Protein AF-A0A961CYS8-F1 (afdb_monomer)

Radius of gyration: 43.25 Å; Cα contacts (8 Å, |Δi|>4): 814; chains: 1; bounding box: 119×108×131 Å

Nearest PDB structures (foldseek):
  5xu1-assembly1_M  TM=6.393E-01  e=3.689E-12  Streptococcus pneumoni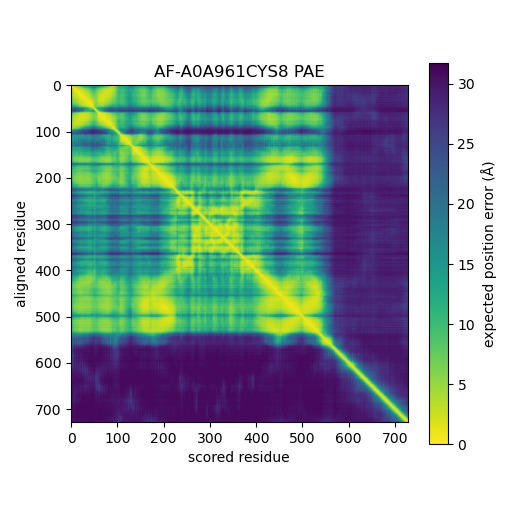ae R6
  5xu1-assembly1_S  TM=5.385E-01  e=9.697E-12  Streptococcus pneumoniae R6
  7tcg-assembly1_A  TM=4.441E-01  e=2.791E-10  Bacillus subtilis subsp. subtilis str. 168
  7v8l-assembly1_C  TM=4.455E-01  e=1.464E-09  Escherichia coli K-12
  8g3f-assembly1_A  TM=4.319E-01  e=6.693E-10  Bacillus subtilis subsp. subtilis str. 168

Mean predicted aligned error: 18.92 Å

Secondary structure (DSSP, 8-state):
-GGGT--HHHHHHHHHHHHHHHHHHHHHHHHHHHHHHHHHHHHHHHTTT-----------HHHHHHHHHHHHHHHHHHHHHHHHHHHHS-TTGGG-SS---------HHHHHHHHHHHHHHHHHHHHHHTT--HHHHHHHHHHHHHHHHHHHHHHHHHHHHHHHHHHHS--SSHHHHHHHHHHHHHSHHHHHHHHHHHHHHHHHHHHHHHHHHHHHHHHHHHHHTTB--SEEEE-SSGGG----TTHHHHHTTSTTEEEEEEEEEEEEEETTEEEEEEEE-TTTHHHHB---BSSS---S--TTEEEEEHHHHHHHT--TT-EEEEEETTS-EEEEEEEEEESS-HHHH-SEEEEHHHHHHH-TT---SEEEEEE---HHHHHHHHHHHHHTT---EE-HHHHHHHHHHHHHHHHHHHHHHHHHHHHHHHHHHHHHHHHHHHHTHHHHHHHHHTT--HHHHHHHHHHHHHHHHHHHHHHHHHHHHHHHHHHHHTTGGGT-------HHHHHHHHHHHHHHHHHHHHHHHHHHHH--HHHHHHHHHHHHHHHHHHHHHHHHTTPPPPPPPPP---PPP-PPPPP----PPPP--------PPPPP-GGGSPPPPP-PPPPP------------------------------------------------------------------------------------------------------------

Solvent-accessible surface area (backbone atoms only — not comparable to full-atom values): 42556 Å² total; per-residue (Å²): 98,61,85,71,74,47,50,57,71,54,54,43,48,51,58,49,48,52,40,44,54,56,21,48,56,50,22,64,58,43,50,62,52,48,53,55,50,50,56,49,51,53,51,54,40,54,76,66,72,38,83,58,83,80,74,67,80,81,78,42,70,64,59,54,49,50,52,33,51,48,42,26,52,53,45,42,60,64,45,48,58,60,44,54,56,64,52,63,58,55,63,71,59,78,69,41,94,70,72,80,72,76,85,74,91,62,63,52,59,62,56,8,46,58,46,9,54,53,46,24,54,52,43,37,53,50,26,66,72,65,75,49,58,67,68,60,30,51,51,54,17,48,53,50,16,51,50,42,24,44,73,40,34,48,38,56,49,48,16,52,51,32,21,47,51,41,59,64,54,92,62,80,62,62,66,61,35,56,46,54,25,44,50,31,59,73,43,30,70,60,40,14,53,45,19,47,43,30,15,53,34,29,14,56,43,33,12,52,51,22,39,49,40,12,49,48,53,25,46,51,58,31,46,76,64,28,68,61,29,59,32,34,39,40,41,84,49,54,102,77,50,38,40,64,83,64,52,45,66,53,48,51,70,39,79,51,39,78,44,46,30,44,39,25,75,49,50,32,28,46,85,91,45,76,36,41,28,22,17,32,40,35,86,42,46,73,75,35,40,61,36,65,59,68,76,73,83,65,71,66,56,49,90,59,33,28,35,33,20,46,70,44,29,71,71,72,74,58,58,81,71,40,77,45,58,40,33,37,76,73,74,38,74,48,68,25,34,26,64,37,37,26,72,45,36,33,54,68,48,28,40,30,40,32,28,35,64,62,49,34,73,53,36,81,83,56,40,27,39,33,33,42,28,32,56,78,77,46,74,68,33,56,50,52,56,41,54,54,32,42,75,74,72,38,76,47,66,31,42,48,73,52,48,53,48,53,56,46,45,46,51,55,26,52,47,54,55,47,54,54,52,40,53,52,40,50,52,55,27,32,54,52,40,27,56,54,40,40,51,51,38,61,79,37,44,57,60,48,7,49,42,36,66,74,68,49,50,47,67,54,47,21,52,50,39,27,45,52,26,33,35,31,21,48,51,9,30,56,56,5,34,56,51,7,43,52,51,21,52,55,50,30,60,73,34,28,91,62,38,39,51,43,88,41,75,54,62,69,60,54,49,48,52,49,51,51,42,35,54,43,16,38,57,30,15,46,62,33,10,50,56,52,33,62,52,54,44,61,64,44,48,50,55,50,52,52,52,52,52,52,51,50,50,51,51,53,51,55,47,67,77,60,60,75,81,78,81,89,73,85,91,74,96,75,86,78,77,90,77,71,84,79,83,78,77,82,80,81,72,77,85,79,76,79,90,70,79,89,80,73,79,78,82,86,70,76,90,76,62,81,82,79,80,91,75,86,86,80,84,91,79,84,94,80,84,86,82,83,90,81,91,86,81,88,85,82,81,88,86,81,92,83,82,89,88,90,87,88,88,87,82,85,88,84,87,86,85,84,90,87,88,86,86,89,80,89,86,86,83,88,78,89,87,83,87,87,84,82,87,86,88,89,84,92,86,91,84,90,82,90,92,89,90,92,88,88,93,84,91,87,91,87,89,88,91,88,84,81,88,86,89,88,85,89,87,88,91,86,92,87,88,84,90,82,93,86,88,133

Foldseek 3Di:
DVVVVDALVNQLVVQLVVLLVVQLVCLVVVVVVVLVLQVVLVVVLVVVPFPDDPPPDPCDPVVSVVSSVCSSVVSSVVSNVVSNVVSVDDPVCVVDPPNPPPPPPDPLLVVLQVQLVVQLVVQLVVCVVVVHDNVVSNVVSNVSSVVSSCVSVQLVVQLQQLLVCLQPDPDPPNVLSNVLSVVSVVCSVLSRQLLQLLQQLLLQLLLVVQLLVLQLVLLCQLQVQWFLFFKKQAQVCAPNAAFDPCLQVVLCVFPFWPHKKFWWWFWWDFVPRTKIAIAIAQVCRVNTTDFAWDDDDLHGADAQAKEFEPLLCVVVVDDQQDWTWTQTPLRDTGTHGHRIYGHHNLLPGMGMYHHRVVRCVSPVRTHGRMMGIHGPPDPSSLVRSQVSCVVSVRNDMDGSVVVSVVVVSNSVSVVSVSVSVSVVSLVSSLVSLLVSLLVVLVVCLLVLLVVVVVVDALVSLLVSLLSSLLSSLLSSNVSSNVNSLVVSQVVQVVCVSSSSNGRDRPVVSSVVSNVVSSVSSNVSRNVSSNSSSVRHNVVSVVVVVVVVVVVVVVVVVVVVVPDDDDDDDDDDDDDDDPDDDDDDDDDDDDDDDDDDDDDDDDDDDPVPDDDDDDDDDDDDDDDDDDDDD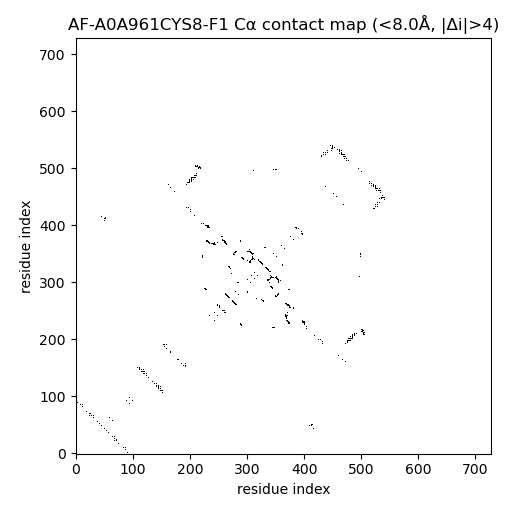DDDDDDDDDDDDDDDDDDDDDDDDDDDDDDYDDDDDDDDDDDDDDDDDDDDDDDDDDDDDDDDDYDDDDDDDDDDDDDDDDDDDDDDDDDDDDDDDDDD

Sequence (728 aa):
FRLAGATRGQLRRAALGEAVVLAAVSSVLGVPLGVLLATLIERALGALGSAVPTAGPPLTPAAAAVAVAMGVLATVAAAWRPVATACAVPPVEAVQEVPTVPSRHRHPVVRSAARAIVALAAVGAVGLLASVEVAVVLAVSAAVAVSVFLLGFVPGVLTATVAMVMRRFPFRPRPLRLVAARDARRNPSRTAATTAAVLLAAAVVSGLAVFLASFTDSVDEAVGNLVAADLVVDSETFTRGGLPSDLVEQLAFVDGVDQASGWKLGRGSVGEYSVRMTGLDAAAAPEVLDLGFEGPDPGALEVGEVWVSAQFADRAGVEIGDSLPVLFHSGGSENLVVTGIYNSGEALLGDLVMEGSVLSAQVPATNDIVALVATDGEASTEAAVRELAESYGVPSVLGPAEFVSARGEMLRGFERVILWMLLFTLLQALVGVVNTLVLSVGERRREFGLLRVAGTSRAALMRMVLFEGVAFSSVGTLLGILAGTGAAAVGVWALGSIGFGVFTVPVWALLGIAVAAVLVGVAAAWFPARMAAAVPPLDAVADIGAESALSARRRRLRRRVRQPAGTPGPATGVRPEPVGPPPVAPVQAPPTEPVGAPVTPPPFDPSRLPSPVHLGAATVVEPTGPAAQPVAGGSAPATGQRPAVTGPVQPEPSVAQPVAIADATAGEDPWGDQIRQTRPARPVVPPGGEDVPPASPAAAGQPGPSGATPEGVPSPAVPRRAASRRSR

Structure (mmCIF, N/CA/C/O backbone):
data_AF-A0A961CYS8-F1
#
_entry.id   AF-A0A961CYS8-F1
#
loop_
_atom_site.group_PDB
_atom_site.id
_atom_site.type_symbol
_atom_site.label_atom_id
_atom_site.label_alt_id
_atom_site.label_comp_id
_atom_site.label_asym_id
_atom_site.label_entity_id
_atom_site.label_seq_id
_atom_site.pdbx_PDB_ins_code
_atom_site.Cartn_x
_atom_site.Cartn_y
_atom_site.Cartn_z
_atom_site.occupancy
_atom_site.B_iso_or_equiv
_atom_site.auth_seq_id
_atom_site.auth_comp_id
_atom_site.auth_asym_id
_atom_site.auth_atom_id
_atom_site.pdbx_PDB_model_num
ATOM 1 N N . PHE A 1 1 ? 8.162 13.618 -43.012 1.00 77.94 1 PHE A N 1
ATOM 2 C CA . PHE A 1 1 ? 7.021 14.523 -42.728 1.00 77.94 1 PHE A CA 1
ATOM 3 C C . PHE A 1 1 ? 7.375 16.010 -42.759 1.00 77.94 1 PHE A C 1
ATOM 5 O O . PHE A 1 1 ? 7.066 16.621 -43.767 1.00 77.94 1 PHE A O 1
ATOM 12 N N . ARG A 1 2 ? 8.025 16.629 -41.752 1.00 82.94 2 ARG A N 1
ATOM 13 C CA . ARG A 1 2 ? 8.217 18.108 -41.740 1.00 82.94 2 ARG A CA 1
ATOM 14 C C . ARG A 1 2 ? 9.025 18.684 -42.916 1.00 82.94 2 ARG A C 1
ATOM 16 O O . ARG A 1 2 ? 8.786 19.817 -43.304 1.00 82.94 2 ARG A O 1
ATOM 23 N N . LEU A 1 3 ? 9.946 17.906 -43.487 1.00 83.56 3 LEU A N 1
ATOM 24 C CA . LEU A 1 3 ? 10.684 18.252 -44.716 1.00 83.56 3 LEU A CA 1
ATOM 25 C C . LEU A 1 3 ? 9.832 18.132 -45.996 1.00 83.56 3 LEU A C 1
ATOM 27 O O . LEU A 1 3 ? 10.198 18.676 -47.025 1.00 83.56 3 LEU A O 1
ATOM 31 N N . ALA A 1 4 ? 8.693 17.444 -45.915 1.00 83.62 4 ALA A N 1
ATOM 32 C CA . ALA A 1 4 ? 7.694 17.280 -46.970 1.00 83.62 4 ALA A CA 1
ATOM 33 C C . ALA A 1 4 ? 6.432 18.116 -46.653 1.00 83.62 4 ALA A C 1
ATOM 35 O O . ALA A 1 4 ? 5.308 17.638 -46.761 1.00 83.62 4 ALA A O 1
ATOM 36 N N . GLY A 1 5 ? 6.621 19.341 -46.148 1.00 84.50 5 GLY A N 1
ATOM 37 C CA . GLY A 1 5 ? 5.555 20.329 -45.921 1.00 84.50 5 GLY A CA 1
ATOM 38 C C . GLY A 1 5 ? 4.703 20.179 -44.650 1.00 84.50 5 GLY A C 1
ATOM 39 O O . GLY A 1 5 ? 4.042 21.139 -44.262 1.00 84.50 5 GLY A O 1
ATOM 40 N N . ALA A 1 6 ? 4.720 19.035 -43.954 1.00 88.12 6 ALA A N 1
ATOM 41 C CA . ALA A 1 6 ? 3.823 18.811 -42.811 1.00 88.12 6 ALA A CA 1
ATOM 42 C C . ALA A 1 6 ? 4.065 19.793 -41.641 1.00 88.12 6 ALA A C 1
ATOM 44 O O . ALA A 1 6 ? 5.172 19.887 -41.096 1.00 88.12 6 ALA A O 1
ATOM 45 N N . THR A 1 7 ? 3.012 20.489 -41.199 1.00 89.25 7 THR A N 1
ATOM 46 C CA . THR A 1 7 ? 3.094 21.474 -40.108 1.00 89.25 7 THR A CA 1
ATOM 47 C C . THR A 1 7 ? 3.220 20.816 -38.728 1.00 89.25 7 THR A C 1
ATOM 49 O O . THR A 1 7 ? 2.784 19.685 -38.498 1.00 89.25 7 THR A O 1
ATOM 52 N N . ARG A 1 8 ? 3.747 21.568 -37.746 1.00 86.00 8 ARG A N 1
ATOM 53 C CA . ARG A 1 8 ? 3.772 21.145 -36.328 1.00 86.00 8 ARG A CA 1
ATOM 54 C C . ARG A 1 8 ? 2.370 20.821 -35.788 1.00 86.00 8 ARG A C 1
ATOM 56 O O . ARG A 1 8 ? 2.224 19.891 -35.003 1.00 86.00 8 ARG A O 1
ATOM 63 N N . GLY A 1 9 ? 1.351 21.578 -36.207 1.00 87.06 9 GLY A N 1
ATOM 64 C CA . GLY A 1 9 ? -0.031 21.425 -35.738 1.00 87.06 9 GLY A CA 1
ATOM 65 C C . GLY A 1 9 ? -0.771 20.224 -36.332 1.00 87.06 9 GLY A C 1
ATOM 66 O O . GLY A 1 9 ? -1.647 19.673 -35.667 1.00 87.06 9 GLY A O 1
ATOM 67 N N . GLN A 1 10 ? -0.419 19.798 -37.550 1.00 90.69 10 GLN A N 1
ATOM 68 C CA . GLN A 1 10 ? -0.900 18.538 -38.132 1.00 90.69 10 GLN A CA 1
ATOM 69 C C . GLN A 1 10 ? -0.247 17.342 -37.433 1.00 90.69 10 GLN A C 1
ATOM 71 O O . GLN A 1 10 ? -0.954 16.459 -36.965 1.00 90.69 10 GLN A O 1
ATOM 76 N N . LEU A 1 11 ? 1.081 17.352 -37.268 1.00 90.06 11 LEU A N 1
ATOM 77 C CA . LEU A 1 11 ? 1.806 16.249 -36.624 1.00 90.06 11 LEU A CA 1
ATOM 78 C C . LEU A 1 11 ? 1.413 16.044 -35.157 1.00 90.06 11 LEU A C 1
ATOM 80 O O . LEU A 1 11 ? 1.208 14.905 -34.744 1.00 90.06 11 LEU A O 1
ATOM 84 N N . ARG A 1 12 ? 1.222 17.127 -34.386 1.00 91.06 12 ARG A N 1
ATOM 85 C CA . ARG A 1 12 ? 0.725 17.018 -33.004 1.00 91.06 12 ARG A CA 1
ATOM 86 C C . ARG A 1 12 ? -0.684 16.422 -32.953 1.00 91.06 12 ARG A C 1
ATOM 88 O O . ARG A 1 12 ? -0.957 15.632 -32.062 1.00 91.06 12 ARG A O 1
ATOM 95 N N . ARG A 1 13 ? -1.571 16.785 -33.890 1.00 91.81 13 ARG A N 1
ATOM 96 C CA . ARG A 1 13 ? -2.933 16.226 -33.961 1.00 91.81 13 ARG A CA 1
ATOM 97 C C . ARG A 1 13 ? -2.939 14.762 -34.397 1.00 91.81 13 ARG A C 1
ATOM 99 O O . ARG A 1 13 ? -3.646 13.984 -33.776 1.00 91.81 13 ARG A O 1
ATOM 106 N N . ALA A 1 14 ? -2.126 14.383 -35.382 1.00 92.69 14 ALA A N 1
ATOM 107 C CA . ALA A 1 14 ? -2.013 12.997 -35.835 1.00 92.69 14 ALA A CA 1
ATOM 108 C C . ALA A 1 14 ? -1.536 12.067 -34.705 1.00 92.69 14 ALA A C 1
ATOM 110 O O . ALA A 1 14 ? -2.237 11.123 -34.364 1.00 92.69 14 ALA A O 1
ATOM 111 N N . ALA A 1 15 ? -0.413 12.392 -34.055 1.00 90.75 15 ALA A N 1
ATOM 112 C CA . ALA A 1 15 ? 0.153 11.553 -32.996 1.00 90.75 15 ALA A CA 1
ATOM 113 C C . ALA A 1 15 ? -0.687 11.535 -31.699 1.00 90.75 15 ALA A C 1
ATOM 115 O O . ALA A 1 15 ? -0.669 10.549 -30.968 1.00 90.75 15 ALA A O 1
ATOM 116 N N . LEU A 1 16 ? -1.446 12.600 -31.400 1.00 92.62 16 LEU A N 1
ATOM 117 C CA . LEU A 1 16 ? -2.430 12.564 -30.308 1.00 92.62 16 LEU A CA 1
ATOM 118 C C . LEU A 1 16 ? -3.687 11.771 -30.689 1.00 92.62 16 LEU A C 1
ATOM 120 O O . LEU A 1 16 ? -4.226 11.081 -29.835 1.00 92.62 16 LEU A O 1
ATOM 124 N N . GLY A 1 17 ? -4.138 11.829 -31.946 1.00 93.56 17 GLY A N 1
ATOM 125 C CA . GLY A 1 17 ? -5.247 11.006 -32.440 1.00 93.56 17 GLY A CA 1
ATOM 126 C C . GLY A 1 17 ? -4.912 9.514 -32.416 1.00 93.56 17 GLY A C 1
ATOM 127 O O . GLY A 1 17 ? -5.707 8.718 -31.931 1.00 93.56 17 GLY A O 1
ATOM 128 N N . GLU A 1 18 ? -3.700 9.151 -32.841 1.00 93.62 18 GLU A N 1
ATOM 129 C CA . GLU A 1 18 ? -3.142 7.800 -32.712 1.00 93.62 18 GLU A CA 1
ATOM 130 C C . GLU A 1 18 ? -3.137 7.334 -31.247 1.00 93.62 18 GLU A C 1
ATOM 132 O O . GLU A 1 18 ? -3.643 6.255 -30.945 1.00 93.62 18 GLU A O 1
ATOM 137 N N . ALA A 1 19 ? -2.669 8.179 -30.318 1.00 93.00 19 ALA A N 1
ATOM 138 C CA . ALA A 1 19 ? -2.701 7.880 -28.886 1.00 93.00 19 ALA A CA 1
ATOM 139 C C . ALA A 1 19 ? -4.131 7.724 -28.329 1.00 93.00 19 ALA A C 1
ATOM 141 O O . ALA A 1 19 ? -4.360 6.823 -27.529 1.00 93.00 19 ALA A O 1
ATOM 142 N N . VAL A 1 20 ? -5.097 8.550 -28.758 1.00 94.31 20 VAL A N 1
ATOM 143 C CA . VAL A 1 20 ? -6.517 8.422 -28.369 1.00 94.31 20 VAL A CA 1
ATOM 144 C C . VAL A 1 20 ? -7.107 7.102 -28.864 1.00 94.31 20 VAL A C 1
ATOM 146 O O . VAL A 1 20 ? -7.743 6.402 -28.082 1.00 94.31 20 VAL A O 1
ATOM 149 N N . VAL A 1 21 ? -6.884 6.735 -30.131 1.00 94.69 21 VAL A N 1
ATOM 150 C CA . VAL A 1 21 ? -7.402 5.483 -30.711 1.00 94.69 21 VAL A CA 1
ATOM 151 C C . VAL A 1 21 ? -6.789 4.269 -30.015 1.00 94.69 21 VAL A C 1
ATOM 153 O O . VAL A 1 21 ? -7.522 3.374 -29.592 1.00 94.69 21 VAL A O 1
ATOM 156 N N . LEU A 1 22 ? -5.465 4.256 -29.829 1.00 93.44 22 LEU A N 1
ATOM 157 C CA . LEU A 1 22 ? -4.776 3.165 -29.140 1.00 93.44 22 LEU A CA 1
ATOM 158 C C . LEU A 1 22 ? -5.259 3.028 -27.688 1.00 93.44 22 LEU A C 1
ATOM 160 O O . LEU A 1 22 ? -5.483 1.912 -27.218 1.00 93.44 22 LEU A O 1
ATOM 164 N N . ALA A 1 23 ? -5.466 4.150 -26.991 1.00 93.88 23 ALA A N 1
ATOM 165 C CA . ALA A 1 23 ? -5.969 4.158 -25.623 1.00 93.88 23 ALA A CA 1
ATOM 166 C C . ALA A 1 23 ? -7.430 3.707 -25.530 1.00 93.88 23 ALA A C 1
ATOM 168 O O . ALA A 1 23 ? -7.751 2.927 -24.645 1.00 93.88 23 ALA A O 1
ATOM 169 N N . ALA A 1 24 ? -8.304 4.132 -26.448 1.00 92.75 24 ALA A N 1
ATOM 170 C CA . ALA A 1 24 ? -9.704 3.714 -26.465 1.00 92.75 24 ALA A CA 1
ATOM 171 C C . ALA A 1 24 ? -9.832 2.196 -26.667 1.00 92.75 24 ALA A C 1
ATOM 173 O O . ALA A 1 24 ? -10.522 1.531 -25.897 1.00 92.75 24 ALA A O 1
ATOM 174 N N . VAL A 1 25 ? -9.100 1.632 -27.636 1.00 94.75 25 VAL A N 1
ATOM 175 C CA . VAL A 1 25 ? -9.046 0.176 -27.861 1.00 94.75 25 VAL A CA 1
ATOM 176 C C . VAL A 1 25 ? -8.468 -0.550 -26.640 1.00 94.75 25 VAL A C 1
ATOM 178 O O . VAL A 1 25 ? -9.039 -1.543 -26.194 1.00 94.75 25 VAL A O 1
ATOM 181 N N . SER A 1 26 ? -7.382 -0.037 -26.052 1.00 93.25 26 SER A N 1
ATOM 182 C CA . SER A 1 26 ? -6.753 -0.644 -24.867 1.00 93.25 26 SER A CA 1
ATOM 183 C C . SER A 1 26 ? -7.661 -0.604 -23.634 1.00 93.25 26 SER A C 1
ATOM 185 O O . SER A 1 26 ? -7.754 -1.595 -22.919 1.00 93.25 26 SER A O 1
ATOM 187 N N . SER A 1 27 ? -8.372 0.503 -23.408 1.00 93.25 27 SER A N 1
ATOM 188 C CA . SER A 1 27 ? -9.373 0.654 -22.347 1.00 93.25 27 SER A CA 1
ATOM 189 C C . SER A 1 27 ? -10.538 -0.325 -22.515 1.00 93.25 27 SER A C 1
ATOM 191 O O . SER A 1 27 ? -10.895 -1.020 -21.567 1.00 93.25 27 SER A O 1
ATOM 193 N N . VAL A 1 28 ? -11.118 -0.408 -23.718 1.00 91.50 28 VAL A N 1
ATOM 194 C CA . VAL A 1 28 ? -12.277 -1.273 -24.003 1.00 91.50 28 VAL A CA 1
ATOM 195 C C . VAL A 1 28 ? -11.924 -2.758 -23.879 1.00 91.50 28 VAL A C 1
ATOM 197 O O . VAL A 1 28 ? -12.735 -3.526 -23.373 1.00 91.50 28 VAL A O 1
ATOM 200 N N . LEU A 1 29 ? -10.711 -3.167 -24.267 1.00 93.31 29 LEU A N 1
ATOM 201 C CA . LEU A 1 29 ? -10.210 -4.531 -24.036 1.00 93.31 29 LEU A CA 1
ATOM 202 C C . LEU A 1 29 ? -9.769 -4.767 -22.578 1.00 93.31 29 LEU A C 1
ATOM 204 O O . LEU A 1 29 ? -9.833 -5.893 -22.086 1.00 93.31 29 LEU A O 1
ATOM 208 N N . GLY A 1 30 ? -9.340 -3.714 -21.878 1.00 90.12 30 GLY A N 1
ATOM 209 C CA . GLY A 1 30 ? -8.898 -3.768 -20.486 1.00 90.12 30 GLY A CA 1
ATOM 210 C C . GLY A 1 30 ? -10.027 -4.049 -19.495 1.00 90.12 30 GLY A C 1
ATOM 211 O O . GLY A 1 30 ? -9.814 -4.808 -18.554 1.00 90.12 30 GLY A O 1
ATOM 212 N N . VAL A 1 31 ? -11.232 -3.509 -19.722 1.00 89.25 31 VAL A N 1
ATOM 213 C CA . VAL A 1 31 ? -12.403 -3.757 -18.857 1.00 89.25 31 VAL A CA 1
ATOM 214 C C . VAL A 1 31 ? -12.724 -5.256 -18.712 1.00 89.25 31 VAL A C 1
ATOM 216 O O . VAL A 1 31 ? -12.630 -5.745 -17.588 1.00 89.25 31 VAL A O 1
ATOM 219 N N . PRO A 1 32 ? -13.044 -6.030 -19.773 1.00 89.69 32 PRO A N 1
ATOM 220 C CA . PRO A 1 32 ? -13.393 -7.447 -19.629 1.00 89.69 32 PRO A CA 1
ATOM 221 C C . PRO A 1 32 ? -12.229 -8.302 -19.110 1.00 89.69 32 PRO A C 1
ATOM 223 O O . PRO A 1 32 ? -12.465 -9.268 -18.388 1.00 89.69 32 PRO A O 1
ATOM 226 N N . LEU A 1 33 ? -10.976 -7.933 -19.406 1.00 88.00 33 LEU A N 1
ATOM 227 C CA . LEU A 1 33 ? -9.803 -8.591 -18.823 1.00 88.00 33 LEU A CA 1
ATOM 228 C C . LEU A 1 33 ? -9.707 -8.340 -17.306 1.00 88.00 33 LEU A C 1
ATOM 230 O O . LEU A 1 33 ? -9.363 -9.251 -16.556 1.00 88.00 33 LEU A O 1
ATOM 234 N N . GLY A 1 34 ? -10.064 -7.135 -16.852 1.00 84.69 34 GLY A N 1
ATOM 235 C CA . GLY A 1 34 ? -10.197 -6.790 -15.438 1.00 84.69 34 GLY A CA 1
ATOM 236 C C . GLY A 1 34 ? -11.306 -7.575 -14.734 1.00 84.69 34 GLY A C 1
ATOM 237 O O . GLY A 1 34 ? -11.068 -8.098 -13.650 1.00 84.69 34 GLY A O 1
ATOM 238 N N . VAL A 1 35 ? -12.479 -7.743 -15.363 1.00 84.50 35 VAL A N 1
ATOM 239 C CA . VAL A 1 35 ? -13.572 -8.584 -14.823 1.00 84.50 35 VAL A CA 1
ATOM 240 C C . VAL A 1 35 ? -13.141 -10.049 -14.709 1.00 84.50 35 VAL A C 1
ATOM 242 O O . VAL A 1 35 ? -13.373 -10.691 -13.684 1.00 84.50 35 VAL A O 1
ATOM 245 N N . LEU A 1 36 ? -12.477 -10.581 -15.741 1.00 86.19 36 LEU A N 1
ATOM 246 C CA . LEU A 1 36 ? -11.952 -11.947 -15.738 1.00 86.19 36 LEU A CA 1
ATOM 247 C C . LEU A 1 36 ? -10.912 -12.152 -14.626 1.00 86.19 36 LEU A C 1
ATOM 249 O O . LEU A 1 36 ? -10.926 -13.181 -13.958 1.00 86.19 36 LEU A O 1
ATOM 253 N N . LEU A 1 37 ? -10.032 -11.173 -14.396 1.00 81.44 37 LEU A N 1
ATOM 254 C CA . LEU A 1 37 ? -9.046 -11.244 -13.319 1.00 81.44 37 LEU A CA 1
ATOM 255 C C . LEU A 1 37 ? -9.693 -11.120 -11.931 1.00 81.44 37 LEU A C 1
ATOM 257 O O . LEU A 1 37 ? -9.346 -11.890 -11.040 1.00 81.44 37 LEU A O 1
ATOM 261 N N . ALA A 1 38 ? -10.651 -10.206 -11.751 1.00 78.12 38 ALA A N 1
ATOM 262 C CA . ALA A 1 38 ? -11.377 -10.040 -10.493 1.00 78.12 38 ALA A CA 1
ATOM 263 C C . ALA A 1 38 ? -12.132 -11.321 -10.105 1.00 78.12 38 ALA A C 1
ATOM 265 O O . ALA A 1 38 ? -11.957 -11.818 -8.998 1.00 78.12 38 ALA A O 1
ATOM 266 N N . THR A 1 39 ? -12.875 -11.918 -11.042 1.00 81.75 39 THR A N 1
ATOM 267 C CA . THR A 1 39 ? -13.607 -13.180 -10.810 1.00 81.75 39 THR A CA 1
ATOM 268 C C . THR A 1 39 ? -12.689 -14.401 -10.646 1.00 81.75 39 THR A C 1
ATOM 270 O O . THR A 1 39 ? -13.074 -15.373 -9.998 1.00 81.75 39 THR A O 1
ATOM 273 N N . LEU A 1 40 ? -11.459 -14.373 -11.177 1.00 81.88 40 LEU A N 1
ATOM 274 C CA . LEU A 1 40 ? -10.429 -15.374 -10.863 1.00 81.88 40 LEU A CA 1
ATOM 275 C C . LEU A 1 40 ? -9.889 -15.217 -9.434 1.00 81.88 40 LEU A C 1
ATOM 277 O O . LEU A 1 40 ? -9.742 -16.221 -8.741 1.00 81.88 40 LEU A O 1
ATOM 281 N N . ILE A 1 41 ? -9.625 -13.985 -8.989 1.00 76.88 41 ILE A N 1
ATOM 282 C CA . ILE A 1 41 ? -9.174 -13.687 -7.620 1.00 76.88 41 ILE A CA 1
ATOM 283 C C . ILE A 1 41 ? -10.270 -14.051 -6.609 1.00 76.88 41 ILE A C 1
ATOM 285 O O . ILE A 1 41 ? -9.993 -14.757 -5.648 1.00 76.88 41 ILE A O 1
ATOM 289 N N . GLU A 1 42 ? -11.517 -13.656 -6.862 1.00 76.19 42 GLU A N 1
ATOM 290 C CA . GLU A 1 42 ? -12.697 -13.986 -6.050 1.00 76.19 42 GLU A CA 1
ATOM 291 C C . GLU A 1 42 ? -12.870 -15.504 -5.871 1.00 76.19 42 GLU A C 1
ATOM 293 O O . GLU A 1 42 ? -13.001 -15.995 -4.750 1.00 76.19 42 GLU A O 1
ATOM 298 N N . ARG A 1 43 ? -12.765 -16.280 -6.959 1.00 80.25 43 ARG A N 1
ATOM 299 C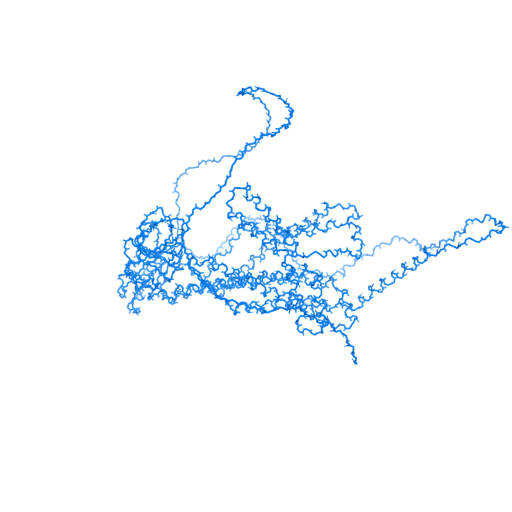 CA . ARG A 1 43 ? -12.813 -17.752 -6.899 1.00 80.25 43 ARG A CA 1
ATOM 300 C C . ARG A 1 43 ? -11.620 -18.360 -6.165 1.00 80.25 43 ARG A C 1
ATOM 302 O O . ARG A 1 43 ? -11.798 -19.349 -5.462 1.00 80.25 43 ARG A O 1
ATOM 309 N N . ALA A 1 44 ? -10.423 -17.795 -6.317 1.00 77.25 44 ALA A N 1
ATOM 310 C CA . ALA A 1 44 ? -9.236 -18.262 -5.604 1.00 77.25 44 ALA A CA 1
ATOM 311 C C . ALA A 1 44 ? -9.312 -17.962 -4.096 1.00 77.25 44 ALA A C 1
ATOM 313 O O . ALA A 1 44 ? -8.871 -18.778 -3.295 1.00 77.25 44 ALA A O 1
ATOM 314 N N . LEU A 1 45 ? -9.903 -16.829 -3.712 1.00 71.62 45 LEU A N 1
ATOM 315 C CA . LEU A 1 45 ? -10.184 -16.456 -2.324 1.00 71.62 45 LEU A CA 1
ATOM 316 C C . LEU A 1 45 ? -11.231 -17.388 -1.694 1.00 71.62 45 LEU A C 1
ATOM 318 O O . LEU A 1 45 ? -10.962 -17.989 -0.655 1.00 71.62 45 LEU A O 1
ATOM 322 N N . GLY A 1 46 ? -12.365 -17.607 -2.369 1.00 72.31 46 GLY A N 1
ATOM 323 C CA . GLY A 1 46 ? -13.392 -18.554 -1.919 1.00 72.31 46 GLY A CA 1
ATOM 324 C C . GLY A 1 46 ? -12.866 -19.989 -1.780 1.00 72.31 46 GLY A C 1
ATOM 325 O O . GLY A 1 46 ? -13.119 -20.644 -0.774 1.00 72.31 46 GLY A O 1
ATOM 326 N N . ALA A 1 47 ? -12.044 -20.456 -2.728 1.00 77.81 47 ALA A N 1
ATOM 327 C CA . ALA A 1 47 ? -11.387 -21.767 -2.659 1.00 77.81 47 ALA A CA 1
ATOM 328 C C . ALA A 1 47 ? -10.327 -21.890 -1.541 1.00 77.81 47 ALA A C 1
ATOM 330 O O . ALA A 1 47 ? -9.903 -23.001 -1.227 1.00 77.81 47 ALA A O 1
ATOM 331 N N . LEU A 1 48 ? -9.902 -20.772 -0.945 1.00 71.94 48 LEU A N 1
ATOM 332 C CA . LEU A 1 48 ? -9.019 -20.709 0.222 1.00 71.94 48 LEU A CA 1
ATOM 333 C C . LEU A 1 48 ? -9.788 -20.469 1.534 1.00 71.94 48 LEU A C 1
ATOM 335 O O . LEU A 1 48 ? -9.152 -20.167 2.542 1.00 71.94 48 LEU A O 1
ATOM 339 N N . GLY A 1 49 ? -11.125 -20.552 1.535 1.00 62.91 49 GLY A N 1
ATOM 340 C CA . GLY A 1 49 ? -11.939 -20.336 2.734 1.00 62.91 49 GLY A CA 1
ATOM 341 C C . GLY A 1 49 ? -11.790 -18.921 3.295 1.00 62.91 49 GLY A C 1
ATOM 342 O O . GLY A 1 49 ? -11.393 -18.738 4.443 1.00 62.91 49 GLY A O 1
ATOM 343 N N . SER A 1 50 ? -11.995 -17.887 2.477 1.00 61.16 50 SER A N 1
ATOM 344 C CA . SER A 1 50 ? -12.034 -16.505 2.970 1.00 61.16 50 SER A CA 1
ATOM 345 C C . SER A 1 50 ? -13.466 -16.071 3.278 1.00 61.16 50 SER A C 1
ATOM 347 O O . SER A 1 50 ? -14.275 -15.987 2.354 1.00 61.16 50 SER A O 1
ATOM 349 N N . ALA A 1 51 ? -13.746 -15.684 4.524 1.00 54.28 51 ALA A N 1
ATOM 350 C CA . ALA A 1 51 ? -15.018 -15.093 4.965 1.00 54.28 51 ALA A CA 1
ATOM 351 C C . ALA A 1 51 ? -15.248 -13.646 4.452 1.00 54.28 51 ALA A C 1
ATOM 353 O O . ALA A 1 51 ? -15.829 -12.807 5.132 1.00 54.28 51 ALA A O 1
ATOM 354 N N . VAL A 1 52 ? -14.763 -13.321 3.249 1.00 57.25 52 VAL A N 1
ATOM 355 C CA . VAL A 1 52 ? -14.989 -12.025 2.594 1.00 57.25 52 VAL A CA 1
ATOM 356 C C . VAL A 1 52 ? -16.327 -12.102 1.849 1.00 57.25 52 VAL A C 1
ATOM 358 O O . VAL A 1 52 ? -16.436 -12.929 0.941 1.00 57.25 52 VAL A O 1
ATOM 361 N N . PRO A 1 53 ? -17.337 -11.268 2.169 1.00 51.72 53 PRO A N 1
ATOM 362 C CA . PRO A 1 53 ? -18.649 -11.359 1.531 1.00 51.72 53 PRO A CA 1
ATOM 363 C C . PRO A 1 53 ? -18.574 -11.150 0.014 1.00 51.72 53 PRO A C 1
ATOM 365 O O . PRO A 1 53 ? -18.311 -10.044 -0.466 1.00 51.72 53 PRO A O 1
ATOM 368 N N . THR A 1 54 ? -18.837 -12.208 -0.759 1.00 53.59 54 THR A N 1
ATOM 369 C CA . THR A 1 54 ? -18.826 -12.185 -2.230 1.00 53.59 54 THR A CA 1
ATOM 370 C C . THR A 1 54 ? -20.098 -11.546 -2.788 1.00 53.59 54 THR A C 1
ATOM 372 O O . THR A 1 54 ? -20.907 -12.184 -3.466 1.00 53.59 54 THR A O 1
ATOM 375 N N . ALA A 1 55 ? -20.269 -10.251 -2.518 1.00 53.50 55 ALA A N 1
ATOM 376 C CA . ALA A 1 55 ? -21.123 -9.373 -3.307 1.00 53.50 55 ALA A CA 1
ATOM 377 C C . ALA A 1 55 ? -20.464 -9.179 -4.686 1.00 53.50 55 ALA A C 1
ATOM 379 O O . ALA A 1 55 ? -19.804 -8.168 -4.939 1.00 53.50 55 ALA A O 1
ATOM 380 N N . GLY A 1 56 ? -20.584 -10.211 -5.532 1.00 56.75 56 GLY A N 1
ATOM 381 C CA . GLY A 1 56 ? -19.839 -10.357 -6.782 1.00 56.75 56 GLY A CA 1
ATOM 382 C C . GLY A 1 56 ? -19.916 -9.105 -7.658 1.00 56.75 56 GLY A C 1
ATOM 383 O O . GLY A 1 56 ? -20.972 -8.468 -7.723 1.00 56.75 56 GLY A O 1
ATOM 384 N N . PRO A 1 57 ? -18.800 -8.713 -8.299 1.00 55.66 57 PRO A N 1
ATOM 385 C CA . PRO A 1 57 ? -18.494 -7.322 -8.617 1.00 55.66 57 PRO A CA 1
ATOM 386 C C . PRO A 1 57 ? -19.631 -6.629 -9.387 1.00 55.66 57 PRO A C 1
ATOM 388 O O . PRO A 1 57 ? -19.824 -6.929 -10.571 1.00 55.66 57 PRO A O 1
ATOM 391 N N . PRO A 1 58 ? -20.360 -5.674 -8.765 1.00 61.69 58 PRO A N 1
ATOM 392 C CA . PRO A 1 58 ? -21.452 -4.954 -9.409 1.00 61.69 58 PRO A CA 1
ATOM 393 C C . PRO A 1 58 ? -20.863 -3.944 -10.395 1.00 61.69 58 PRO A C 1
ATOM 395 O O . PRO A 1 58 ? -20.697 -2.758 -10.103 1.00 61.69 58 PRO A O 1
ATOM 398 N N . LEU A 1 59 ? -20.489 -4.440 -11.574 1.00 72.50 59 LEU A N 1
ATOM 399 C CA . LEU A 1 59 ? -19.781 -3.685 -12.597 1.00 72.50 59 LEU A CA 1
ATOM 400 C C . LEU A 1 59 ? -20.743 -2.734 -13.318 1.00 72.50 59 LEU A C 1
ATOM 402 O O . LEU A 1 59 ? -21.170 -2.970 -14.448 1.00 72.50 59 LEU A O 1
ATOM 406 N N . THR A 1 60 ? -21.124 -1.659 -12.628 1.00 86.56 60 THR A N 1
ATOM 407 C CA . THR A 1 60 ? -22.068 -0.678 -13.159 1.00 86.56 60 THR A CA 1
ATOM 408 C C . THR A 1 60 ? -21.548 -0.099 -14.483 1.00 86.56 60 THR A C 1
ATOM 410 O O . THR A 1 60 ? -20.340 0.138 -14.624 1.00 86.56 60 THR A O 1
ATOM 413 N N . PRO A 1 61 ? -22.431 0.202 -15.456 1.00 87.38 61 PRO A N 1
ATOM 414 C CA . PRO A 1 61 ? -22.023 0.861 -16.697 1.00 87.38 61 PRO A CA 1
ATOM 415 C C . PRO A 1 61 ? -21.263 2.174 -16.450 1.00 87.38 61 PRO A C 1
ATOM 417 O O . PRO A 1 61 ? -20.351 2.511 -17.202 1.00 87.38 61 PRO A O 1
ATOM 420 N N . ALA A 1 62 ? -21.582 2.875 -15.354 1.00 87.62 62 ALA A N 1
ATOM 421 C CA . ALA A 1 62 ? -20.860 4.056 -14.893 1.00 87.62 62 ALA A CA 1
ATOM 422 C C . ALA A 1 62 ? -19.406 3.744 -14.488 1.00 87.62 62 ALA A C 1
ATOM 424 O O . ALA A 1 62 ? -18.493 4.410 -14.971 1.00 87.62 62 ALA A O 1
ATOM 425 N N . ALA A 1 63 ? -19.163 2.713 -13.669 1.00 85.56 63 ALA A N 1
ATOM 426 C CA . ALA A 1 63 ? -17.808 2.312 -13.279 1.00 85.56 63 ALA A CA 1
ATOM 427 C C . ALA A 1 63 ? -16.962 1.888 -14.494 1.00 85.56 63 ALA A C 1
ATOM 429 O O . ALA A 1 63 ? -15.807 2.301 -14.623 1.00 85.56 63 ALA A O 1
ATOM 430 N N . ALA A 1 64 ? -17.553 1.139 -15.433 1.00 88.31 64 ALA A N 1
ATOM 431 C CA . ALA A 1 64 ? -16.897 0.772 -16.687 1.00 88.31 64 ALA A CA 1
ATOM 432 C C . ALA A 1 64 ? -16.563 2.006 -17.552 1.00 88.31 64 ALA A C 1
ATOM 434 O O . ALA A 1 64 ? -15.442 2.125 -18.050 1.00 88.31 64 ALA A O 1
ATOM 435 N N . ALA A 1 65 ? -17.492 2.959 -17.688 1.00 90.12 65 ALA A N 1
ATOM 436 C CA . ALA A 1 65 ? -17.268 4.202 -18.428 1.00 90.12 65 ALA A CA 1
ATOM 437 C C . ALA A 1 65 ? -16.168 5.074 -17.794 1.00 90.12 65 ALA A C 1
ATOM 439 O O . ALA A 1 65 ? -15.306 5.587 -18.510 1.00 90.12 65 ALA A O 1
ATOM 440 N N . VAL A 1 66 ? -16.142 5.194 -16.461 1.00 89.62 66 VAL A N 1
ATOM 441 C CA . VAL A 1 66 ? -15.091 5.913 -15.719 1.00 89.62 66 VAL A CA 1
ATOM 442 C C . VAL A 1 66 ? -13.728 5.244 -15.907 1.00 89.62 66 VAL A C 1
ATOM 444 O O . VAL A 1 66 ? -12.753 5.937 -16.199 1.00 89.62 66 VAL A O 1
ATOM 447 N N . ALA A 1 67 ? -13.645 3.912 -15.827 1.00 87.94 67 ALA A N 1
ATOM 448 C CA . ALA A 1 67 ? -12.404 3.177 -16.076 1.00 87.94 67 ALA A CA 1
ATOM 449 C C . ALA A 1 67 ? -11.875 3.404 -17.507 1.00 87.94 67 ALA A C 1
ATOM 451 O O . ALA A 1 67 ? -10.694 3.713 -17.695 1.00 87.94 67 ALA A O 1
ATOM 452 N N . VAL A 1 68 ? -12.756 3.335 -18.515 1.00 92.25 68 VAL A N 1
ATOM 453 C CA . VAL A 1 68 ? -12.401 3.610 -19.917 1.00 92.25 68 VAL A CA 1
ATOM 454 C C . VAL A 1 68 ? -11.905 5.046 -20.094 1.00 92.25 68 VAL A C 1
ATOM 456 O O . VAL A 1 68 ? -10.854 5.252 -20.711 1.00 92.25 68 VAL A O 1
ATOM 459 N N . ALA A 1 69 ? -12.615 6.022 -19.520 1.00 92.00 69 ALA A N 1
ATOM 460 C CA . ALA A 1 69 ? -12.261 7.436 -19.579 1.00 92.00 69 ALA A CA 1
ATOM 461 C C . ALA A 1 69 ? -10.911 7.721 -18.903 1.00 92.00 69 ALA A C 1
ATOM 463 O O . ALA A 1 69 ? -10.072 8.403 -19.495 1.00 92.00 69 ALA A O 1
ATOM 464 N N . MET A 1 70 ? -10.649 7.158 -17.717 1.00 91.00 70 MET A N 1
ATOM 465 C CA . MET A 1 70 ? -9.357 7.303 -17.036 1.00 91.00 70 MET A CA 1
ATOM 466 C C . MET A 1 70 ? -8.204 6.713 -17.858 1.00 91.00 70 MET A C 1
ATOM 468 O O . MET A 1 70 ? -7.177 7.375 -18.006 1.00 91.00 70 MET A O 1
ATOM 472 N N . GLY A 1 71 ? -8.373 5.527 -18.456 1.00 89.56 71 GLY A N 1
ATOM 473 C CA . GLY A 1 71 ? -7.356 4.921 -19.326 1.00 89.56 71 GLY A CA 1
ATOM 474 C C . GLY A 1 71 ? -7.019 5.778 -20.555 1.00 89.56 71 GLY A C 1
ATOM 475 O O . GLY A 1 71 ? -5.842 5.962 -20.889 1.00 89.56 71 GLY A O 1
ATOM 476 N N . VAL A 1 72 ? -8.034 6.388 -21.179 1.00 93.06 72 VAL A N 1
ATOM 477 C CA . VAL A 1 72 ? -7.854 7.336 -22.292 1.00 93.06 72 VAL A CA 1
ATOM 478 C C . VAL A 1 72 ? -7.150 8.613 -21.824 1.00 93.06 72 VAL A C 1
ATOM 480 O O . VAL A 1 72 ? -6.126 8.991 -22.398 1.00 93.06 72 VAL A O 1
ATOM 483 N N . LEU A 1 73 ? -7.638 9.256 -20.759 1.00 92.25 73 LEU A N 1
ATOM 484 C CA . LEU A 1 73 ? -7.075 10.503 -20.229 1.00 92.25 73 LEU A CA 1
ATOM 485 C C . LEU A 1 73 ? -5.616 10.334 -19.781 1.00 92.25 73 LEU A C 1
ATOM 487 O O . LEU A 1 73 ? -4.767 11.149 -20.148 1.00 92.25 73 LEU A O 1
ATOM 491 N N . ALA A 1 74 ? -5.299 9.257 -19.056 1.00 89.00 74 ALA A N 1
ATOM 492 C CA . ALA A 1 74 ? -3.944 8.962 -18.597 1.00 89.00 74 ALA A CA 1
ATOM 493 C C . ALA A 1 74 ? -2.978 8.734 -19.771 1.00 89.00 74 ALA A C 1
ATOM 495 O O . ALA A 1 74 ? -1.873 9.285 -19.784 1.00 89.00 74 ALA A O 1
ATOM 496 N N . THR A 1 75 ? -3.403 7.988 -20.796 1.00 91.06 75 THR A N 1
ATOM 497 C CA . THR A 1 75 ? -2.573 7.717 -21.980 1.00 91.06 75 THR A CA 1
ATOM 498 C C . THR A 1 75 ? -2.332 8.986 -22.803 1.00 91.06 75 THR A C 1
ATOM 500 O O . THR A 1 75 ? -1.199 9.256 -23.209 1.00 91.06 75 THR A O 1
ATOM 503 N N . VAL A 1 76 ? -3.357 9.823 -22.997 1.00 91.06 76 VAL A N 1
ATOM 504 C CA . VAL A 1 76 ? -3.233 11.111 -23.702 1.00 91.06 76 VAL A CA 1
ATOM 505 C C . VAL A 1 76 ? -2.335 12.086 -22.933 1.00 91.06 76 VAL A C 1
ATOM 507 O O . VAL A 1 76 ? -1.463 12.720 -23.535 1.00 91.06 76 VAL A O 1
ATOM 510 N N . ALA A 1 77 ? -2.477 12.172 -21.606 1.00 87.50 77 ALA A N 1
ATOM 511 C CA . ALA A 1 77 ? -1.621 12.999 -20.755 1.00 87.50 77 ALA A CA 1
ATOM 512 C C . ALA A 1 77 ? -0.150 12.542 -20.796 1.00 87.50 77 ALA A C 1
ATOM 514 O O . ALA A 1 77 ? 0.756 13.372 -20.931 1.00 87.50 77 ALA A O 1
ATOM 515 N N . ALA A 1 78 ? 0.097 11.228 -20.759 1.00 85.69 78 ALA A N 1
ATOM 516 C CA . ALA A 1 78 ? 1.433 10.651 -20.892 1.00 85.69 78 ALA A CA 1
ATOM 517 C C . ALA A 1 78 ? 2.050 10.921 -22.279 1.00 85.69 78 ALA A C 1
ATOM 519 O O . ALA A 1 78 ? 3.222 11.299 -22.368 1.00 85.69 78 ALA A O 1
ATOM 520 N N . ALA A 1 79 ? 1.266 10.794 -23.356 1.00 89.94 79 ALA A N 1
ATOM 521 C CA . ALA A 1 79 ? 1.705 11.029 -24.733 1.00 89.94 79 ALA A CA 1
ATOM 522 C C . ALA A 1 79 ? 1.969 12.514 -25.052 1.00 89.94 79 ALA A C 1
ATOM 524 O O . ALA A 1 79 ? 2.864 12.829 -25.845 1.00 89.94 79 ALA A O 1
ATOM 525 N N . TRP A 1 80 ? 1.239 13.442 -24.419 1.00 89.50 80 TRP A N 1
ATOM 526 C CA . TRP A 1 80 ? 1.284 14.881 -24.710 1.00 89.50 80 TRP A CA 1
ATOM 527 C C . TRP A 1 80 ? 2.700 15.460 -24.738 1.00 89.50 80 TRP A C 1
ATOM 529 O O . TRP A 1 80 ? 3.083 16.153 -25.685 1.00 89.50 80 TRP A O 1
ATOM 539 N N . ARG A 1 81 ? 3.506 15.172 -23.711 1.00 83.56 81 ARG A N 1
ATOM 540 C CA . ARG A 1 81 ? 4.847 15.754 -23.568 1.00 83.56 81 ARG A CA 1
ATOM 541 C C . ARG A 1 81 ? 5.868 15.168 -24.558 1.00 83.56 81 ARG A C 1
ATOM 543 O O . ARG A 1 81 ? 6.522 15.983 -25.215 1.00 83.56 81 ARG A O 1
ATOM 550 N N . PRO A 1 82 ? 6.003 13.836 -24.730 1.00 83.38 82 PRO A N 1
ATOM 551 C CA . PRO A 1 82 ? 6.768 13.242 -25.826 1.00 83.38 82 PRO A CA 1
ATOM 552 C C . PRO A 1 82 ? 6.394 13.824 -27.194 1.00 83.38 82 PRO A C 1
ATOM 554 O O . PRO A 1 82 ? 7.268 14.372 -27.870 1.00 83.38 82 PRO A O 1
ATOM 557 N N . VAL A 1 83 ? 5.104 13.819 -27.558 1.00 89.12 83 VAL A N 1
ATOM 558 C CA . VAL A 1 83 ? 4.620 14.323 -28.856 1.00 89.12 83 VAL A CA 1
ATOM 559 C C . VAL A 1 83 ? 4.947 15.807 -29.041 1.00 89.12 83 VAL A C 1
ATOM 561 O O . VAL A 1 83 ? 5.460 16.197 -30.093 1.00 89.12 83 VAL A O 1
ATOM 564 N N . ALA A 1 84 ? 4.728 16.644 -28.021 1.00 84.69 84 ALA A N 1
ATOM 565 C CA . ALA A 1 84 ? 5.085 18.061 -28.065 1.00 84.69 84 ALA A CA 1
ATOM 566 C C . ALA A 1 84 ? 6.595 18.275 -28.279 1.00 84.69 84 ALA A C 1
ATOM 568 O O . ALA A 1 84 ? 6.980 19.113 -29.098 1.00 84.69 84 ALA A O 1
ATOM 569 N N . THR A 1 85 ? 7.454 17.501 -27.603 1.00 82.56 85 THR A N 1
ATOM 570 C CA . THR A 1 85 ? 8.912 17.591 -27.799 1.00 82.56 85 THR A CA 1
ATOM 571 C C . THR A 1 85 ? 9.363 17.097 -29.174 1.00 82.56 85 THR A C 1
ATOM 573 O O . THR A 1 85 ? 10.141 17.792 -29.825 1.00 82.56 85 THR A O 1
ATOM 576 N N . ALA A 1 86 ? 8.830 15.977 -29.673 1.00 81.56 86 ALA A N 1
ATOM 577 C CA . ALA A 1 86 ? 9.147 15.457 -31.004 1.00 81.56 86 ALA A CA 1
ATOM 578 C C . ALA A 1 86 ? 8.713 16.428 -32.119 1.00 81.56 86 ALA A C 1
ATOM 580 O O . ALA A 1 86 ? 9.477 16.717 -33.039 1.00 81.56 86 ALA A O 1
ATOM 581 N N . CYS A 1 87 ? 7.519 17.023 -32.003 1.00 84.44 87 CYS A N 1
ATOM 582 C CA . CYS A 1 87 ? 7.031 18.018 -32.960 1.00 84.44 87 CYS A CA 1
ATOM 583 C C . CYS A 1 87 ? 7.851 19.321 -32.949 1.00 84.44 87 CYS A C 1
ATOM 585 O O . CYS A 1 87 ? 7.882 20.034 -33.959 1.00 84.44 87 CYS A O 1
ATOM 587 N N . ALA A 1 88 ? 8.520 19.655 -31.839 1.00 82.75 88 ALA A N 1
ATOM 588 C CA . ALA A 1 88 ? 9.320 20.871 -31.724 1.00 82.75 88 ALA A CA 1
ATOM 589 C C . ALA A 1 88 ? 10.604 20.827 -32.576 1.00 82.75 88 ALA A C 1
ATOM 591 O O . ALA A 1 88 ? 10.938 21.853 -33.180 1.00 82.75 88 ALA A O 1
ATOM 592 N N . VAL A 1 89 ? 11.265 19.666 -32.681 1.00 82.44 89 VAL A N 1
ATOM 593 C CA . VAL A 1 89 ? 12.585 19.476 -33.324 1.00 82.44 89 VAL A CA 1
ATOM 594 C C . VAL A 1 89 ? 12.663 20.147 -34.712 1.00 82.44 89 VAL A C 1
ATOM 596 O O . VAL A 1 89 ? 11.751 19.976 -35.530 1.00 82.44 89 VAL A O 1
ATOM 599 N N . PRO A 1 90 ? 13.695 20.958 -35.014 1.00 81.94 90 PRO A N 1
ATOM 600 C CA . PRO A 1 90 ? 13.896 21.543 -36.339 1.00 81.94 90 PRO A CA 1
ATOM 601 C C . PRO A 1 90 ? 14.012 20.484 -37.453 1.00 81.94 90 PRO A C 1
ATOM 603 O O . PRO A 1 90 ? 14.679 19.469 -37.258 1.00 81.94 90 PRO A O 1
ATOM 606 N N . PRO A 1 91 ? 13.435 20.706 -38.653 1.00 78.88 91 PRO A N 1
ATOM 607 C CA . PRO A 1 91 ? 13.467 19.706 -39.726 1.00 78.88 91 PRO A CA 1
ATOM 608 C C . PRO A 1 91 ? 14.884 19.353 -40.195 1.00 78.88 91 PRO A C 1
ATOM 610 O O . PRO A 1 91 ? 15.106 18.237 -40.644 1.00 78.88 91 PRO A O 1
ATOM 613 N N . VAL A 1 92 ? 15.828 20.293 -40.076 1.00 78.81 92 VAL A N 1
ATOM 614 C CA . VAL A 1 92 ? 17.235 20.130 -40.480 1.00 78.81 92 VAL A CA 1
ATOM 615 C C . VAL A 1 92 ? 18.036 19.308 -39.464 1.00 78.81 92 VAL A C 1
ATOM 617 O O . VAL A 1 92 ? 18.897 18.531 -39.865 1.00 78.81 92 VAL A O 1
ATOM 620 N N . GLU A 1 93 ? 17.737 19.421 -38.164 1.00 74.94 93 GLU A N 1
ATOM 621 C CA . GLU A 1 93 ? 18.365 18.585 -37.125 1.00 74.94 93 GLU A CA 1
ATOM 622 C C . GLU A 1 93 ? 17.977 17.111 -37.301 1.00 74.94 93 GLU A C 1
ATOM 624 O O . GLU A 1 93 ? 18.822 16.233 -37.173 1.00 74.94 93 GLU A O 1
ATOM 629 N N . ALA A 1 94 ? 16.733 16.840 -37.710 1.00 67.75 94 ALA A N 1
ATOM 630 C CA . ALA A 1 94 ? 16.234 15.488 -37.978 1.00 67.75 94 ALA A CA 1
ATOM 631 C C . ALA A 1 94 ? 16.882 14.779 -39.194 1.00 67.75 94 ALA A C 1
ATOM 633 O O . ALA A 1 94 ? 16.564 13.620 -39.449 1.00 67.75 94 ALA A O 1
ATOM 634 N N . VAL A 1 95 ? 17.768 15.449 -39.945 1.00 71.56 95 VAL A N 1
ATOM 635 C CA . VAL A 1 95 ? 18.574 14.854 -41.038 1.00 71.56 95 VAL A CA 1
ATOM 636 C C . VAL A 1 95 ? 20.005 14.534 -40.578 1.00 71.56 95 VAL A C 1
ATOM 638 O O . VAL A 1 95 ? 20.750 13.857 -41.282 1.00 71.56 95 VAL A O 1
ATOM 641 N N . GLN A 1 96 ? 20.426 15.016 -39.405 1.00 66.94 96 GLN A N 1
ATOM 642 C CA . GLN A 1 96 ? 21.788 14.824 -38.912 1.00 66.94 96 GLN A CA 1
ATOM 643 C C . GLN A 1 96 ? 21.875 13.539 -38.081 1.00 66.94 96 GLN A C 1
ATOM 645 O O . GLN A 1 96 ? 21.457 13.499 -36.928 1.00 66.94 96 GLN A O 1
ATOM 650 N N . GLU A 1 97 ? 22.472 12.495 -38.667 1.00 53.94 97 GLU A N 1
ATOM 651 C CA . GLU A 1 97 ? 22.702 11.174 -38.043 1.00 53.94 97 GLU A CA 1
ATOM 652 C C . GLU A 1 97 ? 23.474 11.251 -36.712 1.00 53.94 97 GLU A C 1
ATOM 654 O O . GLU A 1 97 ? 23.381 10.353 -35.877 1.00 53.94 97 GLU A O 1
ATOM 659 N N . VAL A 1 98 ? 24.218 12.340 -36.495 1.00 49.22 98 VAL A N 1
ATOM 660 C CA . VAL A 1 98 ? 24.791 12.705 -35.198 1.00 49.22 98 VAL A CA 1
ATOM 661 C C . VAL A 1 98 ? 23.908 13.793 -34.576 1.00 49.22 98 VAL A C 1
ATOM 663 O O . VAL A 1 98 ? 24.141 14.974 -34.846 1.00 49.22 98 VAL A O 1
ATOM 666 N N . PRO A 1 99 ? 22.914 13.450 -33.734 1.00 51.66 99 PRO A N 1
ATOM 667 C CA . PRO A 1 99 ? 22.149 14.450 -33.007 1.00 51.66 99 PRO A CA 1
ATOM 668 C C . PRO A 1 99 ? 23.082 15.172 -32.033 1.00 51.66 99 PRO A C 1
ATOM 670 O O . PRO A 1 99 ? 23.478 14.628 -30.999 1.00 51.66 99 PRO A O 1
ATOM 673 N N . THR A 1 100 ? 23.435 16.418 -32.352 1.00 45.84 100 THR A N 1
ATOM 674 C CA . THR A 1 100 ? 24.240 17.293 -31.493 1.00 45.84 100 THR A CA 1
ATOM 675 C C . THR A 1 100 ? 23.401 17.800 -30.323 1.00 45.84 100 THR A C 1
ATOM 677 O O . THR A 1 100 ? 23.121 18.993 -30.216 1.00 45.84 100 THR A O 1
ATOM 680 N N . VAL A 1 101 ? 22.977 16.888 -29.443 1.00 50.53 101 VAL A N 1
ATOM 681 C CA . VAL A 1 101 ? 22.297 17.223 -28.190 1.00 50.53 101 VAL A CA 1
ATOM 682 C C . VAL A 1 101 ? 23.223 18.162 -27.415 1.00 50.53 101 VAL A C 1
ATOM 684 O O . VAL A 1 101 ? 24.310 17.738 -27.013 1.00 50.53 101 VAL A O 1
ATOM 687 N N . PRO A 1 102 ? 22.854 19.439 -27.203 1.00 43.78 102 PRO A N 1
ATOM 688 C CA . PRO A 1 102 ? 23.729 20.357 -26.503 1.00 43.78 102 PRO A CA 1
ATOM 689 C C . PRO A 1 102 ? 23.782 19.919 -25.041 1.00 43.78 102 PRO A C 1
ATOM 691 O O . PRO A 1 102 ? 22.796 20.057 -24.314 1.00 43.78 102 PRO A O 1
ATOM 694 N N . SER A 1 103 ? 24.935 19.394 -24.616 1.00 44.03 103 SER A N 1
ATOM 695 C CA . SER A 1 103 ? 25.221 18.932 -23.252 1.00 44.03 103 SER A CA 1
ATOM 696 C C . SER A 1 103 ? 25.237 20.099 -22.261 1.00 44.03 103 SER A C 1
ATOM 698 O O . SER A 1 103 ? 26.271 20.485 -21.712 1.00 44.03 103 SER A O 1
ATOM 700 N N . ARG A 1 104 ? 24.068 20.706 -22.046 1.00 45.53 104 ARG A N 1
ATOM 701 C CA . ARG A 1 104 ? 23.857 21.870 -21.191 1.00 45.53 104 ARG A CA 1
ATOM 702 C C . ARG A 1 104 ? 23.784 21.392 -19.746 1.00 45.53 104 ARG A C 1
ATOM 704 O O . ARG A 1 104 ? 22.704 21.282 -19.170 1.00 45.53 104 ARG A O 1
ATOM 711 N N . HIS A 1 105 ? 24.963 21.085 -19.203 1.00 46.94 105 HIS A N 1
ATOM 712 C CA . HIS A 1 105 ? 25.226 20.667 -17.827 1.00 46.94 105 HIS A CA 1
ATOM 713 C C . HIS A 1 105 ? 24.730 21.731 -16.829 1.00 46.94 105 HIS A C 1
ATOM 715 O O . HIS A 1 105 ? 25.493 22.542 -16.316 1.00 46.94 105 HIS A O 1
ATOM 721 N N . ARG A 1 106 ? 23.422 21.752 -16.569 1.00 54.19 106 ARG A N 1
ATOM 722 C CA . ARG A 1 106 ? 22.798 22.483 -15.465 1.00 54.19 106 ARG A CA 1
ATOM 723 C C . ARG A 1 106 ? 22.320 21.451 -14.457 1.00 54.19 106 ARG A C 1
ATOM 725 O O . ARG A 1 106 ? 21.612 20.519 -14.837 1.00 54.19 106 ARG A O 1
ATOM 732 N N . HIS A 1 107 ? 22.734 21.605 -13.202 1.00 67.38 107 HIS A N 1
ATOM 733 C CA . HIS A 1 107 ? 22.459 20.637 -12.142 1.00 67.38 107 HIS A CA 1
ATOM 734 C C . HIS A 1 107 ? 20.951 20.336 -12.065 1.00 67.38 107 HIS A C 1
ATOM 736 O O . HIS A 1 107 ? 20.159 21.279 -11.963 1.00 67.38 107 HIS A O 1
ATOM 742 N N . PRO A 1 108 ? 20.527 19.055 -12.111 1.00 67.69 108 PRO A N 1
ATOM 743 C CA . PRO A 1 108 ? 19.107 18.707 -12.127 1.00 67.69 108 PRO A CA 1
ATOM 744 C C . PRO A 1 108 ? 18.394 19.215 -10.870 1.00 67.69 108 PRO A C 1
ATOM 746 O O . PRO A 1 108 ? 17.290 19.732 -10.990 1.00 67.69 108 PRO A O 1
ATOM 749 N N . VAL A 1 109 ? 19.082 19.194 -9.721 1.00 68.56 109 VAL A N 1
ATOM 750 C CA . VAL A 1 109 ? 18.627 19.739 -8.428 1.00 68.56 109 VAL A CA 1
ATOM 751 C C . VAL A 1 109 ? 18.268 21.228 -8.515 1.00 68.56 109 VAL A C 1
ATOM 753 O O . VAL A 1 109 ? 17.216 21.642 -8.049 1.00 68.56 109 VAL A O 1
ATOM 756 N N . VAL A 1 110 ? 19.090 22.046 -9.182 1.00 73.56 110 VAL A N 1
ATOM 757 C CA . VAL A 1 110 ? 18.808 23.486 -9.352 1.00 73.56 110 VAL A CA 1
ATOM 758 C C . VAL A 1 110 ? 17.587 23.694 -10.257 1.00 73.56 110 VAL A C 1
ATOM 760 O O . VAL A 1 110 ? 16.804 24.618 -10.054 1.00 73.56 110 VAL A O 1
ATOM 763 N N . ARG A 1 111 ? 17.372 22.809 -11.241 1.00 74.75 111 ARG A N 1
ATOM 764 C CA . ARG A 1 111 ? 16.194 22.861 -12.121 1.00 74.75 111 ARG A CA 1
ATOM 765 C C . ARG A 1 111 ? 14.928 22.284 -11.474 1.00 74.75 111 ARG A C 1
ATOM 767 O O . ARG A 1 111 ? 13.841 22.699 -11.868 1.00 74.75 111 ARG A O 1
ATOM 774 N N . SER A 1 112 ? 15.035 21.343 -10.535 1.00 75.06 112 SER A N 1
ATOM 775 C CA . SER A 1 112 ? 13.895 20.865 -9.745 1.00 75.06 112 SER A CA 1
ATOM 776 C C . SER A 1 112 ? 13.498 21.903 -8.700 1.00 75.06 112 SER A C 1
ATOM 778 O O . SER A 1 112 ? 12.334 22.284 -8.668 1.00 75.06 112 SER A O 1
ATOM 780 N N . ALA A 1 113 ? 14.462 22.468 -7.965 1.00 73.81 113 ALA A N 1
ATOM 781 C CA . ALA A 1 113 ? 14.241 23.565 -7.024 1.00 73.81 113 ALA A CA 1
ATOM 782 C C . ALA A 1 113 ? 13.599 24.789 -7.698 1.00 73.81 113 ALA A C 1
ATOM 784 O O . ALA A 1 113 ? 12.549 25.243 -7.257 1.00 73.81 113 ALA A O 1
ATOM 785 N N . ALA A 1 114 ? 14.133 25.272 -8.828 1.00 79.19 114 ALA A N 1
ATOM 786 C CA . ALA A 1 114 ? 13.541 26.426 -9.515 1.00 79.19 114 ALA A CA 1
ATOM 787 C C . ALA A 1 114 ? 12.115 26.162 -10.040 1.00 79.19 114 ALA A C 1
ATOM 789 O O . ALA A 1 114 ? 11.321 27.089 -10.152 1.00 79.19 114 ALA A O 1
ATOM 790 N N . ARG A 1 115 ? 11.764 24.905 -10.355 1.00 80.12 115 ARG A N 1
ATOM 791 C CA . ARG A 1 115 ? 10.384 24.528 -10.705 1.00 80.12 115 ARG A CA 1
ATOM 792 C C . ARG A 1 115 ? 9.481 24.442 -9.480 1.00 80.12 115 ARG A C 1
ATOM 794 O O . ARG A 1 115 ? 8.346 24.887 -9.567 1.00 80.12 115 ARG A O 1
ATOM 801 N N . ALA A 1 116 ? 9.980 23.890 -8.377 1.00 77.62 116 ALA A N 1
ATOM 802 C CA . ALA A 1 116 ? 9.261 23.803 -7.113 1.00 77.62 116 ALA A CA 1
ATOM 803 C C . ALA A 1 116 ? 8.913 25.197 -6.580 1.00 77.62 116 ALA A C 1
ATOM 805 O O . ALA A 1 116 ? 7.763 25.438 -6.252 1.00 77.62 116 ALA A O 1
ATOM 806 N N . ILE A 1 117 ? 9.863 26.139 -6.613 1.00 79.44 117 ILE A N 1
ATOM 807 C CA . ILE A 1 117 ? 9.656 27.542 -6.216 1.00 79.44 117 ILE A CA 1
ATOM 808 C C . ILE A 1 117 ? 8.606 28.232 -7.106 1.00 79.44 117 ILE A C 1
ATOM 810 O O . ILE A 1 117 ? 7.733 28.926 -6.599 1.00 79.44 117 ILE A O 1
ATOM 814 N N . VAL A 1 118 ? 8.641 28.019 -8.428 1.00 81.44 118 VAL A N 1
ATOM 815 C CA . VAL A 1 118 ? 7.623 28.578 -9.343 1.00 81.44 118 VAL A CA 1
ATOM 816 C C . VAL A 1 118 ? 6.244 27.943 -9.120 1.00 81.44 118 VAL A C 1
ATOM 818 O O . VAL A 1 118 ? 5.240 28.641 -9.215 1.00 81.44 118 VAL A O 1
ATOM 821 N N . ALA A 1 119 ? 6.175 26.648 -8.798 1.00 74.75 119 ALA A N 1
ATOM 822 C CA . ALA A 1 119 ? 4.917 25.973 -8.481 1.00 74.75 119 ALA A CA 1
ATOM 823 C C . ALA A 1 119 ? 4.343 26.421 -7.122 1.00 74.75 119 ALA A C 1
ATOM 825 O O . ALA A 1 119 ? 3.153 26.710 -7.043 1.00 74.75 119 ALA A O 1
ATOM 826 N N . LEU A 1 120 ? 5.195 26.562 -6.100 1.00 78.50 120 LEU A N 1
ATOM 827 C CA . LEU A 1 120 ? 4.873 27.134 -4.788 1.00 78.50 120 LEU A CA 1
ATOM 828 C C . LEU A 1 120 ? 4.251 28.528 -4.945 1.00 78.50 120 LEU A C 1
ATOM 830 O O . LEU A 1 120 ? 3.147 28.771 -4.471 1.00 78.50 120 LEU A O 1
ATOM 834 N N . ALA A 1 121 ? 4.932 29.416 -5.679 1.00 75.06 121 ALA A N 1
ATOM 835 C CA . ALA A 1 121 ? 4.470 30.780 -5.922 1.00 75.06 121 ALA A CA 1
ATOM 836 C C . ALA A 1 121 ? 3.149 30.826 -6.711 1.00 75.06 121 ALA A C 1
ATOM 838 O O . ALA A 1 121 ? 2.285 31.641 -6.401 1.00 75.06 121 ALA A O 1
ATOM 839 N N . ALA A 1 122 ? 2.967 29.943 -7.700 1.00 75.38 122 ALA A N 1
ATOM 840 C CA . ALA A 1 122 ? 1.727 29.867 -8.470 1.00 75.38 122 ALA A CA 1
ATOM 841 C C . ALA A 1 122 ? 0.535 29.385 -7.624 1.00 75.38 122 ALA A C 1
ATOM 843 O O . ALA A 1 122 ? -0.528 29.995 -7.678 1.00 75.38 122 ALA A O 1
ATOM 844 N N . VAL A 1 123 ? 0.704 28.324 -6.825 1.00 72.81 123 VAL A N 1
ATOM 845 C CA . VAL A 1 123 ? -0.373 27.795 -5.967 1.00 72.81 123 VAL A CA 1
ATOM 846 C C . VAL A 1 123 ? -0.681 28.747 -4.812 1.00 72.81 123 VAL A C 1
ATOM 848 O O . VAL A 1 123 ? -1.851 29.011 -4.554 1.00 72.81 123 VAL A O 1
ATOM 851 N N . GLY A 1 124 ? 0.341 29.328 -4.174 1.00 69.56 124 GLY A N 1
ATOM 852 C CA . GLY A 1 124 ? 0.156 30.330 -3.121 1.00 69.56 124 GLY A CA 1
ATOM 853 C C . GLY A 1 124 ? -0.606 31.564 -3.614 1.00 69.56 124 GLY A C 1
ATOM 854 O O . GLY A 1 124 ? -1.538 32.011 -2.952 1.00 69.56 124 GLY A O 1
ATOM 855 N N . ALA A 1 125 ? -0.282 32.066 -4.812 1.00 72.44 125 ALA A N 1
ATOM 856 C CA . ALA A 1 125 ? -1.012 33.176 -5.424 1.00 72.44 125 ALA A CA 1
ATOM 857 C C . ALA A 1 125 ? -2.482 32.832 -5.725 1.00 72.44 125 ALA A C 1
ATOM 859 O O . ALA A 1 125 ? -3.351 33.665 -5.488 1.00 72.44 125 ALA A O 1
ATOM 860 N N . VAL A 1 126 ? -2.783 31.617 -6.207 1.00 71.56 126 VAL A N 1
ATOM 861 C CA . VAL A 1 126 ? -4.177 31.188 -6.438 1.00 71.56 126 VAL A CA 1
ATOM 862 C C . VAL A 1 126 ? -4.942 31.025 -5.122 1.00 71.56 126 VAL A C 1
ATOM 864 O O . VAL A 1 126 ? -6.074 31.485 -5.039 1.00 71.56 126 VAL A O 1
ATOM 867 N N . GLY A 1 127 ? -4.335 30.437 -4.086 1.00 66.06 127 GLY A N 1
ATOM 868 C CA . GLY A 1 127 ? -4.976 30.276 -2.776 1.00 66.06 127 GLY A CA 1
ATOM 869 C C . GLY A 1 127 ? -5.325 31.611 -2.111 1.00 66.06 127 GLY A C 1
ATOM 870 O O . GLY A 1 127 ? -6.451 31.794 -1.656 1.00 66.06 127 GLY A O 1
ATOM 871 N N . LEU A 1 128 ? -4.396 32.575 -2.151 1.00 68.19 128 LEU A N 1
ATOM 872 C CA . LEU A 1 128 ? -4.615 33.944 -1.665 1.00 68.19 128 LEU A CA 1
ATOM 873 C C . LEU A 1 128 ? -5.703 34.696 -2.454 1.00 68.19 128 LEU A C 1
ATOM 875 O O . LEU A 1 128 ? -6.441 35.482 -1.871 1.00 68.19 128 LEU A O 1
ATOM 879 N N . LEU A 1 129 ? -5.824 34.452 -3.765 1.00 72.44 129 LEU A N 1
ATOM 880 C CA . LEU A 1 129 ? -6.882 35.034 -4.606 1.00 72.44 129 LEU A CA 1
ATOM 881 C C . LEU A 1 129 ? -8.252 34.360 -4.429 1.00 72.44 129 LEU A C 1
ATOM 883 O O . LEU A 1 129 ? -9.260 34.939 -4.823 1.00 72.44 129 LEU A O 1
ATOM 887 N N . ALA A 1 130 ? -8.293 33.152 -3.865 1.00 72.94 130 ALA A N 1
ATOM 888 C CA . ALA A 1 130 ? -9.509 32.370 -3.646 1.00 72.94 130 ALA A CA 1
ATOM 889 C C . ALA A 1 130 ? -10.065 32.489 -2.212 1.00 72.94 130 ALA A C 1
ATOM 891 O O . ALA A 1 130 ? -10.969 31.739 -1.854 1.00 72.94 130 ALA A O 1
ATOM 892 N N . SER A 1 131 ? -9.515 33.394 -1.389 1.00 74.50 131 SER A N 1
ATOM 893 C CA . SER A 1 131 ? -9.893 33.593 0.023 1.00 74.50 131 SER A CA 1
ATOM 894 C C . SER A 1 131 ? -9.817 32.324 0.889 1.00 74.50 131 SER A C 1
ATOM 896 O O . SER A 1 131 ? -10.498 32.224 1.906 1.00 74.50 131 SER A O 1
ATOM 898 N N . VAL A 1 132 ? -8.978 31.358 0.501 1.00 75.75 132 VAL A N 1
ATOM 899 C CA . VAL A 1 132 ? -8.779 30.106 1.245 1.00 75.75 132 VAL A CA 1
ATOM 900 C C . VAL A 1 132 ? -7.891 30.364 2.463 1.00 75.75 132 VAL A C 1
ATOM 902 O O . VAL A 1 132 ? -6.944 31.150 2.403 1.00 75.75 132 VAL A O 1
ATOM 905 N N . GLU A 1 133 ? -8.186 29.673 3.562 1.00 81.44 133 GLU A N 1
ATOM 906 C CA . GLU A 1 133 ? -7.450 29.769 4.819 1.00 81.44 133 GLU A CA 1
ATOM 907 C C . GLU A 1 133 ? -5.934 29.570 4.640 1.00 81.44 133 GLU A C 1
ATOM 909 O O . GLU A 1 133 ? -5.468 28.641 3.972 1.00 81.44 133 GLU A O 1
ATOM 914 N N . VAL A 1 134 ? -5.144 30.448 5.266 1.00 75.31 134 VAL A N 1
ATOM 915 C CA . VAL A 1 134 ? -3.695 30.553 5.027 1.00 75.31 134 VAL A CA 1
ATOM 916 C C . VAL A 1 134 ? -2.955 29.252 5.360 1.00 75.31 134 VAL A C 1
ATOM 918 O O . VAL A 1 134 ? -2.029 28.886 4.634 1.00 75.31 134 VAL A O 1
ATOM 921 N N . ALA A 1 135 ? -3.381 28.517 6.393 1.00 68.50 135 ALA A N 1
ATOM 922 C CA . ALA A 1 135 ? -2.816 27.214 6.745 1.00 68.50 135 ALA A CA 1
ATOM 923 C C . ALA A 1 135 ? -2.986 26.190 5.607 1.00 68.50 135 ALA A C 1
ATOM 925 O O . ALA A 1 135 ? -2.009 25.571 5.177 1.00 68.50 135 ALA A O 1
ATOM 926 N N . VAL A 1 136 ? -4.194 26.083 5.044 1.00 69.31 136 VAL A N 1
ATOM 927 C CA . VAL A 1 136 ? -4.505 25.202 3.906 1.00 69.31 136 VAL A CA 1
ATOM 928 C C . VAL A 1 136 ? -3.729 25.625 2.654 1.00 69.31 136 VAL A C 1
ATOM 930 O O . VAL A 1 136 ? -3.142 24.780 1.974 1.00 69.31 136 VAL A O 1
ATOM 933 N N . VAL A 1 137 ? -3.642 26.930 2.364 1.00 73.81 137 VAL A N 1
ATOM 934 C CA . VAL A 1 137 ? -2.857 27.451 1.227 1.00 73.81 137 VAL A CA 1
ATOM 935 C C . VAL A 1 137 ? -1.369 27.113 1.372 1.00 73.81 137 VAL A C 1
ATOM 937 O O . VAL A 1 137 ? -0.733 26.691 0.399 1.00 73.81 137 VAL A O 1
ATOM 940 N N . LEU A 1 138 ? -0.799 27.246 2.572 1.00 70.44 138 LEU A N 1
ATOM 941 C CA . LEU A 1 138 ? 0.592 26.880 2.850 1.00 70.44 138 LEU A CA 1
ATOM 942 C C . LEU A 1 138 ? 0.815 25.365 2.735 1.00 70.44 138 LEU A C 1
ATOM 944 O O . LEU A 1 138 ? 1.753 24.953 2.054 1.00 70.44 138 LEU A O 1
ATOM 948 N N . ALA A 1 139 ? -0.065 24.537 3.304 1.00 68.06 139 ALA A N 1
ATOM 949 C CA . ALA A 1 139 ? 0.033 23.079 3.231 1.00 68.06 139 ALA A CA 1
ATOM 950 C C . ALA A 1 139 ? -0.041 22.560 1.782 1.00 68.06 139 ALA A C 1
ATOM 952 O O . ALA A 1 139 ? 0.846 21.830 1.329 1.00 68.06 139 ALA A O 1
ATOM 953 N N . VAL A 1 140 ? -1.047 22.991 1.011 1.00 71.50 140 VAL A N 1
ATOM 954 C CA . VAL A 1 140 ? -1.232 22.572 -0.390 1.00 71.50 140 VAL A CA 1
ATOM 955 C C . VAL A 1 140 ? -0.094 23.083 -1.278 1.00 71.50 140 VAL A C 1
ATOM 957 O O . VAL A 1 140 ? 0.443 22.329 -2.095 1.00 71.50 140 VAL A O 1
ATOM 960 N N . SER A 1 141 ? 0.334 24.339 -1.116 1.00 70.81 141 SER A N 1
ATOM 961 C CA . SER A 1 141 ? 1.441 24.885 -1.912 1.00 70.81 141 SER A CA 1
ATOM 962 C C . SER A 1 141 ? 2.783 24.217 -1.578 1.00 70.81 141 SER A C 1
ATOM 964 O O . SER A 1 141 ? 3.549 23.916 -2.499 1.00 70.81 141 SER A O 1
ATOM 966 N N . ALA A 1 142 ? 3.042 23.878 -0.309 1.00 70.44 142 ALA A N 1
ATOM 967 C CA . ALA A 1 142 ? 4.202 23.091 0.106 1.00 70.44 142 ALA A CA 1
ATOM 968 C C . ALA A 1 142 ? 4.169 21.665 -0.472 1.00 70.44 142 ALA A C 1
ATOM 970 O O . ALA A 1 142 ? 5.161 21.224 -1.059 1.00 70.44 142 ALA A O 1
ATOM 971 N N . ALA A 1 143 ? 3.029 20.969 -0.404 1.00 71.25 143 ALA A N 1
ATOM 972 C CA . ALA A 1 143 ? 2.860 19.632 -0.979 1.00 71.25 143 ALA A CA 1
ATOM 973 C C . ALA A 1 143 ? 3.103 19.617 -2.502 1.00 71.25 143 ALA A C 1
ATOM 975 O O . ALA A 1 143 ? 3.800 18.737 -3.023 1.00 71.25 143 ALA A O 1
ATOM 976 N N . VAL A 1 144 ? 2.612 20.629 -3.228 1.00 75.00 144 VAL A N 1
ATOM 977 C CA . VAL A 1 144 ? 2.883 20.798 -4.666 1.00 75.00 144 VAL A CA 1
ATOM 978 C C . VAL A 1 144 ? 4.360 21.118 -4.925 1.00 75.00 144 VAL A C 1
ATOM 980 O O . VAL A 1 144 ? 4.958 20.546 -5.841 1.00 75.00 144 VAL A O 1
ATOM 983 N N . ALA A 1 145 ? 4.990 21.973 -4.116 1.00 72.50 145 ALA A N 1
ATOM 984 C CA . ALA A 1 145 ? 6.410 22.298 -4.246 1.00 72.50 145 ALA A CA 1
ATOM 985 C C . ALA A 1 145 ? 7.304 21.063 -4.038 1.00 72.50 145 ALA A C 1
ATOM 987 O O . ALA A 1 145 ? 8.174 20.789 -4.870 1.00 72.50 145 ALA A O 1
ATOM 988 N N . VAL A 1 146 ? 7.045 20.274 -2.990 1.00 75.94 146 VAL A N 1
ATOM 989 C CA . VAL A 1 146 ? 7.715 18.991 -2.722 1.00 75.94 146 VAL A CA 1
ATOM 990 C C . VAL A 1 146 ? 7.496 18.021 -3.883 1.00 75.94 146 VAL A C 1
ATOM 992 O O . VAL A 1 146 ? 8.467 17.483 -4.416 1.00 75.94 146 VAL A O 1
ATOM 995 N N . SER A 1 147 ? 6.261 17.868 -4.366 1.00 73.25 147 SER A N 1
ATOM 996 C CA . SER A 1 147 ? 5.936 16.996 -5.505 1.00 73.25 147 SER A CA 1
ATOM 997 C C . SER A 1 147 ? 6.701 17.382 -6.779 1.00 73.25 147 SER A C 1
ATOM 999 O O . SER A 1 147 ? 7.285 16.530 -7.455 1.00 73.25 147 SER A O 1
ATOM 1001 N N . VAL A 1 148 ? 6.774 18.678 -7.099 1.00 75.88 148 VAL A N 1
ATOM 1002 C CA . VAL A 1 148 ? 7.502 19.194 -8.270 1.00 75.88 148 VAL A CA 1
ATOM 1003 C C . VAL A 1 148 ? 9.024 19.103 -8.089 1.00 75.88 148 VAL A C 1
ATOM 1005 O O . VAL A 1 148 ? 9.744 18.847 -9.065 1.00 75.88 148 VAL A O 1
ATOM 1008 N N . PHE A 1 149 ? 9.531 19.253 -6.860 1.00 76.31 149 PHE A N 1
ATOM 1009 C CA . PHE A 1 149 ? 10.934 19.001 -6.539 1.00 76.31 149 PHE A CA 1
ATOM 1010 C C . PHE A 1 149 ? 11.283 17.525 -6.754 1.00 76.31 149 PHE A C 1
ATOM 1012 O O . PHE A 1 149 ? 12.199 17.226 -7.526 1.00 76.31 149 PHE A O 1
ATOM 1019 N N . LEU A 1 150 ? 10.523 16.604 -6.152 1.00 76.12 150 LEU A N 1
ATOM 1020 C CA . LEU A 1 150 ? 10.707 15.157 -6.274 1.00 76.12 150 LEU A CA 1
ATOM 1021 C C . LEU A 1 150 ? 10.647 14.709 -7.739 1.00 76.12 150 LEU A C 1
ATOM 1023 O O . LEU A 1 150 ? 11.576 14.053 -8.208 1.00 76.12 150 LEU A O 1
ATOM 1027 N N . LEU A 1 151 ? 9.652 15.157 -8.511 1.00 75.75 151 LEU A N 1
ATOM 1028 C CA . LEU A 1 151 ? 9.513 14.832 -9.937 1.00 75.75 151 LEU A CA 1
ATOM 1029 C C . LEU A 1 151 ? 10.731 15.260 -10.787 1.00 75.75 151 LEU A C 1
ATOM 1031 O O . LEU A 1 151 ? 11.007 14.673 -11.836 1.00 75.75 151 LEU A O 1
ATOM 1035 N N . GLY A 1 152 ? 11.481 16.281 -10.357 1.00 75.19 152 GLY A N 1
ATOM 1036 C CA . GLY A 1 152 ? 12.739 16.688 -10.989 1.00 75.19 152 GLY A CA 1
ATOM 1037 C C . GLY A 1 152 ? 14.007 16.065 -10.383 1.00 75.19 152 GLY A C 1
ATOM 1038 O O . GLY A 1 152 ? 15.012 15.950 -11.086 1.00 75.19 152 GLY A O 1
ATOM 1039 N N . PHE A 1 153 ? 13.970 15.674 -9.108 1.00 80.25 153 PHE A N 1
ATOM 1040 C CA . PHE A 1 153 ? 15.106 15.176 -8.326 1.00 80.25 153 PHE A CA 1
ATOM 1041 C C . PHE A 1 153 ? 15.250 13.649 -8.398 1.00 80.25 153 PHE A C 1
ATOM 1043 O O . PHE A 1 153 ? 16.326 13.143 -8.733 1.00 80.25 153 PHE A O 1
ATOM 1050 N N . VAL A 1 154 ? 14.151 12.919 -8.173 1.00 83.75 154 VAL A N 1
ATOM 1051 C CA . VAL A 1 154 ? 14.082 11.448 -8.140 1.00 83.75 154 VAL A CA 1
ATOM 1052 C C . VAL A 1 154 ? 14.704 10.804 -9.388 1.00 83.75 154 VAL A C 1
ATOM 1054 O O . VAL A 1 154 ? 15.532 9.911 -9.213 1.00 83.75 154 VAL A O 1
ATOM 1057 N N . PRO A 1 155 ? 14.469 11.268 -10.636 1.00 85.50 155 PRO A N 1
ATOM 1058 C CA . PRO A 1 155 ? 15.119 10.675 -11.809 1.00 85.50 155 PRO A CA 1
ATOM 1059 C C . PRO A 1 155 ? 16.655 10.722 -11.782 1.00 85.50 155 PRO A C 1
ATOM 1061 O O . PRO A 1 155 ? 17.322 9.813 -12.286 1.00 85.50 155 PRO A O 1
ATOM 1064 N N . GLY A 1 156 ? 17.228 11.768 -11.176 1.00 85.19 156 GLY A N 1
ATOM 1065 C CA . GLY A 1 156 ? 18.668 11.889 -10.960 1.00 85.19 156 GLY A CA 1
ATOM 1066 C C . GLY A 1 156 ? 19.173 10.929 -9.883 1.00 85.19 156 GLY A C 1
ATOM 1067 O O . GLY A 1 156 ? 20.190 10.267 -10.095 1.00 85.19 156 GLY A O 1
ATOM 1068 N N . VAL A 1 157 ? 18.441 10.812 -8.770 1.00 87.88 157 VAL A N 1
ATOM 1069 C CA . VAL A 1 157 ? 18.762 9.899 -7.660 1.00 87.88 157 VAL A CA 1
ATOM 1070 C C . VAL A 1 157 ? 18.688 8.441 -8.106 1.00 87.88 157 VAL A C 1
ATOM 1072 O O . VAL A 1 157 ? 19.689 7.739 -7.998 1.00 87.88 157 VAL A O 1
ATOM 1075 N N . LEU A 1 158 ? 17.567 7.998 -8.690 1.00 90.69 158 LEU A N 1
ATOM 1076 C CA . LEU A 1 158 ? 17.395 6.620 -9.170 1.00 90.69 158 LEU A CA 1
ATOM 1077 C C . LEU A 1 158 ? 18.513 6.231 -10.142 1.00 90.69 158 LEU A C 1
ATOM 1079 O O . LEU A 1 158 ? 19.160 5.201 -9.967 1.00 90.69 158 LEU A O 1
ATOM 1083 N N . THR A 1 159 ? 18.821 7.099 -11.109 1.00 90.81 159 THR A N 1
ATOM 1084 C CA . THR A 1 159 ? 19.925 6.865 -12.049 1.00 90.81 159 THR A CA 1
ATOM 1085 C C . THR A 1 159 ? 21.284 6.781 -11.350 1.00 90.81 159 THR A C 1
ATOM 1087 O O . THR A 1 159 ? 22.114 5.937 -11.698 1.00 90.81 159 THR A O 1
ATOM 1090 N N . ALA A 1 160 ? 21.546 7.651 -10.370 1.00 89.50 160 ALA A N 1
ATOM 1091 C CA . ALA A 1 160 ? 22.801 7.652 -9.630 1.00 89.50 160 ALA A CA 1
ATOM 1092 C C . ALA A 1 160 ? 22.967 6.382 -8.781 1.00 89.50 160 ALA A C 1
ATOM 1094 O O . ALA A 1 160 ? 24.059 5.806 -8.799 1.00 89.50 160 ALA A O 1
ATOM 1095 N N . THR A 1 161 ? 21.902 5.936 -8.108 1.00 92.44 161 THR A N 1
ATOM 1096 C CA . THR A 1 161 ? 21.867 4.739 -7.255 1.00 92.44 161 THR A CA 1
ATOM 1097 C C . THR A 1 161 ? 21.958 3.458 -8.080 1.00 92.44 161 THR A C 1
ATOM 1099 O O . THR A 1 161 ? 22.829 2.638 -7.800 1.00 92.44 161 THR A O 1
ATOM 1102 N N . VAL A 1 162 ? 21.190 3.320 -9.169 1.00 92.38 162 VAL A N 1
ATOM 1103 C CA . VAL A 1 162 ? 21.323 2.197 -10.120 1.00 92.38 162 VAL A CA 1
ATOM 1104 C C . VAL A 1 162 ? 22.747 2.108 -10.662 1.00 92.38 162 VAL A C 1
ATOM 1106 O O . VAL A 1 162 ? 23.382 1.061 -10.561 1.00 92.38 162 VAL A O 1
ATOM 1109 N N . ALA A 1 163 ? 23.314 3.215 -11.149 1.00 91.19 163 ALA A N 1
ATOM 1110 C CA . ALA A 1 163 ? 24.693 3.228 -11.633 1.00 91.19 163 ALA A CA 1
ATOM 1111 C C . ALA A 1 163 ? 25.730 2.930 -10.528 1.00 91.19 163 ALA A C 1
ATOM 1113 O O . ALA A 1 163 ? 26.815 2.421 -10.817 1.00 91.19 163 ALA A O 1
ATOM 1114 N N . MET A 1 164 ? 25.425 3.241 -9.263 1.00 91.81 164 MET A N 1
ATOM 1115 C CA . MET A 1 164 ? 26.279 2.930 -8.115 1.00 91.81 164 MET A CA 1
ATOM 1116 C C . MET A 1 164 ? 26.239 1.434 -7.775 1.00 91.81 164 MET A C 1
ATOM 1118 O O . MET A 1 164 ? 27.308 0.823 -7.701 1.00 91.81 164 MET A O 1
ATOM 1122 N N . VAL A 1 165 ? 25.044 0.842 -7.662 1.00 91.81 165 VAL A N 1
ATOM 1123 C CA . VAL A 1 165 ? 24.825 -0.603 -7.471 1.00 91.81 165 VAL A CA 1
ATOM 1124 C C . VAL A 1 165 ? 25.474 -1.385 -8.608 1.00 91.81 165 VAL A C 1
ATOM 1126 O O . VAL A 1 165 ? 26.324 -2.242 -8.349 1.00 91.81 165 VAL A O 1
ATOM 1129 N N . MET A 1 166 ? 25.200 -1.001 -9.861 1.00 91.06 166 MET A N 1
ATOM 1130 C CA . MET A 1 166 ? 25.842 -1.576 -11.044 1.00 91.06 166 MET A CA 1
ATOM 1131 C C . MET A 1 166 ? 27.366 -1.545 -10.931 1.00 91.06 166 MET A C 1
ATOM 1133 O O . MET A 1 166 ? 28.019 -2.566 -11.117 1.00 91.06 166 MET A O 1
ATOM 1137 N N . ARG A 1 167 ? 27.959 -0.398 -10.572 1.00 89.50 167 ARG A N 1
ATOM 1138 C CA . ARG A 1 167 ? 29.418 -0.251 -10.431 1.00 89.50 167 ARG A CA 1
ATOM 1139 C C . ARG A 1 167 ? 30.005 -1.095 -9.291 1.00 89.50 167 ARG A C 1
ATOM 1141 O O . ARG A 1 167 ? 31.192 -1.428 -9.361 1.00 89.50 167 ARG A O 1
ATOM 1148 N N . ARG A 1 168 ? 29.240 -1.410 -8.238 1.00 86.94 168 ARG A N 1
ATOM 1149 C CA . ARG A 1 168 ? 29.743 -2.082 -7.025 1.00 86.94 168 ARG A CA 1
ATOM 1150 C C . ARG A 1 168 ? 29.641 -3.609 -7.096 1.00 86.94 168 ARG A C 1
ATOM 1152 O O . ARG A 1 168 ? 30.632 -4.268 -6.779 1.00 86.94 168 ARG A O 1
ATOM 1159 N N . PHE A 1 169 ? 28.508 -4.142 -7.557 1.00 81.50 169 PHE A N 1
ATOM 1160 C CA . PHE A 1 169 ? 28.149 -5.571 -7.543 1.00 81.50 169 PHE A CA 1
ATOM 1161 C C . PHE A 1 169 ? 29.203 -6.479 -8.220 1.00 81.50 169 PHE A C 1
ATOM 1163 O O . PHE A 1 169 ? 29.756 -6.083 -9.247 1.00 81.50 169 PHE A O 1
ATOM 1170 N N . PRO A 1 170 ? 29.527 -7.686 -7.714 1.00 75.31 170 PRO A N 1
ATOM 1171 C CA . PRO A 1 170 ? 30.725 -8.451 -8.113 1.00 75.31 170 PRO A CA 1
ATOM 1172 C C . PRO A 1 170 ? 30.683 -9.152 -9.496 1.00 75.31 170 PRO A C 1
ATOM 1174 O O . PRO A 1 170 ? 31.327 -10.181 -9.695 1.00 75.31 170 PRO A O 1
ATOM 1177 N N . PHE A 1 171 ? 29.989 -8.595 -10.495 1.00 73.88 171 PHE A N 1
ATOM 1178 C CA . PHE A 1 171 ? 29.906 -9.183 -11.837 1.00 73.88 171 PHE A CA 1
ATOM 1179 C C . PHE A 1 171 ? 31.271 -9.272 -12.561 1.00 73.88 171 PHE A C 1
ATOM 1181 O O . PHE A 1 171 ? 32.038 -8.303 -12.617 1.00 73.88 171 PHE A O 1
ATOM 1188 N N . ARG A 1 172 ? 31.553 -10.439 -13.166 1.00 75.25 172 ARG A N 1
ATOM 1189 C CA . ARG A 1 172 ? 32.698 -10.696 -14.059 1.00 75.25 172 ARG A CA 1
ATOM 1190 C C . ARG A 1 172 ? 32.214 -10.868 -15.512 1.00 75.25 172 ARG A C 1
ATOM 1192 O O . ARG A 1 172 ? 31.281 -11.640 -15.724 1.00 75.25 172 ARG A O 1
ATOM 1199 N N . PRO A 1 173 ? 32.890 -10.270 -16.514 1.00 75.88 173 PRO A N 1
ATOM 1200 C CA . PRO A 1 173 ? 34.119 -9.474 -16.416 1.00 75.88 173 PRO A CA 1
ATOM 1201 C C . PRO A 1 173 ? 33.875 -8.005 -16.003 1.00 75.88 173 PRO A C 1
ATOM 1203 O O . PRO A 1 173 ? 32.926 -7.362 -16.450 1.00 75.88 173 PRO A O 1
ATOM 1206 N N . ARG A 1 174 ? 34.798 -7.444 -15.200 1.00 80.12 174 ARG A N 1
ATOM 1207 C CA . ARG A 1 174 ? 34.776 -6.042 -14.720 1.00 80.12 174 ARG A CA 1
ATOM 1208 C C . ARG A 1 174 ? 34.457 -4.972 -15.793 1.00 80.12 174 ARG A C 1
ATOM 1210 O O . ARG A 1 174 ? 33.706 -4.062 -15.445 1.00 80.12 174 ARG A O 1
ATOM 1217 N N . PRO A 1 175 ? 34.982 -5.007 -17.040 1.00 83.44 175 PRO A N 1
ATOM 1218 C CA . PRO A 1 175 ? 34.655 -3.997 -18.053 1.00 83.44 175 PRO A CA 1
ATOM 1219 C C . PRO A 1 175 ? 33.161 -3.890 -18.389 1.00 83.44 175 PRO A C 1
ATOM 1221 O O . PRO A 1 175 ? 32.653 -2.773 -18.393 1.00 83.44 175 PRO A O 1
ATOM 1224 N N . LEU A 1 176 ? 32.430 -4.996 -18.591 1.00 83.38 176 LEU A N 1
ATOM 1225 C CA . LEU A 1 176 ? 30.996 -4.940 -18.947 1.00 83.38 176 LEU A CA 1
ATOM 1226 C C . LEU A 1 176 ? 30.156 -4.269 -17.853 1.00 83.38 176 LEU A C 1
ATOM 1228 O O . LEU A 1 176 ? 29.273 -3.465 -18.136 1.00 83.38 176 LEU A O 1
ATOM 1232 N N . ARG A 1 177 ? 30.508 -4.512 -16.587 1.00 84.38 177 ARG A N 1
ATOM 1233 C CA . ARG A 1 177 ? 29.911 -3.836 -15.430 1.00 84.38 177 ARG A CA 1
ATOM 1234 C C . ARG A 1 177 ? 30.114 -2.311 -15.460 1.00 84.38 177 ARG A C 1
ATOM 1236 O O . ARG A 1 177 ? 29.234 -1.556 -15.056 1.00 84.38 177 ARG A O 1
ATOM 1243 N N . LEU A 1 178 ? 31.277 -1.849 -15.930 1.00 85.81 178 LEU A N 1
ATOM 1244 C CA . LEU A 1 178 ? 31.580 -0.421 -16.097 1.00 85.81 178 LEU A CA 1
ATOM 1245 C C . LEU A 1 178 ? 30.952 0.185 -17.361 1.00 85.81 178 LEU A C 1
ATOM 1247 O O . LEU A 1 178 ? 30.823 1.406 -17.423 1.00 85.81 178 LEU A O 1
ATOM 1251 N N . VAL A 1 179 ? 30.580 -0.637 -18.345 1.00 86.62 179 VAL A N 1
ATOM 1252 C CA . VAL A 1 179 ? 29.764 -0.231 -19.497 1.00 86.62 179 VAL A CA 1
ATOM 1253 C C . VAL A 1 179 ? 28.328 0.009 -19.017 1.00 86.62 179 VAL A C 1
ATOM 1255 O O . VAL A 1 179 ? 27.931 1.169 -18.962 1.00 86.62 179 VAL A O 1
ATOM 1258 N N . ALA A 1 180 ? 27.644 -1.002 -18.462 1.00 85.50 180 ALA A N 1
ATOM 1259 C CA . ALA A 1 180 ? 26.274 -0.872 -17.936 1.00 85.50 180 ALA A CA 1
ATOM 1260 C C . ALA A 1 180 ? 26.090 0.329 -16.977 1.00 85.50 180 ALA A C 1
ATOM 1262 O O . ALA A 1 180 ? 25.176 1.139 -17.136 1.00 85.50 180 ALA A O 1
ATOM 1263 N N . ALA A 1 181 ? 27.016 0.519 -16.025 1.00 87.38 181 ALA A N 1
ATOM 1264 C CA . ALA A 1 181 ? 26.979 1.645 -15.084 1.00 87.38 181 ALA A CA 1
ATOM 1265 C C . ALA A 1 181 ? 27.170 3.036 -15.737 1.00 87.38 181 ALA A C 1
ATOM 1267 O O . ALA A 1 181 ? 26.778 4.050 -15.153 1.00 87.38 181 ALA A O 1
ATOM 1268 N N . ARG A 1 182 ? 27.785 3.113 -16.926 1.00 87.06 182 ARG A N 1
ATOM 1269 C CA . ARG A 1 182 ? 27.853 4.337 -17.745 1.00 87.06 182 ARG A CA 1
ATOM 1270 C C . ARG A 1 182 ? 26.593 4.509 -18.585 1.00 87.06 182 ARG A C 1
ATOM 1272 O O . ARG A 1 182 ? 26.091 5.625 -18.656 1.00 87.06 182 ARG A O 1
ATOM 1279 N N . ASP A 1 183 ? 26.062 3.434 -19.156 1.00 83.81 183 ASP A N 1
ATOM 1280 C CA . ASP A 1 183 ? 24.860 3.464 -19.999 1.00 83.81 183 ASP A CA 1
ATOM 1281 C C . ASP A 1 183 ? 23.635 3.935 -19.209 1.00 83.81 183 ASP A C 1
ATOM 1283 O O . ASP A 1 183 ? 22.909 4.826 -19.654 1.00 83.81 183 ASP A O 1
ATOM 1287 N N . ALA A 1 184 ? 23.488 3.443 -17.974 1.00 85.50 184 ALA A N 1
ATOM 1288 C CA . ALA A 1 184 ? 22.478 3.911 -17.031 1.00 85.50 184 ALA A CA 1
ATOM 1289 C C . ALA A 1 184 ? 22.531 5.441 -16.831 1.00 85.50 184 ALA A C 1
ATOM 1291 O O . ALA A 1 184 ? 21.491 6.099 -16.824 1.00 85.50 184 ALA A O 1
ATOM 1292 N N . ARG A 1 185 ? 23.741 6.019 -16.731 1.00 86.31 185 ARG A N 1
ATOM 1293 C CA . ARG A 1 185 ? 23.975 7.473 -16.603 1.00 86.31 185 ARG A CA 1
ATOM 1294 C C . ARG A 1 185 ? 23.845 8.246 -17.915 1.00 86.31 185 ARG A C 1
ATOM 1296 O O . ARG A 1 185 ? 23.566 9.441 -17.865 1.00 86.31 185 ARG A O 1
ATOM 1303 N N . ARG A 1 186 ? 24.063 7.598 -19.062 1.00 83.69 186 ARG A N 1
ATOM 1304 C CA . ARG A 1 186 ? 23.912 8.180 -20.406 1.00 83.69 186 ARG A CA 1
ATOM 1305 C C . ARG A 1 186 ? 22.435 8.389 -20.751 1.00 83.69 186 ARG A C 1
ATOM 1307 O O . ARG A 1 186 ? 22.098 9.424 -21.317 1.00 83.69 186 ARG A O 1
ATOM 1314 N N . ASN A 1 187 ? 21.568 7.464 -20.323 1.00 80.81 187 ASN A N 1
ATOM 1315 C CA . ASN A 1 187 ? 20.127 7.468 -20.604 1.00 80.81 187 ASN A CA 1
ATOM 1316 C C . ASN A 1 187 ? 19.282 7.641 -19.311 1.00 80.81 187 ASN A C 1
ATOM 1318 O O . ASN A 1 187 ? 18.451 6.782 -19.001 1.00 80.81 187 ASN A O 1
ATOM 1322 N N . PRO A 1 188 ? 19.455 8.738 -18.538 1.00 82.19 188 PRO A N 1
ATOM 1323 C CA . PRO A 1 188 ? 18.909 8.868 -17.182 1.00 82.19 188 PRO A CA 1
ATOM 1324 C C . PRO A 1 188 ? 17.376 8.838 -17.125 1.00 82.19 188 PRO A C 1
ATOM 1326 O O . PRO A 1 188 ? 16.809 8.300 -16.183 1.00 82.19 188 PR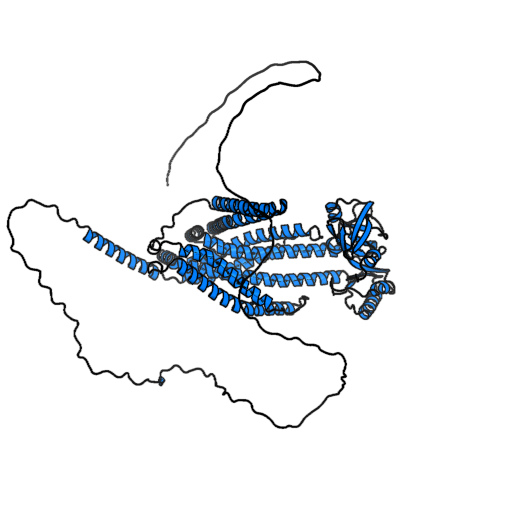O A O 1
ATOM 1329 N N . SER A 1 189 ? 16.683 9.371 -18.135 1.00 79.19 189 SER A N 1
ATOM 1330 C CA . SER A 1 189 ? 15.215 9.328 -18.212 1.00 79.19 189 SER A CA 1
ATOM 1331 C C . SER A 1 189 ? 14.674 7.898 -18.276 1.00 79.19 189 SER A C 1
ATOM 1333 O O . SER A 1 189 ? 13.690 7.586 -17.610 1.00 79.19 189 SER A O 1
ATOM 1335 N N . ARG A 1 190 ? 15.336 7.023 -19.043 1.00 82.25 190 ARG A N 1
ATOM 1336 C CA . ARG A 1 190 ? 14.945 5.621 -19.232 1.00 82.25 190 ARG A CA 1
ATOM 1337 C C . ARG A 1 190 ? 15.254 4.789 -17.984 1.00 82.25 190 ARG A C 1
ATOM 1339 O O . ARG A 1 190 ? 14.390 4.062 -17.497 1.00 82.25 190 ARG A O 1
ATOM 1346 N N . THR A 1 191 ? 16.456 4.956 -17.427 1.00 88.31 191 THR A N 1
ATOM 1347 C CA . THR A 1 191 ? 16.875 4.341 -16.155 1.00 88.31 191 THR A CA 1
ATOM 1348 C C . THR A 1 191 ? 15.918 4.714 -15.022 1.00 88.31 191 THR A C 1
ATOM 1350 O O . THR A 1 191 ? 15.433 3.839 -14.304 1.00 88.31 191 THR A O 1
ATOM 1353 N N . ALA A 1 192 ? 15.591 6.005 -14.901 1.00 87.81 192 ALA A N 1
ATOM 1354 C CA . ALA A 1 192 ? 14.648 6.510 -13.915 1.00 87.81 192 ALA A CA 1
ATOM 1355 C C . ALA A 1 192 ? 13.248 5.914 -14.078 1.00 87.81 192 ALA A C 1
ATOM 1357 O O . ALA A 1 192 ? 12.732 5.382 -13.107 1.00 87.81 192 ALA A O 1
ATOM 1358 N N . ALA A 1 193 ? 12.655 5.963 -15.277 1.00 84.50 193 ALA A N 1
ATOM 1359 C CA . ALA A 1 193 ? 11.298 5.460 -15.508 1.00 84.50 193 ALA A CA 1
ATOM 1360 C C . ALA A 1 193 ? 11.164 3.966 -15.161 1.00 84.50 193 ALA A C 1
ATOM 1362 O O . ALA A 1 193 ? 10.241 3.579 -14.448 1.00 84.50 193 ALA A O 1
ATOM 1363 N N . THR A 1 194 ? 12.136 3.149 -15.583 1.00 87.75 194 THR A N 1
ATOM 1364 C CA . THR A 1 194 ? 12.159 1.702 -15.297 1.00 87.75 194 THR A CA 1
ATOM 1365 C C . THR A 1 194 ? 12.236 1.422 -13.795 1.00 87.75 194 THR A C 1
ATOM 1367 O O . THR A 1 194 ? 11.500 0.596 -13.266 1.00 87.75 194 THR A O 1
ATOM 1370 N N . THR A 1 195 ? 13.114 2.144 -13.094 1.00 91.94 195 THR A N 1
ATOM 1371 C CA . THR A 1 195 ? 13.333 1.968 -11.650 1.00 91.94 195 THR A CA 1
ATOM 1372 C C . THR A 1 195 ? 12.161 2.526 -10.836 1.00 91.94 195 THR A C 1
ATOM 1374 O O . THR A 1 195 ? 11.791 1.945 -9.823 1.00 91.94 195 THR A O 1
ATOM 1377 N N . ALA A 1 196 ? 11.545 3.623 -11.291 1.00 88.81 196 ALA A N 1
ATOM 1378 C CA . ALA A 1 196 ? 10.392 4.253 -10.653 1.00 88.81 196 ALA A CA 1
ATOM 1379 C C . ALA A 1 196 ? 9.126 3.389 -10.738 1.00 88.81 196 ALA A C 1
ATOM 1381 O O . ALA A 1 196 ? 8.352 3.380 -9.789 1.00 88.81 196 ALA A O 1
ATOM 1382 N N . ALA A 1 197 ? 8.935 2.635 -11.828 1.00 87.50 197 ALA A N 1
ATOM 1383 C CA . ALA A 1 197 ? 7.828 1.686 -11.942 1.00 87.50 197 ALA A CA 1
ATOM 1384 C C . ALA A 1 197 ? 7.916 0.577 -10.877 1.00 87.50 197 ALA A C 1
ATOM 1386 O O . ALA A 1 197 ? 6.927 0.298 -10.205 1.00 87.50 197 ALA A O 1
ATOM 1387 N N . VAL A 1 198 ? 9.109 -0.000 -10.667 1.00 90.75 198 VAL A N 1
ATOM 1388 C CA . VAL A 1 198 ? 9.321 -0.997 -9.600 1.00 90.75 198 VAL A CA 1
ATOM 1389 C C . VAL A 1 198 ? 9.282 -0.354 -8.210 1.00 90.75 198 VAL A C 1
ATOM 1391 O O . VAL A 1 198 ? 8.772 -0.971 -7.286 1.00 90.75 198 VAL A O 1
ATOM 1394 N N . LEU A 1 199 ? 9.766 0.885 -8.053 1.00 92.56 199 LEU A N 1
ATOM 1395 C CA . LEU A 1 199 ? 9.689 1.625 -6.788 1.00 92.56 199 LEU A CA 1
ATOM 1396 C C . LEU A 1 199 ? 8.244 1.868 -6.362 1.00 92.56 199 LEU A C 1
ATOM 1398 O O . LEU A 1 199 ? 7.898 1.537 -5.236 1.00 92.56 199 LEU A O 1
ATOM 1402 N N . LEU A 1 200 ? 7.406 2.411 -7.249 1.00 89.88 200 LEU A N 1
ATOM 1403 C CA . LEU A 1 200 ? 5.994 2.666 -6.960 1.00 89.88 200 LEU A CA 1
ATOM 1404 C C . LEU A 1 200 ? 5.262 1.363 -6.626 1.00 89.88 200 LEU A C 1
ATOM 1406 O O . LEU A 1 200 ? 4.544 1.310 -5.633 1.00 89.88 200 LEU A O 1
ATOM 1410 N N . ALA A 1 201 ? 5.502 0.312 -7.416 1.00 89.00 201 ALA A N 1
ATOM 1411 C CA . ALA A 1 201 ? 4.959 -1.014 -7.159 1.00 89.00 201 ALA A CA 1
ATOM 1412 C C . ALA A 1 201 ? 5.351 -1.522 -5.763 1.00 89.00 201 ALA A C 1
ATOM 1414 O O . ALA A 1 201 ? 4.480 -1.821 -4.955 1.00 89.00 201 ALA A O 1
ATOM 1415 N N . ALA A 1 202 ? 6.648 -1.543 -5.451 1.00 90.81 202 ALA A N 1
ATOM 1416 C CA . ALA A 1 202 ? 7.156 -1.991 -4.161 1.00 90.81 202 ALA A CA 1
ATOM 1417 C C . ALA A 1 202 ? 6.708 -1.109 -2.983 1.00 90.81 202 ALA A C 1
ATOM 1419 O O . ALA A 1 202 ? 6.507 -1.653 -1.908 1.00 90.81 202 ALA A O 1
ATOM 1420 N N . ALA A 1 203 ? 6.529 0.204 -3.167 1.00 91.88 203 ALA A N 1
ATOM 1421 C CA . ALA A 1 203 ? 6.099 1.126 -2.112 1.00 91.88 203 ALA A CA 1
ATOM 1422 C C . ALA A 1 203 ? 4.623 0.964 -1.737 1.00 91.88 203 ALA A C 1
ATOM 1424 O O . ALA A 1 203 ? 4.299 0.934 -0.554 1.00 91.88 203 ALA A O 1
ATOM 1425 N N . VAL A 1 204 ? 3.734 0.821 -2.727 1.00 89.50 204 VAL A N 1
ATOM 1426 C CA . VAL A 1 204 ? 2.323 0.477 -2.471 1.00 89.50 204 VAL A CA 1
ATOM 1427 C C . VAL A 1 204 ? 2.252 -0.882 -1.777 1.00 89.50 204 VAL A C 1
ATOM 1429 O O . VAL A 1 204 ? 1.577 -1.029 -0.765 1.00 89.50 204 VAL A O 1
ATOM 1432 N N . VAL A 1 205 ? 3.020 -1.850 -2.281 1.00 86.62 205 VAL A N 1
ATOM 1433 C CA . VAL A 1 205 ? 3.078 -3.219 -1.764 1.00 86.62 205 VAL A CA 1
ATOM 1434 C C . VAL A 1 205 ? 3.571 -3.290 -0.314 1.00 86.62 205 VAL A C 1
ATOM 1436 O O . VAL A 1 205 ? 2.927 -3.914 0.523 1.00 86.62 205 VAL A O 1
ATOM 1439 N N . SER A 1 206 ? 4.695 -2.648 0.003 1.00 91.00 206 SER A N 1
ATOM 1440 C CA . SER A 1 206 ? 5.280 -2.677 1.345 1.00 91.00 206 SER A CA 1
ATOM 1441 C C . SER A 1 206 ? 4.533 -1.789 2.330 1.00 91.00 206 SER A C 1
ATOM 1443 O O . SER A 1 206 ? 4.441 -2.143 3.498 1.00 91.00 206 SER A O 1
ATOM 1445 N N . GLY A 1 207 ? 4.019 -0.641 1.878 1.00 90.06 207 GLY A N 1
ATOM 1446 C CA . GLY A 1 207 ? 3.246 0.264 2.720 1.00 90.06 207 GLY A CA 1
ATOM 1447 C C . GLY A 1 207 ? 1.941 -0.378 3.165 1.00 90.06 207 GLY A C 1
ATOM 1448 O O . GLY A 1 207 ? 1.630 -0.350 4.347 1.00 90.06 207 GLY A O 1
ATOM 1449 N N . LEU A 1 208 ? 1.236 -1.049 2.252 1.00 86.56 208 LEU A N 1
ATOM 1450 C CA . LEU A 1 208 ? 0.003 -1.763 2.576 1.00 86.56 208 LEU A CA 1
ATOM 1451 C C . LEU A 1 208 ? 0.254 -2.995 3.465 1.00 86.56 208 LEU A C 1
ATOM 1453 O O . LEU A 1 208 ? -0.543 -3.260 4.355 1.00 86.56 208 LEU A O 1
ATOM 1457 N N . ALA A 1 209 ? 1.382 -3.695 3.293 1.00 86.56 209 ALA A N 1
ATOM 1458 C CA . ALA A 1 209 ? 1.776 -4.797 4.178 1.00 86.56 209 ALA A CA 1
ATOM 1459 C C . ALA A 1 209 ? 2.165 -4.327 5.596 1.00 86.56 209 ALA A C 1
ATOM 1461 O O . ALA A 1 209 ? 1.780 -4.962 6.571 1.00 86.56 209 ALA A O 1
ATOM 1462 N N . VAL A 1 210 ? 2.903 -3.215 5.722 1.00 90.81 210 VAL A N 1
ATOM 1463 C CA . VAL A 1 210 ? 3.231 -2.595 7.023 1.00 90.81 210 VAL A CA 1
ATOM 1464 C C . VAL A 1 210 ? 1.967 -2.075 7.698 1.00 90.81 210 VAL A C 1
ATOM 1466 O O . VAL A 1 210 ? 1.736 -2.390 8.854 1.00 90.81 210 VAL A O 1
ATOM 1469 N N . PHE A 1 211 ? 1.122 -1.342 6.967 1.00 86.38 211 PHE A N 1
ATOM 1470 C CA . PHE A 1 211 ? -0.148 -0.828 7.480 1.00 86.38 211 PHE A CA 1
ATOM 1471 C C . PHE A 1 211 ? -1.065 -1.951 7.978 1.00 86.38 211 PHE A C 1
ATOM 1473 O O . PHE A 1 211 ? -1.644 -1.821 9.047 1.00 86.38 211 PHE A O 1
ATOM 1480 N N . LEU A 1 212 ? -1.167 -3.066 7.245 1.00 82.06 212 LEU A N 1
ATOM 1481 C CA . LEU A 1 212 ? -1.984 -4.203 7.669 1.00 82.06 212 LEU A CA 1
ATOM 1482 C C . LEU A 1 212 ? -1.415 -4.915 8.902 1.00 82.06 212 LEU A C 1
ATOM 1484 O O . LEU A 1 212 ? -2.192 -5.287 9.773 1.00 82.06 212 LEU A O 1
ATOM 1488 N N . ALA A 1 213 ? -0.093 -5.091 8.998 1.00 86.12 213 ALA A N 1
ATOM 1489 C CA . ALA A 1 213 ? 0.527 -5.651 10.200 1.00 86.12 213 ALA A CA 1
ATOM 1490 C C . ALA A 1 213 ? 0.286 -4.733 11.407 1.00 86.12 213 ALA A C 1
ATOM 1492 O O . ALA A 1 213 ? -0.292 -5.169 12.386 1.00 86.12 213 ALA A O 1
ATOM 1493 N N . SER A 1 214 ? 0.581 -3.436 11.278 1.00 87.44 214 SER A N 1
ATOM 1494 C CA . SER A 1 214 ? 0.205 -2.407 12.257 1.00 87.44 214 SER A CA 1
ATOM 1495 C C . SER A 1 214 ? -1.256 -2.467 12.693 1.00 87.44 214 SER A C 1
ATOM 1497 O O . SER A 1 214 ? -1.545 -2.371 13.880 1.00 87.44 214 SER A O 1
ATOM 1499 N N . PHE A 1 215 ? -2.180 -2.612 11.743 1.00 81.12 215 PHE A N 1
ATOM 1500 C CA . PHE A 1 215 ? -3.608 -2.684 12.029 1.00 81.12 215 PHE A CA 1
ATOM 1501 C C . PHE A 1 215 ? -3.985 -3.985 12.748 1.00 81.12 215 PHE A C 1
ATOM 1503 O O . PHE A 1 215 ? -4.805 -3.952 13.655 1.00 81.12 215 PHE A O 1
ATOM 1510 N N . THR A 1 216 ? -3.387 -5.113 12.359 1.00 77.50 216 THR A N 1
ATOM 1511 C CA . THR A 1 216 ? -3.641 -6.419 12.987 1.00 77.50 216 THR A CA 1
ATOM 1512 C C . THR A 1 216 ? -3.103 -6.426 14.411 1.00 77.50 216 THR A C 1
ATOM 1514 O O . THR A 1 216 ? -3.875 -6.668 15.324 1.00 77.50 216 THR A O 1
ATOM 1517 N N . ASP A 1 217 ? -1.847 -6.025 14.618 1.00 80.06 217 ASP A N 1
ATOM 1518 C CA . ASP A 1 217 ? -1.245 -5.889 15.946 1.00 80.06 217 ASP A CA 1
ATOM 1519 C C . ASP A 1 217 ? -2.023 -4.881 16.822 1.00 80.06 217 ASP A C 1
ATOM 1521 O O . ASP A 1 217 ? -2.256 -5.154 17.993 1.00 80.06 217 ASP A O 1
ATOM 1525 N N . SER A 1 218 ? -2.518 -3.764 16.258 1.00 77.94 218 SER A N 1
ATOM 1526 C CA . SER A 1 218 ? -3.397 -2.821 16.985 1.00 77.94 218 SER A CA 1
ATOM 1527 C C . SER A 1 218 ? -4.730 -3.443 17.415 1.00 77.94 218 SER A C 1
ATOM 1529 O O . SER A 1 218 ? -5.287 -3.034 18.427 1.00 77.94 218 SER A O 1
ATOM 1531 N N . VAL A 1 219 ? -5.277 -4.392 16.648 1.00 73.12 219 VAL A N 1
ATOM 1532 C CA . VAL A 1 219 ? -6.513 -5.110 17.005 1.00 73.12 219 VAL A CA 1
ATOM 1533 C C . VAL A 1 219 ? -6.219 -6.228 18.003 1.00 73.12 219 VAL A C 1
ATOM 1535 O O . VAL A 1 219 ? -6.950 -6.363 18.978 1.00 73.12 219 VAL A O 1
ATOM 1538 N N . ASP A 1 220 ? -5.142 -6.986 17.811 1.00 71.88 220 ASP A N 1
ATOM 1539 C CA . ASP A 1 220 ? -4.736 -8.054 18.725 1.00 71.88 220 ASP A CA 1
ATOM 1540 C C . ASP A 1 220 ? -4.385 -7.481 20.116 1.00 71.88 220 ASP A C 1
ATOM 1542 O O . ASP A 1 220 ? -4.793 -8.052 21.126 1.00 71.88 220 ASP A O 1
ATOM 1546 N N . GLU A 1 221 ? -3.735 -6.312 20.192 1.00 69.81 221 GLU A N 1
ATOM 1547 C CA . GLU A 1 221 ? -3.466 -5.587 21.448 1.00 69.81 221 GLU A CA 1
ATOM 1548 C C . GLU A 1 221 ? -4.742 -4.992 22.077 1.00 69.81 221 GLU A C 1
ATOM 1550 O O . GLU A 1 221 ? -4.914 -5.054 23.295 1.00 69.81 221 GLU A O 1
ATOM 1555 N N . ALA A 1 222 ? -5.667 -4.464 21.264 1.00 65.31 222 ALA A N 1
ATOM 1556 C CA . ALA A 1 222 ? -6.903 -3.838 21.744 1.00 65.31 222 ALA A CA 1
ATOM 1557 C C . ALA A 1 222 ? -8.047 -4.812 22.079 1.00 65.31 222 ALA A C 1
ATOM 1559 O O . ALA A 1 222 ? -9.034 -4.381 22.671 1.00 65.31 222 ALA A O 1
ATOM 1560 N N . VAL A 1 223 ? -7.952 -6.090 21.693 1.00 64.94 223 VAL A N 1
ATOM 1561 C CA . VAL A 1 223 ? -8.940 -7.130 22.043 1.00 64.94 223 VAL A CA 1
ATOM 1562 C C . VAL A 1 223 ? -8.341 -8.170 22.991 1.00 64.94 223 VAL A C 1
ATOM 1564 O O . VAL A 1 223 ? -8.991 -8.544 23.963 1.00 64.94 223 VAL A O 1
ATOM 1567 N N . GLY A 1 224 ? -7.099 -8.610 22.757 1.00 62.81 224 GLY A N 1
ATOM 1568 C CA . GLY A 1 224 ? -6.455 -9.684 23.523 1.00 62.81 224 GLY A CA 1
ATOM 1569 C C . GLY A 1 224 ? -6.140 -9.347 24.984 1.00 62.81 224 GLY A C 1
ATOM 1570 O O . GLY A 1 224 ? -5.935 -10.265 25.772 1.00 62.81 224 GLY A O 1
ATOM 1571 N N . ASN A 1 225 ? -6.132 -8.060 25.343 1.00 56.88 225 ASN A N 1
ATOM 1572 C CA . ASN A 1 225 ? -5.991 -7.589 26.724 1.00 56.88 225 ASN A CA 1
ATOM 1573 C C . ASN A 1 225 ? -7.324 -7.152 27.362 1.00 56.88 225 ASN A C 1
ATOM 1575 O O . ASN A 1 225 ? -7.332 -6.834 28.544 1.00 56.88 225 ASN A O 1
ATOM 1579 N N . LEU A 1 226 ? -8.423 -7.073 26.595 1.00 58.47 226 LEU A N 1
ATOM 1580 C CA . LEU A 1 226 ? -9.622 -6.339 27.021 1.00 58.47 226 LEU A CA 1
ATOM 1581 C C . LEU A 1 226 ? -10.796 -7.216 27.459 1.00 58.47 226 LEU A C 1
ATOM 1583 O O . LEU A 1 226 ? -11.528 -6.809 28.347 1.00 58.47 226 LEU A O 1
ATOM 1587 N N . VAL A 1 227 ? -11.028 -8.372 26.828 1.00 62.41 227 VAL A N 1
ATOM 1588 C CA . VAL A 1 227 ? -12.248 -9.168 27.067 1.00 62.41 227 VAL A CA 1
ATOM 1589 C C . VAL A 1 227 ? -12.008 -10.221 28.148 1.00 62.41 227 VAL A C 1
ATOM 1591 O O . VAL A 1 227 ? -11.348 -11.225 27.881 1.00 62.41 227 VAL A O 1
ATOM 1594 N N . ALA A 1 228 ? -12.580 -10.013 29.338 1.00 63.97 228 ALA A N 1
ATOM 1595 C CA . ALA A 1 228 ? -12.550 -10.982 30.439 1.00 63.97 228 ALA A CA 1
ATOM 1596 C C . ALA A 1 228 ? -13.773 -11.927 30.484 1.00 63.97 228 ALA A C 1
ATOM 1598 O O . ALA A 1 228 ? -13.742 -12.913 31.211 1.00 63.97 228 ALA A O 1
ATOM 1599 N N . ALA A 1 229 ? -14.826 -11.661 29.699 1.00 67.19 229 ALA A N 1
ATOM 1600 C CA . ALA A 1 229 ? -16.024 -12.506 29.624 1.00 67.19 229 ALA A CA 1
ATOM 1601 C C . ALA A 1 229 ? -15.760 -13.894 29.006 1.00 67.19 229 ALA A C 1
ATOM 1603 O O . ALA A 1 229 ? -15.074 -14.004 27.986 1.00 67.19 229 ALA A O 1
ATOM 1604 N N . ASP A 1 230 ? -16.386 -14.933 29.568 1.00 73.56 230 ASP A N 1
ATOM 1605 C CA . ASP A 1 230 ? -16.278 -16.325 29.107 1.00 73.56 230 ASP A CA 1
ATOM 1606 C C . ASP A 1 230 ? -16.954 -16.568 27.754 1.00 73.56 230 ASP A C 1
ATOM 1608 O O . ASP A 1 230 ? -16.498 -17.406 26.972 1.00 73.56 230 ASP A O 1
ATOM 1612 N N . LEU A 1 231 ? -18.039 -15.839 27.471 1.00 82.31 231 LEU A N 1
ATOM 1613 C CA . LEU A 1 231 ? -18.834 -15.982 26.254 1.00 82.31 231 LEU A CA 1
ATOM 1614 C C . LEU A 1 231 ? -19.158 -14.629 25.616 1.00 82.31 231 LEU A C 1
ATOM 1616 O O . LEU A 1 231 ? -19.392 -13.614 26.274 1.00 82.31 231 LEU A O 1
ATOM 1620 N N . VAL A 1 232 ? -19.195 -14.640 24.286 1.00 84.00 232 VAL A N 1
ATOM 1621 C CA . VAL A 1 232 ? -19.421 -13.477 23.434 1.00 84.00 232 VAL A CA 1
ATOM 1622 C C . VAL A 1 232 ? -20.513 -13.813 22.422 1.00 84.00 232 VAL A C 1
ATOM 1624 O O . VAL A 1 232 ? -20.329 -14.663 21.548 1.00 84.00 232 VAL A O 1
ATOM 1627 N N . VAL A 1 233 ? -21.654 -13.131 22.527 1.00 85.31 233 VAL A N 1
ATOM 1628 C CA . VAL A 1 233 ? -22.779 -13.256 21.590 1.00 85.31 233 VAL A CA 1
ATOM 1629 C C . VAL A 1 233 ? -22.644 -12.158 20.534 1.00 85.31 233 VAL A C 1
ATOM 1631 O O . VAL A 1 233 ? -22.904 -10.988 20.812 1.00 85.31 233 VAL A O 1
ATOM 1634 N N . ASP A 1 234 ? -22.195 -12.512 19.328 1.00 84.12 234 ASP A N 1
ATOM 1635 C CA . ASP A 1 234 ? -21.999 -11.569 18.217 1.00 84.12 234 ASP A CA 1
ATOM 1636 C C . ASP A 1 234 ? -23.248 -11.513 17.327 1.00 84.12 234 ASP A C 1
ATOM 1638 O O . ASP A 1 234 ? -23.788 -12.536 16.913 1.00 84.12 234 ASP A O 1
ATOM 1642 N N . SER A 1 235 ? -23.681 -10.306 16.966 1.00 78.81 235 SER A N 1
ATOM 1643 C CA . SER A 1 235 ? -24.784 -10.104 16.018 1.00 78.81 235 SER A CA 1
ATOM 1644 C C . SER A 1 235 ? -24.422 -10.428 14.559 1.00 78.81 235 SER A C 1
ATOM 1646 O O . SER A 1 235 ? -25.292 -10.319 13.692 1.00 78.81 235 SER A O 1
ATOM 1648 N N . GLU A 1 236 ? -23.143 -10.725 14.268 1.00 73.44 236 GLU A N 1
ATOM 1649 C CA . GLU A 1 236 ? -22.480 -10.939 12.956 1.00 73.44 236 GLU A CA 1
ATOM 1650 C C . GLU A 1 236 ? -22.627 -9.798 11.923 1.00 73.44 236 GLU A C 1
ATOM 1652 O O . GLU A 1 236 ? -21.857 -9.684 10.966 1.00 73.44 236 GLU A O 1
ATOM 1657 N N . THR A 1 237 ? -23.594 -8.905 12.114 1.00 64.62 237 THR A N 1
ATOM 1658 C CA . THR A 1 237 ? -23.986 -7.833 11.194 1.00 64.62 237 THR A CA 1
ATOM 1659 C C . THR A 1 237 ? -23.121 -6.578 11.319 1.00 64.62 237 THR A C 1
ATOM 1661 O O . THR A 1 237 ? -23.229 -5.673 10.480 1.00 64.62 237 THR A O 1
ATOM 1664 N N . PHE A 1 238 ? -22.205 -6.546 12.297 1.00 62.50 238 PHE A N 1
ATOM 1665 C CA . PHE A 1 238 ? -21.281 -5.438 12.554 1.00 62.50 238 PHE A CA 1
ATOM 1666 C C . PHE A 1 238 ? -22.060 -4.116 12.727 1.00 62.50 238 PHE A C 1
ATOM 1668 O O . PHE A 1 238 ? -23.219 -4.110 13.125 1.00 62.50 238 PHE A O 1
ATOM 1675 N N . THR A 1 239 ? -21.481 -2.969 12.368 1.00 56.41 239 THR A N 1
ATOM 1676 C CA . THR A 1 239 ? -22.133 -1.641 12.438 1.00 56.41 239 THR A CA 1
ATOM 1677 C C . THR A 1 239 ? -23.284 -1.416 11.431 1.00 56.41 239 THR A C 1
ATOM 1679 O O . THR A 1 239 ? -23.552 -0.281 11.031 1.00 56.41 239 THR A O 1
ATOM 1682 N N . ARG A 1 240 ? -23.956 -2.482 10.971 1.00 52.88 240 ARG A N 1
ATOM 1683 C CA . ARG A 1 240 ? -25.145 -2.446 10.094 1.00 52.88 240 ARG A CA 1
ATOM 1684 C C . ARG A 1 240 ? -26.370 -3.153 10.680 1.00 52.88 240 ARG A C 1
ATOM 1686 O O . ARG A 1 240 ? -27.412 -3.163 10.029 1.00 52.88 240 ARG A O 1
ATOM 1693 N N . GLY A 1 241 ? -26.243 -3.723 11.871 1.00 63.47 241 GLY A N 1
ATOM 1694 C CA . GLY A 1 241 ? -27.323 -4.323 12.638 1.00 63.47 241 GLY A CA 1
ATOM 1695 C C . GLY A 1 241 ? -26.938 -4.361 14.113 1.00 63.47 241 GLY A C 1
ATOM 1696 O O . GLY A 1 241 ? -26.112 -3.565 14.558 1.00 63.47 241 GLY A O 1
ATOM 1697 N N . GLY A 1 242 ? -27.551 -5.276 14.848 1.00 74.31 242 GLY A N 1
ATOM 1698 C CA . GLY A 1 242 ? -27.280 -5.539 16.253 1.00 74.31 242 GLY A CA 1
ATOM 1699 C C . GLY A 1 242 ? -28.219 -6.624 16.770 1.00 74.31 242 GLY A C 1
ATOM 1700 O O . GLY A 1 242 ? -29.132 -7.060 16.062 1.00 74.31 242 GLY A O 1
ATOM 1701 N N . LEU A 1 243 ? -27.984 -7.057 18.000 1.00 80.75 243 LEU A N 1
ATOM 1702 C CA . LEU A 1 243 ? -28.809 -8.003 18.736 1.00 80.75 243 LEU A CA 1
ATOM 1703 C C . LEU A 1 243 ? -30.244 -7.465 18.912 1.00 80.75 243 LEU A C 1
ATOM 1705 O O . LEU A 1 243 ? -30.454 -6.247 18.918 1.00 80.75 243 LEU A O 1
ATOM 1709 N N . PRO A 1 244 ? -31.253 -8.336 19.065 1.00 82.44 244 PRO A N 1
ATOM 1710 C CA . PRO A 1 244 ? -32.577 -7.932 19.530 1.00 82.44 244 PRO A CA 1
ATOM 1711 C C . PRO A 1 244 ? -32.492 -7.263 20.910 1.00 82.44 244 PRO A C 1
ATOM 1713 O O . PRO A 1 244 ? -31.737 -7.723 21.764 1.00 82.44 244 PRO A O 1
ATOM 1716 N N . SER A 1 245 ? -33.279 -6.206 21.130 1.00 73.75 245 SER A N 1
ATOM 1717 C CA . SER A 1 245 ? -33.258 -5.381 22.354 1.00 73.75 245 SER A CA 1
ATOM 1718 C C . SER A 1 245 ? -33.383 -6.186 23.648 1.00 73.75 245 SER A C 1
ATOM 1720 O O . SER A 1 245 ? -32.747 -5.861 24.644 1.00 73.75 245 SER A O 1
ATOM 1722 N N . ASP A 1 246 ? -34.184 -7.246 23.605 1.00 83.00 246 ASP A N 1
ATOM 1723 C CA . ASP A 1 246 ? -34.615 -8.009 24.773 1.00 83.00 246 ASP A CA 1
ATOM 1724 C C . ASP A 1 246 ? -33.645 -9.168 25.098 1.00 83.00 246 ASP A C 1
ATOM 1726 O O . ASP A 1 246 ? -33.758 -9.803 26.146 1.00 83.00 246 ASP A O 1
ATOM 1730 N N . LEU A 1 247 ? -32.703 -9.480 24.192 1.00 84.94 247 LEU A N 1
ATOM 1731 C CA . LEU A 1 247 ? -31.823 -10.650 24.305 1.00 84.94 247 LEU A CA 1
ATOM 1732 C C . LEU A 1 247 ? -30.786 -10.481 25.424 1.00 84.94 247 LEU A C 1
ATOM 1734 O O . LEU A 1 247 ? -30.527 -11.430 26.157 1.00 84.94 247 LEU A O 1
ATOM 1738 N N . VAL A 1 248 ? -30.213 -9.283 25.578 1.00 84.06 248 VAL A N 1
ATOM 1739 C CA . VAL A 1 248 ? -29.220 -9.001 26.632 1.00 84.06 248 VAL A CA 1
ATOM 1740 C C . VAL A 1 248 ? -29.851 -9.132 28.021 1.00 84.06 248 VAL A C 1
ATOM 1742 O O . VAL A 1 248 ? -29.283 -9.783 28.892 1.00 84.06 248 VAL A O 1
ATOM 1745 N N . GLU A 1 249 ? -31.055 -8.583 28.201 1.00 84.69 249 GLU A N 1
ATOM 1746 C CA . GLU A 1 249 ? -31.806 -8.678 29.458 1.00 84.69 249 GLU A CA 1
ATOM 1747 C C . GLU A 1 249 ? -32.152 -10.137 29.796 1.00 84.69 249 GLU A C 1
ATOM 1749 O O . GLU A 1 249 ? -32.002 -10.554 30.940 1.00 84.69 249 GLU A O 1
ATOM 1754 N N . GLN A 1 250 ? -32.543 -10.953 28.810 1.00 87.31 250 GLN A N 1
ATOM 1755 C CA . GLN A 1 250 ? -32.847 -12.370 29.050 1.00 87.31 250 GLN A CA 1
ATOM 1756 C C . GLN A 1 250 ? -31.611 -13.243 29.292 1.00 87.31 250 GLN A C 1
ATOM 1758 O O . GLN A 1 250 ? -31.715 -14.220 30.032 1.00 87.31 250 GLN A O 1
ATOM 1763 N N . LEU A 1 251 ? -30.444 -12.893 28.740 1.00 86.06 251 LEU A N 1
ATOM 1764 C CA . LEU A 1 251 ? -29.186 -13.586 29.039 1.00 86.06 251 LEU A CA 1
ATOM 1765 C C . LEU A 1 251 ? -28.818 -13.484 30.529 1.00 86.06 251 LEU A C 1
ATOM 1767 O O . LEU A 1 251 ? -28.345 -14.465 31.094 1.00 86.06 251 LEU A O 1
ATOM 1771 N N . ALA A 1 252 ? -29.120 -12.358 31.185 1.00 84.81 252 ALA A N 1
ATOM 1772 C CA . ALA A 1 252 ? -28.910 -12.167 32.625 1.00 84.81 252 ALA A CA 1
ATOM 1773 C C . ALA A 1 252 ? -29.864 -12.987 33.529 1.00 84.81 252 ALA A C 1
ATOM 1775 O O . ALA A 1 252 ? -29.704 -12.986 34.747 1.00 84.81 252 ALA A O 1
ATOM 1776 N N . PHE A 1 253 ? -30.856 -13.684 32.958 1.00 88.38 253 PHE A N 1
ATOM 1777 C CA . PHE A 1 253 ? -31.786 -14.564 33.683 1.00 88.38 253 PHE A CA 1
ATOM 1778 C C . PHE A 1 253 ? -31.556 -16.064 33.407 1.00 88.38 253 PHE A C 1
ATOM 1780 O O . PHE A 1 253 ? -32.387 -16.890 33.791 1.00 88.38 253 PHE A O 1
ATOM 1787 N N . VAL A 1 254 ? -30.459 -16.435 32.739 1.00 88.56 254 VAL A N 1
ATOM 1788 C CA . VAL A 1 254 ? -30.082 -17.838 32.506 1.00 88.56 254 VAL A CA 1
ATOM 1789 C C . VAL A 1 254 ? -29.365 -18.396 33.741 1.00 88.56 254 VAL A C 1
ATOM 1791 O O . VAL A 1 254 ? -28.379 -17.822 34.195 1.00 88.56 254 VAL A O 1
ATOM 1794 N N . ASP A 1 255 ? -29.831 -19.534 34.269 1.00 87.00 255 ASP A N 1
ATOM 1795 C CA . ASP A 1 255 ? -29.152 -20.244 35.365 1.00 87.00 255 ASP A CA 1
ATOM 1796 C C . ASP A 1 255 ? -27.680 -20.531 34.986 1.00 87.00 255 ASP A C 1
ATOM 1798 O O . ASP A 1 255 ? -27.420 -21.190 33.978 1.00 87.00 255 ASP A O 1
ATOM 1802 N N . GLY A 1 256 ? -26.735 -20.033 35.794 1.00 81.75 256 GLY A N 1
ATOM 1803 C CA . GLY A 1 256 ? -25.281 -20.158 35.582 1.00 81.75 256 GLY A CA 1
ATOM 1804 C C . GLY A 1 256 ? -24.593 -18.920 34.980 1.00 81.75 256 GLY A C 1
ATOM 1805 O O . GLY A 1 256 ? -23.364 -18.851 34.971 1.00 81.75 256 GLY A O 1
ATOM 1806 N N . VAL A 1 257 ? -25.351 -17.923 34.503 1.00 84.44 257 VAL A N 1
ATOM 1807 C CA . VAL A 1 257 ? -24.810 -16.610 34.103 1.00 84.44 257 VAL A CA 1
ATOM 1808 C C . VAL A 1 257 ? -24.683 -15.713 35.336 1.00 84.44 257 VAL A C 1
ATOM 1810 O O . VAL A 1 257 ? -25.675 -15.461 36.018 1.00 84.44 257 VAL A O 1
ATOM 1813 N N . ASP A 1 258 ? -23.478 -15.199 35.595 1.00 81.88 258 ASP A N 1
ATOM 1814 C CA . ASP A 1 258 ? -23.222 -14.265 36.701 1.00 81.88 258 ASP A CA 1
ATOM 1815 C C . ASP A 1 258 ? -23.551 -12.816 36.298 1.00 81.88 258 ASP A C 1
ATOM 1817 O O . ASP A 1 258 ? -24.226 -12.102 37.039 1.00 81.88 258 ASP A O 1
ATOM 1821 N N . GLN A 1 259 ? -23.125 -12.389 35.100 1.00 80.44 259 GLN A N 1
ATOM 1822 C CA . GLN A 1 259 ? -23.481 -11.096 34.497 1.00 80.44 259 GLN A CA 1
ATOM 1823 C C . GLN A 1 259 ? -23.578 -11.194 32.965 1.00 80.44 259 GLN A C 1
ATOM 1825 O O . GLN A 1 259 ? -22.794 -11.893 32.323 1.00 80.44 259 GLN A O 1
ATOM 1830 N N . ALA A 1 260 ? -24.485 -10.420 32.359 1.00 80.62 260 ALA A N 1
ATOM 1831 C CA . ALA A 1 260 ? -24.550 -10.210 30.911 1.00 80.62 260 ALA A CA 1
ATOM 1832 C C . ALA A 1 260 ? -24.623 -8.707 30.597 1.00 80.62 260 ALA A C 1
ATOM 1834 O O . ALA A 1 260 ? -25.514 -8.013 31.078 1.00 80.62 260 ALA A O 1
ATOM 1835 N N . SER A 1 261 ? -23.693 -8.203 29.781 1.00 81.50 261 SER A N 1
ATOM 1836 C CA . SER A 1 261 ? -23.556 -6.777 29.458 1.00 81.50 261 SER A CA 1
ATOM 1837 C C . SER A 1 261 ? -23.697 -6.521 27.961 1.00 81.50 261 SER A C 1
ATOM 1839 O O . SER A 1 261 ? -23.049 -7.169 27.133 1.00 81.50 261 SER A O 1
ATOM 1841 N N . GLY A 1 262 ? -24.551 -5.562 27.606 1.00 79.56 262 GLY A N 1
ATOM 1842 C CA . GLY A 1 262 ? -24.789 -5.144 26.228 1.00 79.56 262 GLY A CA 1
ATOM 1843 C C . GLY A 1 262 ? -23.791 -4.079 25.786 1.00 79.56 262 GLY A C 1
ATOM 1844 O O . GLY A 1 262 ? -23.654 -3.042 26.436 1.00 79.56 262 GLY A O 1
ATOM 1845 N N . TRP A 1 263 ? -23.090 -4.321 24.676 1.00 80.94 263 TRP A N 1
ATOM 1846 C CA . TRP A 1 263 ? -22.109 -3.384 24.134 1.00 80.94 263 TRP A CA 1
ATOM 1847 C C . TRP A 1 263 ? -22.704 -2.575 22.972 1.00 80.94 263 TRP A C 1
ATOM 1849 O O . TRP A 1 263 ? -22.856 -3.051 21.839 1.00 80.94 263 TRP A O 1
ATOM 1859 N N . LYS A 1 264 ? -23.013 -1.307 23.259 1.00 81.88 264 LYS A N 1
ATOM 1860 C CA . LYS A 1 264 ? -23.617 -0.339 22.328 1.00 81.88 264 LYS A CA 1
ATOM 1861 C C . LYS A 1 264 ? -22.554 0.620 21.787 1.00 81.88 264 LYS A C 1
ATOM 1863 O O . LYS A 1 264 ? -21.761 1.146 22.561 1.00 81.88 264 LYS A O 1
ATOM 1868 N N . LEU A 1 265 ? -22.563 0.920 20.482 1.00 80.25 265 LEU A N 1
ATOM 1869 C CA . LEU A 1 265 ? -21.699 1.956 19.885 1.00 80.25 265 LEU A CA 1
ATOM 1870 C C . LEU A 1 265 ? -22.494 3.206 19.497 1.00 80.25 265 LEU A C 1
ATOM 1872 O O . LEU A 1 265 ? -23.322 3.174 18.588 1.00 80.25 265 LEU A O 1
ATOM 1876 N N . GLY A 1 266 ? -22.151 4.335 20.110 1.00 80.94 266 GLY A N 1
ATOM 1877 C CA . GLY A 1 266 ? -22.649 5.658 19.757 1.00 80.94 266 GLY A CA 1
ATOM 1878 C C . GLY A 1 266 ? -21.632 6.502 18.987 1.00 80.94 266 GLY A C 1
ATOM 1879 O O . GLY A 1 266 ? -20.451 6.165 18.841 1.00 80.94 266 GLY A O 1
ATOM 1880 N N . ARG A 1 267 ? -22.095 7.661 18.511 1.00 84.38 267 ARG A N 1
ATOM 1881 C CA . ARG A 1 267 ? -21.255 8.723 17.939 1.00 84.38 267 ARG A CA 1
ATOM 1882 C C . ARG A 1 267 ? -21.786 10.087 18.343 1.00 84.38 267 ARG A C 1
ATOM 1884 O O . ARG A 1 267 ? -22.997 10.286 18.443 1.00 84.38 267 ARG A O 1
ATOM 1891 N N . GLY A 1 268 ? -20.878 11.039 18.490 1.00 88.12 268 GLY A N 1
ATOM 1892 C CA . GLY A 1 268 ? -21.213 12.396 18.888 1.00 88.12 268 GLY A CA 1
ATOM 1893 C C . GLY A 1 268 ? -20.085 13.381 18.626 1.00 88.12 268 GLY A C 1
ATOM 1894 O O . GLY A 1 268 ? -19.195 13.140 17.800 1.00 88.12 268 GLY A O 1
ATOM 1895 N N . SER A 1 269 ? -20.132 14.490 19.350 1.00 89.81 269 SER A N 1
ATOM 1896 C CA . SER A 1 269 ? -19.078 15.494 19.410 1.00 89.81 269 SER A CA 1
ATOM 1897 C C . SER A 1 269 ? -19.007 16.153 20.784 1.00 89.81 269 SER A C 1
ATOM 1899 O O . SER A 1 269 ? -20.036 16.395 21.410 1.00 89.81 269 SER A O 1
ATOM 1901 N N . VAL A 1 270 ? -17.797 16.494 21.213 1.00 89.94 270 VAL A N 1
ATOM 1902 C CA . VAL A 1 270 ? -17.512 17.309 22.397 1.00 89.94 270 VAL A CA 1
ATOM 1903 C C . VAL A 1 270 ? -16.784 18.556 21.904 1.00 89.94 270 VAL A C 1
ATOM 1905 O O . VAL A 1 270 ? -15.657 18.479 21.412 1.00 89.94 270 VAL A O 1
ATOM 1908 N N . GLY A 1 271 ? -17.456 19.708 21.955 1.00 88.19 271 GLY A N 1
ATOM 1909 C CA . GLY A 1 271 ? -16.982 20.915 21.274 1.00 88.19 271 GLY A CA 1
ATOM 1910 C C . GLY A 1 271 ? -16.824 20.685 19.764 1.00 88.19 271 GLY A C 1
ATOM 1911 O O . GLY A 1 271 ? -17.774 20.283 19.094 1.00 88.19 271 GLY A O 1
ATOM 1912 N N . GLU A 1 272 ? -15.623 20.923 19.230 1.00 85.12 272 GLU A N 1
ATOM 1913 C CA . GLU A 1 272 ? -15.293 20.676 17.815 1.00 85.12 272 GLU A CA 1
ATOM 1914 C C . GLU A 1 272 ? -14.824 19.233 17.531 1.00 85.12 272 GLU A C 1
ATOM 1916 O O . GLU A 1 272 ? -14.726 18.829 16.370 1.00 85.12 272 GLU A O 1
ATOM 1921 N N . TYR A 1 273 ? -14.548 18.428 18.564 1.00 87.06 273 TYR A N 1
ATOM 1922 C CA . TYR A 1 273 ? -14.049 17.063 18.402 1.00 87.06 273 TYR A CA 1
ATOM 1923 C C . TYR A 1 273 ? -15.198 16.081 18.182 1.00 87.06 273 TYR A C 1
ATOM 1925 O O . TYR A 1 273 ? -16.046 15.920 19.055 1.00 87.06 273 TYR A O 1
ATOM 1933 N N . SER A 1 274 ? -15.218 15.371 17.051 1.00 86.56 274 SER A N 1
ATOM 1934 C CA . SER A 1 274 ? -16.102 14.208 16.901 1.00 86.56 274 SER A CA 1
ATOM 1935 C C . SER A 1 274 ? -15.559 13.036 17.719 1.00 86.56 274 SER A C 1
ATOM 1937 O O . SER A 1 274 ? -14.370 12.740 17.640 1.00 86.56 274 SER A O 1
ATOM 1939 N N . VAL A 1 275 ? -16.442 12.376 18.469 1.00 86.88 275 VAL A N 1
ATOM 1940 C CA . VAL A 1 275 ? -16.116 11.257 19.363 1.00 86.88 275 VAL A CA 1
ATOM 1941 C C . VAL A 1 275 ? -16.892 9.999 18.985 1.00 86.88 275 VAL A C 1
ATOM 1943 O O . VAL A 1 275 ? -18.080 10.055 18.636 1.00 86.88 275 VAL A O 1
ATOM 1946 N N . ARG A 1 276 ? -16.234 8.844 19.095 1.00 86.81 276 ARG A N 1
ATOM 1947 C CA . ARG A 1 276 ? -16.896 7.546 19.262 1.00 86.81 276 ARG A CA 1
ATOM 1948 C C . ARG A 1 276 ? -17.115 7.318 20.754 1.00 86.81 276 ARG A C 1
ATOM 1950 O O . ARG A 1 276 ? -16.231 7.585 21.557 1.00 86.81 276 ARG A O 1
ATOM 1957 N N . MET A 1 277 ? -18.282 6.799 21.101 1.00 86.69 277 MET A N 1
ATOM 1958 C CA . MET A 1 277 ? -18.654 6.484 22.478 1.00 86.69 277 MET A CA 1
ATOM 1959 C C . MET A 1 277 ? -19.162 5.046 22.555 1.00 86.69 277 MET A C 1
ATOM 1961 O O . MET A 1 277 ? -19.788 4.568 21.606 1.00 86.69 277 MET A O 1
ATOM 1965 N N . THR A 1 278 ? -18.917 4.382 23.676 1.00 86.69 278 THR A N 1
ATOM 1966 C CA . THR A 1 278 ? -19.486 3.072 23.995 1.00 86.69 278 THR A CA 1
ATOM 1967 C C . THR A 1 278 ? -20.431 3.190 25.187 1.00 86.69 278 THR A C 1
ATOM 1969 O O . THR A 1 278 ? -20.111 3.866 26.161 1.00 86.69 278 THR A O 1
ATOM 1972 N N . GLY A 1 279 ? -21.586 2.530 25.091 1.00 86.12 279 GLY A N 1
ATOM 1973 C CA . GLY A 1 279 ? -22.473 2.250 26.217 1.00 86.12 279 GLY A CA 1
ATOM 1974 C C . GLY A 1 279 ? -22.251 0.822 26.715 1.00 86.12 279 GLY A C 1
ATOM 1975 O O . GLY A 1 279 ? -22.219 -0.095 25.889 1.00 86.12 279 GLY A O 1
ATOM 1976 N N . LEU A 1 280 ? -22.101 0.657 28.030 1.00 80.25 280 LEU A N 1
ATOM 1977 C CA . LEU A 1 280 ? -21.934 -0.622 28.737 1.00 80.25 280 LEU A CA 1
ATOM 1978 C C . LEU A 1 280 ? -22.759 -0.626 30.029 1.00 80.25 280 LEU A C 1
ATOM 1980 O O . LEU A 1 280 ? -23.096 0.439 30.548 1.00 80.25 280 LEU A O 1
ATOM 1984 N N . ASP A 1 281 ? -23.054 -1.808 30.572 1.00 76.00 281 ASP A N 1
ATOM 1985 C CA . ASP A 1 281 ? -23.625 -1.899 31.920 1.00 76.00 281 ASP A CA 1
ATOM 1986 C C . ASP A 1 281 ? -22.575 -1.533 32.987 1.00 76.00 281 ASP A C 1
ATOM 1988 O O . ASP A 1 281 ? -21.472 -2.091 33.018 1.00 76.00 281 ASP A O 1
ATOM 1992 N N . ALA A 1 282 ? -22.944 -0.596 33.860 1.00 63.97 282 ALA A N 1
ATOM 1993 C CA . ALA A 1 282 ? -22.139 -0.080 34.960 1.00 63.97 282 ALA A CA 1
ATOM 1994 C C . ALA A 1 282 ? -21.696 -1.152 35.969 1.00 63.97 282 ALA A C 1
ATOM 1996 O O . ALA A 1 282 ? -20.601 -1.045 36.523 1.00 63.97 282 ALA A O 1
ATOM 1997 N N . ALA A 1 283 ? -22.531 -2.168 36.212 1.00 62.03 283 ALA A N 1
ATOM 1998 C CA . ALA A 1 283 ? -22.247 -3.245 37.159 1.00 62.03 283 ALA A CA 1
ATOM 1999 C C . ALA A 1 283 ? -21.274 -4.290 36.586 1.00 62.03 283 ALA A C 1
ATOM 2001 O O . ALA A 1 283 ? -20.500 -4.889 37.332 1.00 62.03 283 ALA A O 1
ATOM 2002 N N . ALA A 1 284 ? -21.280 -4.474 35.264 1.00 63.72 284 ALA A N 1
ATOM 2003 C CA . ALA A 1 284 ? -20.455 -5.467 34.580 1.00 63.72 284 ALA A CA 1
ATOM 2004 C C . ALA A 1 284 ? -19.072 -4.942 34.175 1.00 63.72 284 ALA A C 1
ATOM 2006 O O . ALA A 1 284 ? -18.117 -5.716 34.108 1.00 63.72 284 ALA A O 1
ATOM 2007 N N . ALA A 1 285 ? -18.946 -3.642 33.884 1.00 63.34 285 ALA A N 1
ATOM 2008 C CA . ALA A 1 285 ? -17.725 -3.077 33.309 1.00 63.34 285 ALA A CA 1
ATOM 2009 C C . ALA A 1 285 ? -16.420 -3.416 34.077 1.00 63.34 285 ALA A C 1
ATOM 2011 O O . ALA A 1 285 ? -15.456 -3.772 33.396 1.00 63.34 285 ALA A O 1
ATOM 2012 N N . PRO A 1 286 ? -16.358 -3.393 35.430 1.00 61.19 286 PRO A N 1
ATOM 2013 C CA . PRO A 1 286 ? -15.123 -3.693 36.169 1.00 61.19 286 PRO A CA 1
ATOM 2014 C C . PRO A 1 286 ? -14.727 -5.179 36.198 1.00 61.19 286 PRO A C 1
ATOM 2016 O O . PRO A 1 286 ? -13.557 -5.491 36.399 1.00 61.19 286 PRO A O 1
ATOM 2019 N N . GLU A 1 287 ? -15.678 -6.103 36.020 1.00 59.38 287 GLU A N 1
ATOM 2020 C CA . GLU A 1 287 ? -15.403 -7.553 35.989 1.00 59.38 287 GLU A CA 1
ATOM 2021 C C . GLU A 1 287 ? -15.131 -8.058 34.563 1.00 59.38 287 GLU A C 1
ATOM 2023 O O . GLU A 1 287 ? -14.455 -9.068 34.374 1.00 59.38 287 GLU A O 1
ATOM 2028 N N . VAL A 1 288 ? -15.633 -7.344 33.549 1.00 58.25 288 VAL A N 1
ATOM 2029 C CA . VAL A 1 288 ? -15.605 -7.767 32.140 1.00 58.25 288 VAL A CA 1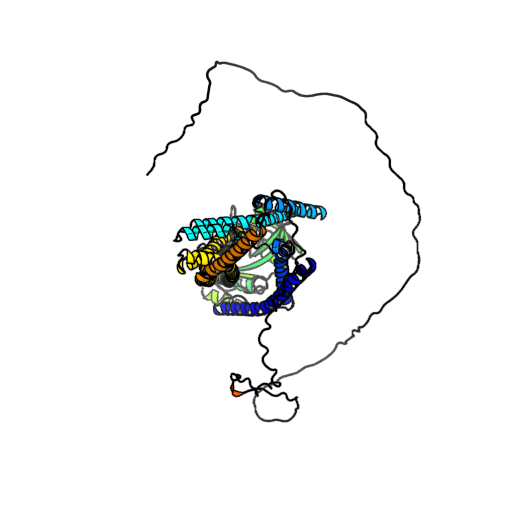
ATOM 2030 C C . VAL A 1 288 ? -14.474 -7.110 31.326 1.00 58.25 288 VAL A C 1
ATOM 2032 O O . VAL A 1 288 ? -14.118 -7.643 30.270 1.00 58.25 288 VAL A O 1
ATOM 2035 N N . LEU A 1 289 ? -13.888 -5.995 31.793 1.00 68.69 289 LEU A N 1
ATOM 2036 C CA . LEU A 1 289 ? -12.861 -5.224 31.071 1.00 68.69 289 LEU A CA 1
ATOM 2037 C C . LEU A 1 289 ? -11.698 -4.749 31.968 1.00 68.69 289 LEU A C 1
ATOM 2039 O O . LEU A 1 289 ? -11.921 -4.012 32.926 1.00 68.69 289 LEU A O 1
ATOM 2043 N N . ASP A 1 290 ? -10.446 -5.037 31.586 1.00 70.62 290 ASP A N 1
ATOM 2044 C CA . ASP A 1 290 ? -9.268 -4.311 32.105 1.00 70.62 290 ASP A CA 1
ATOM 2045 C C . ASP A 1 290 ? -8.901 -3.159 31.155 1.00 70.62 290 ASP A C 1
ATOM 2047 O O . ASP A 1 290 ? -8.540 -3.364 29.992 1.00 70.62 290 ASP A O 1
ATOM 2051 N N . LEU A 1 291 ? -9.024 -1.926 31.653 1.00 72.62 291 LEU A N 1
ATOM 2052 C CA . LEU A 1 291 ? -8.805 -0.696 30.886 1.00 72.62 291 LEU A CA 1
ATOM 2053 C C . LEU A 1 291 ? -7.532 0.067 31.298 1.00 72.62 291 LEU A C 1
ATOM 2055 O O . LEU A 1 291 ? -7.137 1.011 30.607 1.00 72.62 291 LEU A O 1
ATOM 2059 N N . GLY A 1 292 ? -6.867 -0.334 32.389 1.00 75.12 292 GLY A N 1
ATOM 2060 C CA . GLY A 1 292 ? -5.674 0.332 32.926 1.00 75.12 292 GLY A CA 1
ATOM 2061 C C . GLY A 1 292 ? -5.850 1.841 33.160 1.00 75.12 292 GLY A C 1
ATOM 2062 O O . GLY A 1 292 ? -5.316 2.653 32.400 1.00 75.12 292 GLY A O 1
ATOM 2063 N N . PHE A 1 293 ? -6.599 2.227 34.195 1.00 82.38 293 PHE A N 1
ATOM 2064 C CA . PHE A 1 293 ? -6.886 3.634 34.511 1.00 82.38 293 PHE A CA 1
ATOM 2065 C C . PHE A 1 293 ? -5.665 4.436 35.005 1.00 82.38 293 PHE A C 1
ATOM 2067 O O . PHE A 1 293 ? -4.758 3.904 35.647 1.00 82.38 293 PHE A O 1
ATOM 2074 N N . GLU A 1 294 ? -5.660 5.745 34.742 1.00 79.56 294 GLU A N 1
ATOM 2075 C CA . GLU A 1 294 ? -4.723 6.694 35.348 1.00 79.56 294 GLU A CA 1
ATOM 2076 C C . GLU A 1 294 ? -5.174 7.110 36.756 1.00 79.56 294 GLU A C 1
ATOM 2078 O O . GLU A 1 294 ? -6.130 7.864 36.925 1.00 79.56 294 GLU A O 1
ATOM 2083 N N . GLY A 1 295 ? -4.429 6.672 37.776 1.00 71.06 295 GLY A N 1
ATOM 2084 C CA . GLY A 1 295 ? -4.654 7.059 39.171 1.00 71.06 295 GLY A CA 1
ATOM 2085 C C . GLY A 1 295 ? -5.308 5.944 39.999 1.00 71.06 295 GLY A C 1
ATOM 2086 O O . GLY A 1 295 ? -4.946 4.780 39.822 1.00 71.06 295 GLY A O 1
ATOM 2087 N N . PRO A 1 296 ? -6.180 6.269 40.972 1.00 71.81 296 PRO A N 1
ATOM 2088 C CA . PRO A 1 296 ? -7.003 5.266 41.636 1.00 71.81 296 PRO A CA 1
ATOM 2089 C C . PRO A 1 296 ? -8.082 4.736 40.679 1.00 71.81 296 PRO A C 1
ATOM 2091 O O . PRO A 1 296 ? -8.545 5.453 39.797 1.00 71.81 296 PRO A O 1
ATOM 2094 N N . ASP A 1 297 ? -8.493 3.490 40.897 1.00 72.88 297 ASP A N 1
ATOM 2095 C CA . ASP A 1 297 ? -9.637 2.866 40.226 1.00 72.88 297 ASP A CA 1
ATOM 2096 C C . ASP A 1 297 ? -10.917 3.712 40.438 1.00 72.88 297 ASP A C 1
ATOM 2098 O O . ASP A 1 297 ? -11.227 4.028 41.596 1.00 72.88 297 ASP A O 1
ATOM 2102 N N . PRO A 1 298 ? -11.639 4.119 39.371 1.00 73.44 298 PRO A N 1
ATOM 2103 C CA . PRO A 1 298 ? -12.875 4.891 39.497 1.00 73.44 298 PRO A CA 1
ATOM 2104 C C . PRO A 1 298 ? -14.045 4.085 40.088 1.00 73.44 298 PRO A C 1
ATOM 2106 O O . PRO A 1 298 ? -14.996 4.691 40.575 1.00 73.44 298 PRO A O 1
ATOM 2109 N N . GLY A 1 299 ? -13.993 2.747 40.087 1.00 75.50 299 GLY A N 1
ATOM 2110 C CA . GLY A 1 299 ? -15.076 1.883 40.559 1.00 75.50 299 GLY A CA 1
ATOM 2111 C C . GLY A 1 299 ? -16.144 1.615 39.493 1.00 75.50 299 GLY A C 1
ATOM 2112 O O . GLY A 1 299 ? -15.827 1.408 38.325 1.00 75.50 299 GLY A O 1
ATOM 2113 N N . ALA A 1 300 ? -17.417 1.569 39.896 1.00 75.38 300 ALA A N 1
ATOM 2114 C CA . ALA A 1 300 ? -18.544 1.376 38.979 1.00 75.38 300 ALA A CA 1
ATOM 2115 C C . ALA A 1 300 ? -19.011 2.717 38.384 1.00 75.38 300 ALA A C 1
ATOM 2117 O O . ALA A 1 300 ? -19.055 3.725 39.082 1.00 75.38 300 ALA A O 1
ATOM 2118 N N . LEU A 1 301 ? -19.370 2.714 37.099 1.00 80.69 301 LEU A N 1
ATOM 2119 C CA . LEU A 1 301 ? -19.672 3.912 36.305 1.00 80.69 301 LEU A CA 1
ATOM 2120 C C . LEU A 1 301 ? -21.115 4.408 36.527 1.00 80.69 301 LEU A C 1
ATOM 2122 O O . LEU A 1 301 ? -22.049 3.820 35.987 1.00 80.69 301 LEU A O 1
ATOM 2126 N N . GLU A 1 302 ? -21.331 5.477 37.299 1.00 84.50 302 GLU A N 1
ATOM 2127 C CA . GLU A 1 302 ? -22.699 5.936 37.606 1.00 84.50 302 GLU A CA 1
ATOM 2128 C C . GLU A 1 302 ? -23.397 6.682 36.441 1.00 84.50 302 GLU A C 1
ATOM 2130 O O . GLU A 1 302 ? -22.782 7.201 35.505 1.00 84.50 302 GLU A O 1
ATOM 2135 N N . VAL A 1 303 ? -24.735 6.754 36.490 1.00 84.06 303 VAL A N 1
ATOM 2136 C CA . VAL A 1 303 ? -25.548 7.482 35.498 1.00 84.06 303 VAL A CA 1
ATOM 2137 C C . VAL A 1 303 ? -25.272 8.984 35.603 1.00 84.06 303 VAL A C 1
ATOM 2139 O O . VAL A 1 303 ? -25.581 9.614 36.614 1.00 84.06 303 VAL A O 1
ATOM 2142 N N . GLY A 1 304 ? -24.734 9.566 34.530 1.00 85.31 304 GLY A N 1
ATOM 2143 C CA . GLY A 1 304 ? -24.233 10.944 34.512 1.00 85.31 304 GLY A CA 1
ATOM 2144 C C . GLY A 1 304 ? -22.706 11.047 34.598 1.00 85.31 304 GLY A C 1
ATOM 2145 O O . GLY A 1 304 ? -22.173 12.155 34.564 1.00 85.31 304 GLY A O 1
ATOM 2146 N N . GLU A 1 305 ? -21.994 9.922 34.664 1.00 90.31 305 GLU A N 1
ATOM 2147 C CA . GLU A 1 305 ? -20.535 9.857 34.572 1.00 90.31 305 GLU A CA 1
ATOM 2148 C C . GLU A 1 305 ? -20.050 9.407 33.185 1.00 90.31 305 GLU A C 1
ATOM 2150 O O . GLU A 1 305 ? -20.811 8.922 32.342 1.00 90.31 305 GLU A O 1
ATOM 2155 N N . VAL A 1 306 ? -18.754 9.593 32.932 1.00 91.00 306 VAL A N 1
ATOM 2156 C CA . VAL A 1 306 ? -18.067 9.126 31.726 1.00 91.00 306 VAL A CA 1
ATOM 2157 C C . VAL A 1 306 ? -16.611 8.776 32.042 1.00 91.00 306 VAL A C 1
ATOM 2159 O O . VAL A 1 306 ? -15.913 9.516 32.738 1.00 91.00 306 VAL A O 1
ATOM 2162 N N . TRP A 1 307 ? -16.120 7.674 31.479 1.00 90.50 307 TRP A N 1
ATOM 2163 C CA . TRP A 1 307 ? -14.686 7.406 31.391 1.00 90.50 307 TRP A CA 1
ATOM 2164 C C . TRP A 1 307 ? -14.145 7.841 30.031 1.00 90.50 307 TRP A C 1
ATOM 2166 O O . TRP A 1 307 ? -14.802 7.688 28.999 1.00 90.50 307 TRP A O 1
ATOM 2176 N N . VAL A 1 308 ? -12.927 8.369 30.016 1.00 90.75 308 VAL A N 1
ATOM 2177 C CA . VAL A 1 308 ? -12.337 9.050 28.857 1.00 90.75 308 VAL A CA 1
ATOM 2178 C C . VAL A 1 308 ? -11.030 8.368 28.455 1.00 90.75 308 VAL A C 1
ATOM 2180 O O . VAL A 1 308 ? -10.211 8.050 29.308 1.00 90.75 308 VAL A O 1
ATOM 2183 N N . SER A 1 309 ? -10.794 8.146 27.162 1.00 89.75 309 SER A N 1
ATOM 2184 C CA . SER A 1 309 ? -9.494 7.627 26.706 1.00 89.75 309 SER A CA 1
ATOM 2185 C C . SER A 1 309 ? -8.378 8.653 26.946 1.00 89.75 309 SER A C 1
ATOM 2187 O O . SER A 1 309 ? -8.571 9.847 26.702 1.00 89.75 309 SER A O 1
ATOM 2189 N N . ALA A 1 310 ? -7.190 8.205 27.358 1.00 87.25 310 ALA A N 1
ATOM 2190 C CA . ALA A 1 310 ? -6.041 9.080 27.605 1.00 87.25 310 ALA A CA 1
ATOM 2191 C C . ALA A 1 310 ? -5.704 9.964 26.387 1.00 87.25 310 ALA A C 1
ATOM 2193 O O . ALA A 1 310 ? -5.498 11.168 26.530 1.00 87.25 310 ALA A O 1
ATOM 2194 N N . GLN A 1 311 ? -5.775 9.422 25.162 1.00 83.06 311 GLN A N 1
ATOM 2195 C CA . GLN A 1 311 ? -5.584 10.226 23.947 1.00 83.06 311 GLN A CA 1
ATOM 2196 C C . GLN A 1 311 ? -6.692 11.256 23.705 1.00 83.06 311 GLN A C 1
ATOM 2198 O O . GLN A 1 311 ? -6.429 12.250 23.026 1.00 83.06 311 GLN A O 1
ATOM 2203 N N . PHE A 1 312 ? -7.929 11.050 24.170 1.00 88.19 312 PHE A N 1
ATOM 2204 C CA . PHE A 1 312 ? -8.951 12.098 24.105 1.00 88.19 312 PHE A CA 1
ATOM 2205 C C . PHE A 1 312 ? -8.714 13.164 25.178 1.00 88.19 312 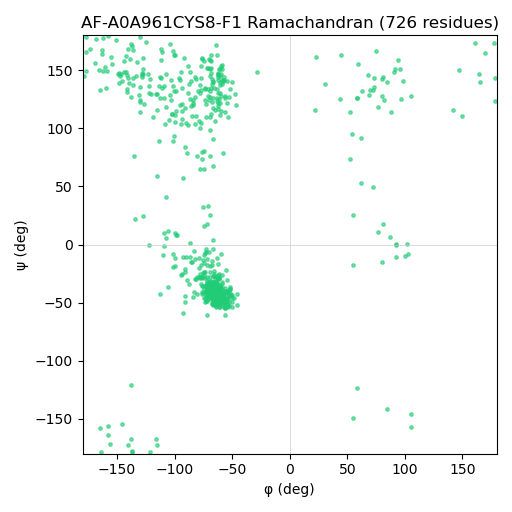PHE A C 1
ATOM 2207 O O . PHE A 1 312 ? -8.790 14.347 24.854 1.00 88.19 312 PHE A O 1
ATOM 2214 N N . ALA A 1 313 ? -8.364 12.769 26.406 1.00 89.94 313 ALA A N 1
ATOM 2215 C CA . ALA A 1 313 ? -8.010 13.691 27.485 1.00 89.94 313 ALA A CA 1
ATOM 2216 C C . ALA A 1 313 ? -6.856 14.630 27.073 1.00 89.94 313 ALA A C 1
ATOM 2218 O O . ALA A 1 313 ? -7.017 15.850 27.125 1.00 89.94 313 ALA A O 1
ATOM 2219 N N . ASP A 1 314 ? -5.767 14.078 26.520 1.00 88.44 314 ASP A N 1
ATOM 2220 C CA . ASP A 1 314 ? -4.632 14.823 25.942 1.00 88.44 314 ASP A CA 1
ATOM 2221 C C . ASP A 1 314 ? -5.047 15.779 24.804 1.00 88.44 314 ASP A C 1
ATOM 2223 O O . ASP A 1 314 ? -4.538 16.897 24.693 1.00 88.44 314 ASP A O 1
ATOM 2227 N N . ARG A 1 315 ? -5.959 15.344 23.918 1.00 86.94 315 ARG A N 1
ATOM 2228 C CA . ARG A 1 315 ? -6.436 16.145 22.771 1.00 86.94 315 ARG A CA 1
ATOM 2229 C C . ARG A 1 315 ? -7.355 17.288 23.197 1.00 86.94 315 ARG A C 1
ATOM 2231 O O . ARG A 1 315 ? -7.294 18.371 22.614 1.00 86.94 315 ARG A O 1
ATOM 2238 N N . ALA A 1 316 ? -8.241 17.034 24.154 1.00 89.25 316 ALA A N 1
ATOM 2239 C CA . ALA A 1 316 ? -9.273 17.969 24.579 1.00 89.25 316 ALA A CA 1
ATOM 2240 C C . ALA A 1 316 ? -8.827 18.886 25.728 1.00 89.25 316 ALA A C 1
ATOM 2242 O O . ALA A 1 316 ? -9.397 19.966 25.874 1.00 89.25 316 ALA A O 1
ATOM 2243 N N . GLY A 1 317 ? -7.801 18.495 26.493 1.00 89.62 317 GLY A N 1
ATOM 2244 C CA . GLY A 1 317 ? -7.365 19.192 27.704 1.00 89.62 317 GLY A CA 1
ATOM 2245 C C . GLY A 1 317 ? -8.353 18.999 28.853 1.00 89.62 317 GLY A C 1
ATOM 2246 O O . GLY A 1 317 ? -8.800 19.985 29.430 1.00 89.62 317 GLY A O 1
ATOM 2247 N N . VAL A 1 318 ? -8.737 17.744 29.107 1.00 91.31 318 VAL A N 1
ATOM 2248 C CA . VAL A 1 318 ? -9.793 17.345 30.055 1.00 91.31 318 VAL A CA 1
ATOM 2249 C C . VAL A 1 318 ? -9.181 16.534 31.197 1.00 91.31 318 VAL A C 1
ATOM 2251 O O . VAL A 1 318 ? -8.468 15.566 30.940 1.00 91.31 318 VAL A O 1
ATOM 2254 N N . GLU A 1 319 ? -9.479 16.908 32.440 1.00 92.06 319 GLU A N 1
ATOM 2255 C CA . GLU A 1 319 ? -8.974 16.265 33.660 1.00 92.06 319 GLU A CA 1
ATOM 2256 C C . GLU A 1 319 ? -10.089 15.509 34.418 1.00 92.06 319 GLU A C 1
ATOM 2258 O O . GLU A 1 319 ? -11.285 15.682 34.170 1.00 92.06 319 GLU A O 1
ATOM 2263 N N . ILE A 1 320 ? -9.711 14.640 35.366 1.00 91.81 320 ILE A N 1
ATOM 2264 C CA . ILE A 1 320 ? -10.679 13.922 36.214 1.00 91.81 320 ILE A CA 1
ATOM 2265 C C . ILE A 1 320 ? -11.405 14.927 37.124 1.00 91.81 320 ILE A C 1
ATOM 2267 O O . ILE A 1 320 ? -10.778 15.682 37.867 1.00 91.81 320 ILE A O 1
ATOM 2271 N N . GLY A 1 321 ? -12.737 14.905 37.079 1.00 89.38 321 GLY A N 1
ATOM 2272 C CA . GLY A 1 321 ? -13.637 15.846 37.748 1.00 89.38 321 GLY A CA 1
ATOM 2273 C C . GLY A 1 321 ? -14.245 16.917 36.832 1.00 89.38 321 GLY A C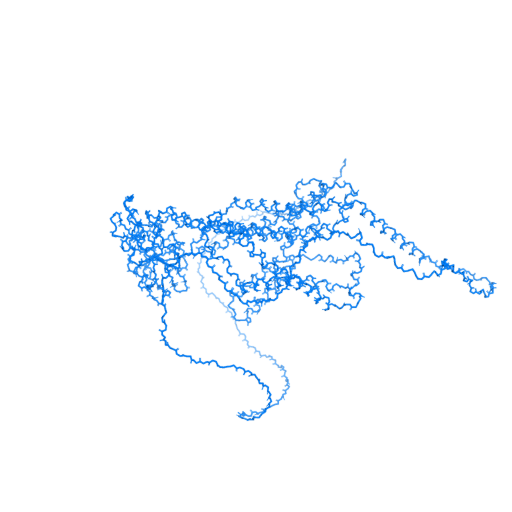 1
ATOM 2274 O O . GLY A 1 321 ? -15.149 17.629 37.276 1.00 89.38 321 GLY A O 1
ATOM 2275 N N . ASP A 1 322 ? -13.809 17.031 35.572 1.00 92.94 322 ASP A N 1
ATOM 2276 C CA . ASP A 1 322 ? -14.416 17.953 34.604 1.00 92.94 322 ASP A CA 1
ATOM 2277 C C . ASP A 1 322 ? -15.837 17.528 34.195 1.00 92.94 322 ASP A C 1
ATOM 2279 O O . ASP A 1 322 ? -16.182 16.345 34.168 1.00 92.94 322 ASP A O 1
ATOM 2283 N N . SER A 1 323 ? -16.668 18.508 33.820 1.00 92.62 323 SER A N 1
ATOM 2284 C CA . SER A 1 323 ? -17.990 18.265 33.229 1.00 92.62 323 SER A CA 1
ATOM 2285 C C . SER A 1 323 ? -17.924 18.399 31.709 1.00 92.62 323 SER A C 1
ATOM 2287 O O . SER A 1 323 ? -17.665 19.479 31.173 1.00 92.62 323 SER A O 1
ATOM 2289 N N . LEU A 1 324 ? -18.165 17.288 31.020 1.00 92.75 324 LEU A N 1
ATOM 2290 C CA . LEU A 1 324 ? -18.001 17.118 29.586 1.00 92.75 324 LEU A CA 1
ATOM 2291 C C . LEU A 1 324 ? -19.357 17.250 28.861 1.00 92.75 324 LEU A C 1
ATOM 2293 O O . LEU A 1 324 ? -20.208 16.368 29.005 1.00 92.75 324 LEU A O 1
ATOM 2297 N N . PRO A 1 325 ? -19.593 18.315 28.069 1.00 92.44 325 PRO A N 1
ATOM 2298 C CA . PRO A 1 325 ? -20.820 18.463 27.290 1.00 92.44 325 PRO A CA 1
ATOM 2299 C C . PRO A 1 325 ? -20.762 17.582 26.032 1.00 92.44 325 PRO A C 1
ATOM 2301 O O . PRO A 1 325 ? -20.136 17.935 25.027 1.00 92.44 325 PRO A O 1
ATOM 2304 N N . VAL A 1 326 ? -21.421 16.426 26.089 1.00 91.44 326 VAL A N 1
ATOM 2305 C CA . VAL A 1 326 ? -21.506 15.449 24.999 1.00 91.44 326 VAL A CA 1
ATOM 2306 C C . VAL A 1 326 ? -22.737 15.737 24.141 1.00 91.44 326 VAL A C 1
ATOM 2308 O O . VAL A 1 326 ? -23.874 15.639 24.602 1.00 91.44 326 VAL A O 1
ATOM 2311 N N . LEU A 1 327 ? -22.515 16.063 22.865 1.00 89.56 327 LEU A N 1
ATOM 2312 C CA . LEU A 1 327 ? -23.561 16.194 21.848 1.00 89.56 327 LEU A CA 1
ATOM 2313 C C . LEU A 1 327 ? -23.689 14.879 21.074 1.00 89.56 327 LEU A C 1
ATOM 2315 O O . LEU A 1 327 ? -22.739 14.438 20.426 1.00 89.56 327 LEU A O 1
ATOM 2319 N N . PHE A 1 328 ? -24.861 14.257 21.100 1.00 87.44 328 PHE A N 1
ATOM 2320 C CA . PHE A 1 328 ? -25.133 12.987 20.424 1.00 87.44 328 PHE A CA 1
ATOM 2321 C C . PHE A 1 328 ? -25.552 13.229 18.967 1.00 87.44 328 PHE A C 1
ATOM 2323 O O . PHE A 1 328 ? -26.208 14.223 18.654 1.00 87.44 328 PHE A O 1
ATOM 2330 N N . HIS A 1 329 ? -25.239 12.305 18.048 1.00 81.94 329 HIS A N 1
ATOM 2331 C CA . HIS A 1 329 ? -25.622 12.448 16.628 1.00 81.94 329 HIS A CA 1
ATOM 2332 C C . HIS A 1 329 ? -27.146 12.460 16.375 1.00 81.94 329 HIS A C 1
ATOM 2334 O O . HIS A 1 329 ? -27.585 12.801 15.279 1.00 81.94 329 HIS A O 1
ATOM 2340 N N . SER A 1 330 ? -27.950 12.108 17.381 1.00 75.75 330 SER A N 1
ATOM 2341 C CA . SER A 1 330 ? -29.410 12.250 17.409 1.00 75.75 330 SER A CA 1
ATOM 2342 C C . SER A 1 330 ? -29.896 13.693 17.625 1.00 75.75 330 SER A C 1
ATOM 2344 O O . SER A 1 330 ? -31.077 13.968 17.426 1.00 75.75 330 SER A O 1
ATOM 2346 N N . GLY A 1 331 ? -29.010 14.611 18.029 1.00 74.69 331 GLY A N 1
ATOM 2347 C CA . GLY A 1 331 ? -29.347 15.974 18.452 1.00 74.69 331 GLY A CA 1
ATOM 2348 C C . GLY A 1 331 ? -29.570 16.131 19.961 1.00 74.69 331 GLY A C 1
ATOM 2349 O O . GLY A 1 331 ? -29.844 17.242 20.412 1.00 74.69 331 GLY A O 1
ATOM 2350 N N . GLY A 1 332 ? -29.445 15.048 20.736 1.00 83.88 332 GLY A N 1
ATOM 2351 C CA . GLY A 1 332 ? -29.401 15.092 22.197 1.00 83.88 332 GLY A CA 1
ATOM 2352 C C . GLY A 1 332 ? -28.121 15.746 22.732 1.00 83.88 332 GLY A C 1
ATOM 2353 O O . GLY A 1 332 ? -27.099 15.794 22.045 1.00 83.88 332 GLY A O 1
ATOM 2354 N N . SER A 1 333 ? -28.170 16.240 23.969 1.00 86.12 333 SER A N 1
ATOM 2355 C CA . SER A 1 333 ? -27.022 16.814 24.678 1.00 86.12 333 SER A CA 1
ATOM 2356 C C . SER A 1 333 ? -27.081 16.414 26.143 1.00 86.12 333 SER A C 1
ATOM 2358 O O . SER A 1 333 ? -28.127 16.576 26.771 1.00 86.12 333 SER A O 1
ATOM 2360 N N . GLU A 1 334 ? -25.958 15.969 26.695 1.00 89.75 334 GLU A N 1
ATOM 2361 C CA . GLU A 1 334 ? -25.846 15.594 28.106 1.00 89.75 334 GLU A CA 1
ATOM 2362 C C . GLU A 1 334 ? -24.497 16.046 28.671 1.00 89.75 334 GLU A C 1
ATOM 2364 O O . GLU A 1 334 ? -23.503 16.086 27.948 1.00 89.75 334 GLU A O 1
ATOM 2369 N N . ASN A 1 335 ? -24.467 16.431 29.947 1.00 91.75 335 ASN A N 1
ATOM 2370 C CA . ASN A 1 335 ? -23.243 16.851 30.625 1.00 91.75 335 ASN A CA 1
ATOM 2371 C C . ASN A 1 335 ? -22.810 15.718 31.551 1.00 91.75 335 ASN A C 1
ATOM 2373 O O . ASN A 1 335 ? -23.453 15.510 32.578 1.00 91.75 335 ASN A O 1
ATOM 2377 N N . LEU A 1 336 ? -21.745 15.007 31.187 1.00 92.56 336 LEU A N 1
ATOM 2378 C CA . LEU A 1 336 ? -21.245 13.860 31.946 1.00 92.56 336 LEU A CA 1
ATOM 2379 C C . LEU A 1 336 ? -20.002 14.255 32.753 1.00 92.56 336 LEU A C 1
ATOM 2381 O O . LEU A 1 336 ? -19.186 15.038 32.270 1.00 92.56 336 LEU A O 1
ATOM 2385 N N . VAL A 1 337 ? -19.848 13.750 33.975 1.00 93.81 337 VAL A N 1
ATOM 2386 C CA . VAL A 1 337 ? -18.665 14.020 34.814 1.00 93.81 337 VAL A CA 1
ATOM 2387 C C . VAL A 1 337 ? -17.573 12.996 34.522 1.00 93.81 337 VAL A C 1
ATOM 2389 O O . VAL A 1 337 ? -17.829 11.795 34.522 1.00 93.81 337 VAL A O 1
ATOM 2392 N N . VAL A 1 338 ? -16.350 13.461 34.274 1.00 93.19 338 VAL A N 1
ATOM 2393 C CA . VAL A 1 338 ? -15.200 12.595 33.985 1.00 93.19 338 VAL A CA 1
ATOM 2394 C C . VAL A 1 338 ? -14.692 11.967 35.279 1.00 93.19 338 VAL A C 1
ATOM 2396 O O . VAL A 1 338 ? -14.035 12.647 36.064 1.00 93.19 338 VAL A O 1
ATOM 2399 N N . THR A 1 339 ? -14.971 10.683 35.515 1.00 90.94 339 THR A N 1
ATOM 2400 C CA . THR A 1 339 ? -14.547 9.991 36.752 1.00 90.94 339 THR A CA 1
ATOM 2401 C C . THR A 1 339 ? -13.317 9.106 36.593 1.00 90.94 339 THR A C 1
ATOM 2403 O O . THR A 1 339 ? -12.617 8.871 37.575 1.00 90.94 339 THR A O 1
ATOM 2406 N N . GLY A 1 340 ? -12.967 8.709 35.366 1.00 88.81 340 GLY A N 1
ATOM 2407 C CA . GLY A 1 340 ? -11.757 7.933 35.083 1.00 88.81 340 GLY A CA 1
ATOM 2408 C C . GLY A 1 340 ? -11.170 8.228 33.704 1.00 88.81 340 GLY A C 1
ATOM 2409 O O . GLY A 1 340 ? -11.903 8.479 32.746 1.00 88.81 340 GLY A O 1
ATOM 2410 N N . ILE A 1 341 ? -9.841 8.171 33.598 1.00 89.25 341 ILE A N 1
ATOM 2411 C CA . ILE A 1 341 ? -9.111 8.228 32.323 1.00 89.25 341 ILE A CA 1
ATOM 2412 C C . ILE A 1 341 ? -8.462 6.862 32.085 1.00 89.25 341 ILE A C 1
ATOM 2414 O O . ILE A 1 341 ? -7.761 6.373 32.966 1.00 89.25 341 ILE A O 1
ATOM 2418 N N . TYR A 1 342 ? -8.699 6.231 30.932 1.00 86.25 342 TYR A N 1
ATOM 2419 C CA . TYR A 1 342 ? -8.202 4.884 30.618 1.00 86.25 342 TYR A CA 1
ATOM 2420 C C . TYR A 1 342 ? -7.137 4.867 29.518 1.00 86.25 342 TYR A C 1
ATOM 2422 O O . TYR A 1 342 ? -7.213 5.611 28.538 1.00 86.25 342 TYR A O 1
ATOM 2430 N N . ASN A 1 343 ? -6.155 3.973 29.662 1.00 78.81 343 ASN A N 1
ATOM 2431 C CA . ASN A 1 343 ? -5.043 3.833 28.719 1.00 78.81 343 ASN A CA 1
ATOM 2432 C C . ASN A 1 343 ? -5.276 2.750 27.654 1.00 78.81 343 ASN A C 1
ATOM 2434 O O . ASN A 1 343 ? -4.712 2.836 26.563 1.00 78.81 343 ASN A O 1
ATOM 2438 N N . SER A 1 344 ? -6.097 1.740 27.951 1.00 70.19 344 SER A N 1
ATOM 2439 C CA . SER A 1 344 ? -6.272 0.549 27.109 1.00 70.19 344 SER A CA 1
ATOM 2440 C C . SER A 1 344 ? -7.669 0.489 26.492 1.00 70.19 344 SER A C 1
ATOM 2442 O O . SER A 1 344 ? -8.655 0.860 27.119 1.00 70.19 344 SER A O 1
ATOM 2444 N N . GLY A 1 345 ? -7.776 -0.002 25.254 1.00 69.12 345 GLY A N 1
ATOM 2445 C CA . GLY A 1 345 ? -9.073 -0.297 24.628 1.00 69.12 345 GLY A CA 1
ATOM 2446 C C . GLY A 1 345 ? -9.719 0.811 23.786 1.00 69.12 345 GLY A C 1
ATOM 2447 O O . GLY A 1 345 ? -10.763 0.556 23.191 1.00 69.12 345 GLY A O 1
ATOM 2448 N N . GLU A 1 346 ? -9.112 1.996 23.631 1.00 72.44 346 GLU A N 1
ATOM 2449 C CA . GLU A 1 346 ? -9.639 3.110 22.801 1.00 72.44 346 GLU A CA 1
ATOM 2450 C C . GLU A 1 346 ? -9.991 2.681 21.359 1.00 72.44 346 GLU A C 1
ATOM 2452 O O . GLU A 1 346 ? -11.008 3.091 20.793 1.00 72.44 346 GLU A O 1
ATOM 2457 N N . ALA A 1 347 ? -9.190 1.795 20.753 1.00 65.50 347 ALA A N 1
ATOM 2458 C CA . ALA A 1 347 ? -9.462 1.263 19.414 1.00 65.50 347 ALA A CA 1
ATOM 2459 C C . ALA A 1 347 ? -10.788 0.484 19.347 1.00 65.50 347 ALA A C 1
ATOM 2461 O O . ALA A 1 347 ? -11.453 0.487 18.305 1.00 65.50 347 ALA A O 1
ATOM 2462 N N . LEU A 1 348 ? -11.200 -0.125 20.459 1.00 69.50 348 LEU A N 1
ATOM 2463 C CA . LEU A 1 348 ? -12.399 -0.939 20.600 1.00 69.50 348 LEU A CA 1
ATOM 2464 C C . LEU A 1 348 ? -13.592 -0.088 21.078 1.00 69.50 348 LEU A C 1
ATOM 2466 O O . LEU A 1 348 ? -14.579 0.055 20.350 1.00 69.50 348 LEU A O 1
ATOM 2470 N N . LEU A 1 349 ? -13.449 0.552 22.240 1.00 76.62 349 LEU A N 1
ATOM 2471 C CA . LEU A 1 349 ? -14.498 1.279 22.963 1.00 76.62 349 LEU A CA 1
ATOM 2472 C C . LEU A 1 349 ? -14.741 2.702 22.421 1.00 76.62 349 LEU A C 1
ATOM 2474 O O . LEU A 1 349 ? -15.877 3.177 22.419 1.00 76.62 349 LEU A O 1
ATOM 2478 N N . GLY A 1 350 ? -13.719 3.358 21.868 1.00 81.25 350 GLY A N 1
ATOM 2479 C CA . GLY A 1 350 ? -13.788 4.733 21.367 1.00 81.25 350 GLY A CA 1
ATOM 2480 C C . GLY A 1 350 ? -13.095 5.749 22.264 1.00 81.25 350 GLY A C 1
ATOM 2481 O O . GLY A 1 350 ? -12.182 5.403 22.997 1.00 81.25 350 GLY A O 1
ATOM 2482 N N . ASP A 1 351 ? -13.508 7.011 22.155 1.00 87.75 351 ASP A N 1
ATOM 2483 C CA . ASP A 1 351 ? -12.959 8.122 22.933 1.00 87.75 351 ASP A CA 1
ATOM 2484 C C . ASP A 1 351 ? -13.568 8.185 24.351 1.00 87.75 351 ASP A C 1
ATOM 2486 O O . ASP A 1 351 ? -12.912 8.676 25.270 1.00 87.75 351 ASP A O 1
ATOM 2490 N N . LEU A 1 352 ? -14.812 7.702 24.513 1.00 89.06 352 LEU A N 1
ATOM 2491 C CA . LEU A 1 352 ? -15.649 7.801 25.720 1.00 89.06 352 LEU A CA 1
ATOM 2492 C C . LEU A 1 352 ? -16.352 6.468 26.046 1.00 89.06 352 LEU A C 1
ATOM 2494 O O . LEU A 1 352 ? -16.841 5.793 25.138 1.00 89.06 352 LEU A O 1
ATOM 2498 N N . VAL A 1 353 ? -16.493 6.139 27.330 1.00 88.38 353 VAL A N 1
ATOM 2499 C CA . VAL A 1 353 ? -17.349 5.052 27.843 1.00 88.38 353 VAL A CA 1
ATOM 2500 C C . VAL A 1 353 ? -18.353 5.638 28.832 1.00 88.38 353 VAL A C 1
ATOM 2502 O O . VAL A 1 353 ? -17.968 6.388 29.723 1.00 88.38 353 VAL A O 1
ATOM 2505 N N . MET A 1 354 ? -19.632 5.317 28.659 1.00 88.81 354 MET A N 1
ATOM 2506 C CA . MET A 1 354 ? -20.747 5.779 29.492 1.00 88.81 354 MET A CA 1
ATOM 2507 C C . MET A 1 354 ? -21.695 4.617 29.806 1.00 88.81 354 MET A C 1
ATOM 2509 O O . MET A 1 354 ? -21.624 3.554 29.185 1.00 88.81 354 MET A O 1
ATOM 2513 N N . GLU A 1 355 ? -22.601 4.831 30.752 1.00 87.44 355 GLU A N 1
ATOM 2514 C CA . GLU A 1 355 ? -23.646 3.868 31.097 1.00 87.44 355 GLU A CA 1
ATOM 2515 C C . GLU A 1 355 ? -24.597 3.608 29.895 1.00 87.44 355 GLU A C 1
ATOM 2517 O O . GLU A 1 355 ? -24.895 4.491 29.080 1.00 87.44 355 GLU A O 1
ATOM 2522 N N . GLY A 1 356 ? -25.023 2.354 29.724 1.00 80.94 356 GLY A N 1
ATOM 2523 C CA . GLY A 1 356 ? -25.751 1.878 28.545 1.00 80.94 356 GLY A CA 1
ATOM 2524 C C . GLY A 1 356 ? -27.141 2.493 28.343 1.00 80.94 356 GLY A C 1
ATOM 2525 O O . GLY A 1 356 ? -27.559 2.689 27.194 1.00 80.94 356 GLY A O 1
ATOM 2526 N N . SER A 1 357 ? -27.858 2.827 29.416 1.00 80.12 357 SER A N 1
ATOM 2527 C CA . SER A 1 357 ? -29.169 3.479 29.379 1.00 80.12 357 SER A CA 1
ATOM 2528 C C . SER A 1 357 ? -29.074 4.945 28.946 1.00 80.12 357 SER A C 1
ATOM 2530 O O . SER A 1 357 ? -29.900 5.360 28.132 1.00 80.12 357 SER A O 1
ATOM 2532 N N . VAL A 1 358 ? -28.030 5.688 29.349 1.00 82.94 358 VAL A N 1
ATOM 2533 C CA . VAL A 1 358 ? -27.732 7.049 28.843 1.00 82.94 358 VAL A CA 1
ATOM 2534 C C . VAL A 1 358 ? -27.655 7.037 27.314 1.00 82.94 358 VAL A C 1
ATOM 2536 O O . VAL A 1 358 ? -28.398 7.749 26.630 1.00 82.94 358 VAL A O 1
ATOM 2539 N N . LEU A 1 359 ? -26.821 6.158 26.748 1.00 80.56 359 LEU A N 1
ATOM 2540 C CA . LEU A 1 359 ? -26.680 6.055 25.294 1.00 80.56 359 LEU A CA 1
ATOM 2541 C C . LEU A 1 359 ? -27.973 5.564 24.611 1.00 80.56 359 LEU A C 1
ATOM 2543 O O . LEU A 1 359 ? -28.307 6.028 23.518 1.00 80.56 359 LEU A O 1
ATOM 2547 N N . SER A 1 360 ? -28.727 4.668 25.254 1.00 77.94 360 SER A N 1
ATOM 2548 C CA . SER A 1 360 ? -30.004 4.155 24.733 1.00 77.94 360 SER A CA 1
ATOM 2549 C C . SER A 1 360 ? -31.107 5.218 24.718 1.00 77.94 360 SER A C 1
ATOM 2551 O O . SER A 1 360 ? -31.873 5.294 23.759 1.00 77.94 360 SER A O 1
ATOM 2553 N N . ALA A 1 361 ? -31.175 6.070 25.744 1.00 76.06 361 ALA A N 1
ATOM 2554 C CA . ALA A 1 361 ? -32.134 7.166 25.840 1.00 76.06 361 ALA A CA 1
ATOM 2555 C C . ALA A 1 361 ? -31.855 8.252 24.790 1.00 76.06 361 ALA A C 1
ATOM 2557 O O . ALA A 1 361 ? -32.780 8.737 24.135 1.00 76.06 361 ALA A O 1
ATOM 2558 N N . GLN A 1 362 ? -30.579 8.597 24.588 1.00 75.31 362 GLN A N 1
ATOM 2559 C CA . GLN A 1 362 ? -30.170 9.603 23.607 1.00 75.31 362 GLN A CA 1
ATOM 2560 C C . GLN A 1 362 ? -30.198 9.075 22.166 1.00 75.31 362 GLN A C 1
ATOM 2562 O O . GLN A 1 362 ? -30.409 9.859 21.237 1.00 75.31 362 GLN A O 1
ATOM 2567 N N . VAL A 1 363 ? -30.007 7.769 21.939 1.00 69.38 363 VAL A N 1
ATOM 2568 C CA . VAL A 1 363 ? -30.007 7.158 20.597 1.00 69.38 363 VAL A CA 1
ATOM 2569 C C . VAL A 1 363 ? -30.827 5.846 20.571 1.00 69.38 363 VAL A C 1
ATOM 2571 O O . VAL A 1 363 ? -30.246 4.762 20.459 1.00 69.38 363 VAL A O 1
ATOM 2574 N N . PRO A 1 364 ? -32.180 5.909 20.571 1.00 59.03 364 PRO A N 1
ATOM 2575 C CA . PRO A 1 364 ? -33.069 4.739 20.734 1.00 59.03 364 PRO A CA 1
ATOM 2576 C C . PRO A 1 364 ? -33.076 3.695 19.603 1.00 59.03 364 PRO A C 1
ATOM 2578 O O . PRO A 1 364 ? -33.872 2.762 19.634 1.00 59.03 364 PRO A O 1
ATOM 2581 N N . ALA A 1 365 ? -32.233 3.859 18.581 1.00 58.78 365 ALA A N 1
ATOM 2582 C CA . ALA A 1 365 ? -32.020 2.888 17.504 1.00 58.78 365 ALA A CA 1
ATOM 2583 C C . ALA A 1 365 ? -30.671 2.146 17.636 1.00 58.78 365 ALA A C 1
ATOM 2585 O O . ALA A 1 365 ? -30.228 1.498 16.688 1.00 58.78 365 ALA A O 1
ATOM 2586 N N . THR A 1 366 ? -29.992 2.280 18.782 1.00 61.19 366 THR A N 1
ATOM 2587 C CA . THR A 1 366 ? -28.698 1.636 19.054 1.00 61.19 366 THR A CA 1
ATOM 2588 C C . THR A 1 366 ? -28.914 0.273 19.700 1.00 61.19 366 THR A C 1
ATOM 2590 O O . THR A 1 366 ? -28.864 0.126 20.922 1.00 61.19 366 THR A O 1
ATOM 2593 N N . ASN A 1 367 ? -29.151 -0.731 18.861 1.00 68.94 367 ASN A N 1
ATOM 2594 C CA . ASN A 1 367 ? -29.046 -2.126 19.272 1.00 68.94 367 ASN A CA 1
ATOM 2595 C C . ASN A 1 367 ? -27.603 -2.440 19.705 1.00 68.94 367 ASN A C 1
ATOM 2597 O O . ASN A 1 367 ? -26.639 -1.905 19.148 1.00 68.94 367 ASN A O 1
ATOM 2601 N N . ASP A 1 368 ? -27.459 -3.342 20.669 1.00 74.94 368 ASP A N 1
ATOM 2602 C CA . ASP A 1 368 ? -26.177 -3.890 21.104 1.00 74.94 368 ASP A CA 1
ATOM 2603 C C . ASP A 1 368 ? -25.524 -4.641 19.943 1.00 74.94 368 ASP A C 1
ATOM 2605 O O . ASP A 1 368 ? -26.168 -5.449 19.279 1.00 74.94 368 ASP A O 1
ATOM 2609 N N . ILE A 1 369 ? -24.253 -4.377 19.647 1.00 75.50 369 ILE A N 1
ATOM 2610 C CA . ILE A 1 369 ? -23.571 -5.049 18.525 1.00 75.50 369 ILE A CA 1
ATOM 2611 C C . ILE A 1 369 ? -23.074 -6.434 18.966 1.00 75.50 369 ILE A C 1
ATOM 2613 O O . ILE A 1 369 ? -23.011 -7.363 18.155 1.00 75.50 369 ILE A O 1
ATOM 2617 N N . VAL A 1 370 ? -22.755 -6.557 20.255 1.00 78.75 370 VAL A N 1
ATOM 2618 C CA . VAL A 1 370 ? -22.252 -7.745 20.945 1.00 78.75 370 VAL A CA 1
ATOM 2619 C C . VAL A 1 370 ? -22.845 -7.761 22.361 1.00 78.75 370 VAL A C 1
ATOM 2621 O O . VAL A 1 370 ? -23.038 -6.693 22.943 1.00 78.75 370 VAL A O 1
ATOM 2624 N N . ALA A 1 371 ? -23.088 -8.943 22.929 1.00 82.94 371 ALA A N 1
ATOM 2625 C CA . ALA A 1 371 ? -23.265 -9.116 24.371 1.00 82.94 371 ALA A CA 1
ATOM 2626 C C . ALA A 1 371 ? -22.072 -9.888 24.946 1.00 82.94 371 ALA A C 1
ATOM 2628 O O . ALA A 1 371 ? -21.628 -10.880 24.361 1.00 82.94 371 ALA A O 1
ATOM 2629 N N . LEU A 1 372 ? -21.553 -9.411 26.073 1.00 81.44 372 LEU A N 1
ATOM 2630 C CA . LEU A 1 372 ? -20.467 -10.027 26.831 1.00 81.44 372 LEU A CA 1
ATOM 2631 C C . LEU A 1 372 ? -21.088 -10.725 28.042 1.00 81.44 372 LEU A C 1
ATOM 2633 O O . LEU A 1 372 ? -21.829 -10.087 28.788 1.00 81.44 372 LEU A O 1
ATOM 2637 N N . VAL A 1 373 ? -20.831 -12.020 28.213 1.00 82.75 373 VAL A N 1
ATOM 2638 C CA . VAL A 1 373 ? -21.491 -12.860 29.222 1.00 82.75 373 VAL A CA 1
ATOM 2639 C C . VAL A 1 373 ? -20.433 -13.558 30.076 1.00 82.75 373 VAL A C 1
ATOM 2641 O O . VAL A 1 373 ? -19.590 -14.286 29.549 1.00 82.75 373 VAL A O 1
ATOM 2644 N N . ALA A 1 374 ? -20.481 -13.314 31.384 1.00 81.75 374 ALA A N 1
ATOM 2645 C CA . ALA A 1 374 ? -19.683 -13.991 32.402 1.00 81.75 374 ALA A CA 1
ATOM 2646 C C . ALA A 1 374 ? -20.490 -15.151 33.006 1.00 81.75 374 ALA A C 1
ATOM 2648 O O . ALA A 1 374 ? -21.706 -15.038 33.188 1.00 81.75 374 ALA A O 1
ATOM 2649 N N . THR A 1 375 ? -19.830 -16.272 33.285 1.00 83.56 375 THR A N 1
ATOM 2650 C CA . THR A 1 375 ? -20.491 -17.536 33.639 1.00 83.56 375 THR A CA 1
ATOM 2651 C C . THR A 1 375 ? -19.740 -18.313 34.713 1.00 83.56 375 THR A C 1
ATOM 2653 O O . THR A 1 375 ? -18.528 -18.187 34.858 1.00 83.56 375 THR A O 1
ATOM 2656 N N . ASP A 1 376 ? -20.439 -19.254 35.345 1.00 82.88 376 ASP A N 1
ATOM 2657 C CA . ASP A 1 376 ? -19.852 -20.296 36.196 1.00 82.88 376 ASP A CA 1
ATOM 2658 C C . ASP A 1 376 ? -18.834 -21.225 35.488 1.00 82.88 376 ASP A C 1
ATOM 2660 O O . ASP A 1 376 ? -18.168 -22.040 36.137 1.00 82.88 376 ASP A O 1
ATOM 2664 N N . GLY A 1 377 ? -18.697 -21.116 34.162 1.00 78.38 377 GLY A N 1
ATOM 2665 C CA . GLY A 1 377 ? -17.831 -21.947 33.332 1.00 78.38 377 GLY A CA 1
ATOM 2666 C C . GLY A 1 377 ? -18.382 -23.351 33.061 1.00 78.38 377 GLY A C 1
ATOM 2667 O O . GLY A 1 377 ? -17.651 -24.203 32.543 1.00 78.38 377 GLY A O 1
ATOM 2668 N N . GLU A 1 378 ? -19.647 -23.637 33.394 1.00 85.25 378 GLU A N 1
ATOM 2669 C CA . GLU A 1 378 ? -20.271 -24.911 33.048 1.00 85.25 378 GLU A CA 1
ATOM 2670 C C . GLU A 1 378 ? -20.702 -24.965 31.572 1.00 85.25 378 GLU A C 1
ATOM 2672 O O . GLU A 1 378 ? -21.365 -24.078 31.033 1.00 85.25 378 GLU A O 1
ATOM 2677 N N . ALA A 1 379 ? -20.437 -26.106 30.925 1.00 84.44 379 ALA A N 1
ATOM 2678 C CA . ALA A 1 379 ? -20.969 -26.404 29.590 1.00 84.44 379 ALA A CA 1
ATOM 2679 C C . ALA A 1 379 ? -22.516 -26.478 29.560 1.00 84.44 379 ALA A C 1
ATOM 2681 O O . ALA A 1 379 ? -23.120 -26.413 28.489 1.00 84.44 379 ALA A O 1
ATOM 2682 N N . SER A 1 380 ? -23.147 -26.612 30.734 1.00 86.44 380 SER A N 1
ATOM 2683 C CA . SER A 1 380 ? -24.583 -26.440 30.981 1.00 86.44 380 SER A CA 1
ATOM 2684 C C . SER A 1 380 ? -25.043 -25.038 30.554 1.00 86.44 380 SER A C 1
ATOM 2686 O O . SER A 1 380 ? -25.948 -24.889 29.730 1.00 86.44 380 SER A O 1
ATOM 2688 N N . THR A 1 381 ? -24.355 -24.026 31.079 1.00 86.88 381 THR A N 1
ATOM 2689 C CA . THR A 1 381 ? -24.618 -22.596 30.914 1.00 86.88 381 THR A CA 1
ATOM 2690 C C . THR A 1 381 ? -24.359 -22.154 29.479 1.00 86.88 381 THR A C 1
ATOM 2692 O O . THR A 1 381 ? -25.211 -21.517 28.860 1.00 86.88 381 THR A O 1
ATOM 2695 N N . GLU A 1 382 ? -23.235 -22.580 28.890 1.00 86.50 382 GLU A N 1
ATOM 2696 C CA . GLU A 1 382 ? -22.911 -22.307 27.483 1.00 86.50 382 GLU A CA 1
ATOM 2697 C C . GLU A 1 382 ? -23.998 -22.835 26.526 1.00 86.50 382 GLU A C 1
ATOM 2699 O O . GLU A 1 382 ? -24.380 -22.157 25.566 1.00 86.50 382 GLU A O 1
ATOM 2704 N N . ALA A 1 383 ? -24.528 -24.035 26.786 1.00 86.94 383 ALA A N 1
ATOM 2705 C CA . ALA A 1 383 ? -25.596 -24.612 25.977 1.00 86.94 383 ALA A CA 1
ATOM 2706 C C . ALA A 1 383 ? -26.909 -23.818 26.099 1.00 86.94 383 ALA A C 1
ATOM 2708 O O . ALA A 1 383 ? -27.544 -23.552 25.078 1.00 86.94 383 ALA A O 1
ATOM 2709 N N . ALA A 1 384 ? -27.281 -23.389 27.309 1.00 89.44 384 ALA A N 1
ATOM 2710 C CA . ALA A 1 384 ? -28.482 -22.587 27.549 1.00 89.44 384 ALA A CA 1
ATOM 2711 C C . ALA A 1 384 ? -28.389 -21.182 26.919 1.00 89.44 384 ALA A C 1
ATOM 2713 O O . ALA A 1 384 ? -29.324 -20.741 26.248 1.00 89.44 384 ALA A O 1
ATOM 2714 N N . VAL A 1 385 ? -27.236 -20.513 27.051 1.00 87.88 385 VAL A N 1
ATOM 2715 C CA . VAL A 1 385 ? -26.932 -19.232 26.385 1.00 87.88 385 VAL A CA 1
ATOM 2716 C C . VAL A 1 385 ? -27.048 -19.363 24.862 1.00 87.88 385 VAL A C 1
ATOM 2718 O O . VAL A 1 385 ? -27.634 -18.497 24.209 1.00 87.88 385 VAL A O 1
ATOM 2721 N N . ARG A 1 386 ? -26.541 -20.462 24.282 1.00 90.19 386 ARG A N 1
ATOM 2722 C CA . ARG A 1 386 ? -26.619 -20.715 22.835 1.00 90.19 386 ARG A CA 1
ATOM 2723 C C . ARG A 1 386 ? -28.038 -21.039 22.358 1.00 90.19 386 ARG A C 1
ATOM 2725 O O . ARG A 1 386 ? -28.445 -20.500 21.333 1.00 90.19 386 ARG A O 1
ATOM 2732 N N . GLU A 1 387 ? -28.811 -21.837 23.097 1.00 90.69 387 GLU A N 1
ATOM 2733 C CA . GLU A 1 387 ? -30.222 -22.117 22.771 1.00 90.69 387 GLU A CA 1
ATOM 2734 C C . GLU A 1 387 ? -31.080 -20.838 22.817 1.00 90.69 387 GLU A C 1
ATOM 2736 O O . GLU A 1 387 ? -31.868 -20.582 21.901 1.00 90.69 387 GLU A O 1
ATOM 2741 N N . LEU A 1 388 ? -30.876 -19.982 23.828 1.00 90.75 388 LEU A N 1
ATOM 2742 C CA . LEU A 1 388 ? -31.554 -18.688 23.925 1.00 90.75 388 LEU A CA 1
ATOM 2743 C C . LEU A 1 388 ? -31.191 -17.769 22.746 1.00 90.75 388 LEU A C 1
ATOM 2745 O O . LEU A 1 388 ? -32.090 -17.233 22.093 1.00 90.75 388 LEU A O 1
ATOM 2749 N N . ALA A 1 389 ? -29.902 -17.625 22.427 1.00 87.88 389 ALA A N 1
ATOM 2750 C CA . ALA A 1 389 ? -29.448 -16.790 21.317 1.00 87.88 389 ALA A CA 1
ATOM 2751 C C . ALA A 1 389 ? -29.966 -17.298 19.952 1.00 87.88 389 ALA A C 1
ATOM 2753 O O . ALA A 1 389 ? -30.477 -16.504 19.154 1.00 87.88 389 ALA A O 1
ATOM 2754 N N . GLU A 1 390 ? -29.954 -18.616 19.709 1.00 89.00 390 GLU A N 1
ATOM 2755 C CA . GLU A 1 390 ? -30.550 -19.226 18.511 1.00 89.00 390 GLU A CA 1
ATOM 2756 C C . GLU A 1 390 ? -32.059 -18.950 18.406 1.00 89.00 390 GLU A C 1
ATOM 2758 O O . GLU A 1 390 ? -32.542 -18.633 17.314 1.00 89.00 390 GLU A O 1
ATOM 2763 N N . SER A 1 391 ? -32.806 -18.987 19.519 1.00 90.12 391 SER A N 1
ATOM 2764 C CA . SER A 1 391 ? -34.246 -18.671 19.531 1.00 90.12 391 SER A CA 1
ATOM 2765 C C . SER A 1 391 ? -34.553 -17.226 19.099 1.00 90.12 391 SER A C 1
ATOM 2767 O O . SER A 1 391 ? -35.577 -16.966 18.463 1.00 90.12 391 SER A O 1
ATOM 2769 N N . TYR A 1 392 ? -33.618 -16.307 19.361 1.00 85.62 392 TYR A N 1
ATOM 2770 C CA . TYR A 1 392 ? -33.642 -14.907 18.931 1.00 85.62 392 TYR A CA 1
ATOM 2771 C C . TYR A 1 392 ? -33.051 -14.675 17.526 1.00 85.62 392 TYR A C 1
ATOM 2773 O O . TYR A 1 392 ? -33.018 -13.541 17.043 1.00 85.62 392 TYR A O 1
ATOM 2781 N N . GLY A 1 393 ? -32.619 -15.737 16.836 1.00 82.81 393 GLY A N 1
ATOM 2782 C CA . GLY A 1 393 ? -32.034 -15.681 15.495 1.00 82.81 393 GLY A CA 1
ATOM 2783 C C . GLY A 1 393 ? -30.554 -15.287 15.460 1.00 82.81 393 GLY A C 1
ATOM 2784 O O . GLY A 1 393 ? -30.063 -14.903 14.398 1.00 82.81 393 GLY A O 1
ATOM 2785 N N . VAL A 1 394 ? -29.848 -15.381 16.592 1.00 83.56 394 VAL A N 1
ATOM 2786 C CA . VAL A 1 394 ? -28.427 -15.040 16.751 1.00 83.56 394 VAL A CA 1
ATOM 2787 C C . VAL A 1 394 ? -27.619 -16.316 17.050 1.00 83.56 394 VAL A C 1
ATOM 2789 O O . VAL A 1 394 ? -27.434 -16.671 18.209 1.00 83.56 394 VAL A O 1
ATOM 2792 N N . PRO A 1 395 ? -27.122 -17.044 16.033 1.00 76.25 395 PRO A N 1
ATOM 2793 C CA . PRO A 1 395 ? -26.438 -18.326 16.242 1.00 76.25 395 PRO A CA 1
ATOM 2794 C C . PRO A 1 395 ? -24.980 -18.195 16.724 1.00 76.25 395 PRO A C 1
ATOM 2796 O O . PRO A 1 395 ? -24.360 -19.191 17.096 1.00 76.25 395 PRO A O 1
ATOM 2799 N N . SER A 1 396 ? -24.393 -16.993 16.685 1.00 83.19 396 SER A N 1
ATOM 2800 C CA . SER A 1 396 ? -22.965 -16.783 16.947 1.00 83.19 396 SER A CA 1
ATOM 2801 C C . SER A 1 396 ? -22.675 -16.536 18.432 1.00 83.19 396 SER A C 1
ATOM 2803 O O . SER A 1 396 ? -22.437 -15.403 18.851 1.00 83.19 396 SER A O 1
ATOM 2805 N N . VAL A 1 397 ? -22.646 -17.620 19.212 1.00 85.56 397 VAL A N 1
ATOM 2806 C CA . VAL A 1 397 ? -22.113 -17.647 20.587 1.00 85.56 397 VAL A CA 1
ATOM 2807 C C . VAL A 1 397 ? -20.719 -18.274 20.576 1.00 85.56 397 VAL A C 1
ATOM 2809 O O . VAL A 1 397 ? -20.579 -19.467 20.290 1.00 85.56 397 VAL A O 1
ATOM 2812 N N . LEU A 1 398 ? -19.707 -17.458 20.876 1.00 84.38 398 LEU A N 1
ATOM 2813 C CA . LEU A 1 398 ? -18.276 -17.755 20.748 1.00 84.38 398 LEU A CA 1
ATOM 2814 C C . LEU A 1 398 ? -17.563 -17.568 22.093 1.00 84.38 398 LEU A C 1
ATOM 2816 O O . LEU A 1 398 ? -17.889 -16.638 22.827 1.00 84.38 398 LEU A O 1
ATOM 2820 N N . GLY A 1 399 ? -16.529 -18.361 22.385 1.00 83.06 399 GLY A N 1
ATOM 2821 C CA . GLY A 1 399 ? -15.591 -18.009 23.465 1.00 83.06 399 GLY A CA 1
ATOM 2822 C C . GLY A 1 399 ? -14.735 -16.780 23.094 1.00 83.06 399 GLY A C 1
ATOM 2823 O O . GLY A 1 399 ? -14.547 -16.514 21.901 1.00 83.06 399 GLY A O 1
ATOM 2824 N N . PRO A 1 400 ? -14.135 -16.041 24.050 1.00 69.62 400 PRO A N 1
ATOM 2825 C CA . PRO A 1 400 ? -13.359 -14.827 23.768 1.00 69.62 400 PRO A CA 1
ATOM 2826 C C . PRO A 1 400 ? -12.203 -15.081 22.788 1.00 69.62 400 PRO A C 1
ATOM 2828 O O . PRO A 1 400 ? -12.013 -14.328 21.832 1.00 69.62 400 PRO A O 1
ATOM 2831 N N . ALA A 1 401 ? -11.483 -16.197 22.946 1.00 69.88 401 ALA A N 1
ATOM 2832 C CA . ALA A 1 401 ? -10.422 -16.602 22.022 1.00 69.88 401 ALA A CA 1
ATOM 2833 C C . ALA A 1 401 ? -10.944 -16.910 20.602 1.00 69.88 401 ALA A C 1
ATOM 2835 O O . ALA A 1 401 ? -10.253 -16.646 19.615 1.00 69.88 401 ALA A O 1
ATOM 2836 N N . GLU A 1 402 ? -12.167 -17.432 20.478 1.00 75.00 402 GLU A N 1
ATOM 2837 C CA . GLU A 1 402 ? -12.798 -17.703 19.186 1.00 75.00 402 GLU A CA 1
ATOM 2838 C C . GLU A 1 402 ? -13.279 -16.410 18.523 1.00 75.00 402 GLU A C 1
ATOM 2840 O O . GLU A 1 402 ? -13.010 -16.214 17.339 1.00 75.00 402 GLU A O 1
ATOM 2845 N N . PHE A 1 403 ? -13.874 -15.484 19.284 1.00 74.69 403 PHE A N 1
ATOM 2846 C CA . PHE A 1 403 ? -14.251 -14.144 18.825 1.00 74.69 403 PHE A CA 1
ATOM 2847 C C . PHE A 1 403 ? -13.040 -13.348 18.311 1.00 74.69 403 PHE A C 1
ATOM 2849 O O . PHE A 1 403 ? -13.073 -12.833 17.187 1.00 74.69 403 PHE A O 1
ATOM 2856 N N . VAL A 1 404 ? -11.930 -13.328 19.066 1.00 69.75 404 VAL A N 1
ATOM 2857 C CA . VAL A 1 404 ? -10.634 -12.787 18.606 1.00 69.75 404 VAL A CA 1
ATOM 2858 C C . VAL A 1 404 ? -10.221 -13.457 17.295 1.00 69.75 404 VAL A C 1
ATOM 2860 O O . VAL A 1 404 ? -9.892 -12.777 16.320 1.00 69.75 404 VAL A O 1
ATOM 2863 N N . SER A 1 405 ? -10.286 -14.791 17.226 1.00 69.12 405 SER A N 1
ATOM 2864 C CA . SER A 1 405 ? -9.881 -15.531 16.030 1.00 69.12 405 SER A CA 1
ATOM 2865 C C . SER A 1 405 ? -10.749 -15.215 14.805 1.00 69.12 405 SER A C 1
ATOM 2867 O O . SER A 1 405 ? -10.198 -15.059 13.718 1.00 69.12 405 SER A O 1
ATOM 2869 N N . ALA A 1 406 ? -12.065 -15.039 14.970 1.00 69.50 406 ALA A N 1
ATOM 2870 C CA . ALA A 1 406 ? -13.019 -14.742 13.904 1.00 69.50 406 ALA A CA 1
ATOM 2871 C C . ALA A 1 406 ? -12.853 -13.312 13.365 1.00 69.50 406 ALA A C 1
ATOM 2873 O O . ALA A 1 406 ? -12.829 -13.095 12.149 1.00 69.50 406 ALA A O 1
ATOM 2874 N N . ARG A 1 407 ? -12.633 -12.328 14.251 1.00 69.81 407 ARG A N 1
ATOM 2875 C CA . ARG A 1 407 ? -12.220 -10.973 13.845 1.00 69.81 407 ARG A CA 1
ATOM 2876 C C . ARG A 1 407 ? -10.871 -11.022 13.110 1.00 69.81 407 ARG A C 1
ATOM 2878 O O . ARG A 1 407 ? -10.744 -10.451 12.025 1.00 69.81 407 ARG A O 1
ATOM 2885 N N . GLY A 1 408 ? -9.912 -11.801 13.613 1.00 66.00 408 GLY A N 1
ATOM 2886 C CA . GLY A 1 408 ? -8.638 -12.079 12.947 1.00 66.00 408 GLY A CA 1
ATOM 2887 C C . GLY A 1 408 ? -8.784 -12.739 11.566 1.00 66.00 408 GLY A C 1
ATOM 2888 O O . GLY A 1 408 ? -8.062 -12.385 10.637 1.00 66.00 408 GLY A O 1
ATOM 2889 N N . GLU A 1 409 ? -9.739 -13.650 11.366 1.00 67.62 409 GLU A N 1
ATOM 2890 C CA . GLU A 1 409 ? -10.018 -14.298 10.073 1.00 67.62 409 GLU A CA 1
ATOM 2891 C C . GLU A 1 409 ? -10.513 -13.303 9.013 1.00 67.62 409 GLU A C 1
ATOM 2893 O O . GLU A 1 409 ? -10.126 -13.408 7.842 1.00 67.62 409 GLU A O 1
ATOM 2898 N N . MET A 1 410 ? -11.302 -12.299 9.415 1.00 65.25 410 MET A N 1
ATOM 2899 C CA . MET A 1 410 ? -11.706 -11.190 8.543 1.00 65.25 410 MET A CA 1
ATOM 2900 C C . MET A 1 410 ? -10.483 -10.375 8.089 1.00 65.25 410 MET A C 1
ATOM 2902 O O . MET A 1 410 ? -10.349 -10.064 6.901 1.00 65.25 410 MET A O 1
ATOM 2906 N N . LEU A 1 411 ? -9.538 -10.105 8.999 1.00 67.19 411 LEU A N 1
ATOM 2907 C CA . LEU A 1 411 ? -8.276 -9.415 8.695 1.00 67.19 411 LEU A CA 1
ATOM 2908 C C . LEU A 1 411 ? -7.349 -10.260 7.805 1.00 67.19 411 LEU A C 1
ATOM 2910 O O . LEU A 1 411 ? -6.848 -9.751 6.802 1.00 67.19 411 LEU A O 1
ATOM 2914 N N . ARG A 1 412 ? -7.229 -11.574 8.048 1.00 69.31 412 ARG A N 1
ATOM 2915 C CA . ARG A 1 412 ? -6.591 -12.546 7.127 1.00 69.31 412 ARG A CA 1
ATOM 2916 C C . ARG A 1 412 ? -7.318 -12.622 5.775 1.00 69.31 412 ARG A C 1
ATOM 2918 O O . ARG A 1 412 ? -6.740 -13.017 4.761 1.00 69.31 412 ARG A O 1
ATOM 2925 N N . GLY A 1 413 ? -8.607 -12.285 5.723 1.00 68.38 413 GLY A N 1
ATOM 2926 C CA . GLY A 1 413 ? -9.372 -12.092 4.490 1.00 68.38 413 GLY A CA 1
ATOM 2927 C C . GLY A 1 413 ? -8.851 -10.896 3.691 1.00 68.38 413 GLY A C 1
ATOM 2928 O O . GLY A 1 413 ? -8.485 -11.048 2.522 1.00 68.38 413 GLY A O 1
ATOM 2929 N N . PHE A 1 414 ? -8.727 -9.734 4.339 1.00 70.62 414 PHE A N 1
ATOM 2930 C CA . PHE A 1 414 ? -8.100 -8.550 3.745 1.00 70.62 414 PHE A CA 1
ATOM 2931 C C . PHE A 1 414 ? -6.630 -8.788 3.372 1.00 70.62 414 PHE A C 1
ATOM 2933 O O . PHE A 1 414 ? -6.232 -8.386 2.280 1.00 70.62 414 PHE A O 1
ATOM 2940 N N . GLU A 1 415 ? -5.848 -9.507 4.185 1.00 72.25 415 GLU A N 1
ATOM 2941 C CA . GLU A 1 415 ? -4.476 -9.917 3.849 1.00 72.25 415 GLU A CA 1
ATOM 2942 C C . GLU A 1 415 ? -4.434 -10.667 2.516 1.00 72.25 415 GLU A C 1
ATOM 2944 O O . GLU A 1 415 ? -3.689 -10.292 1.611 1.00 72.25 415 GLU A O 1
ATOM 2949 N N . ARG A 1 416 ? -5.284 -11.687 2.344 1.00 74.19 416 ARG A N 1
ATOM 2950 C CA . ARG A 1 416 ? -5.351 -12.470 1.104 1.00 74.19 416 ARG A CA 1
ATOM 2951 C C . ARG A 1 416 ? -5.739 -11.604 -0.102 1.00 74.19 416 ARG A C 1
ATOM 2953 O O . ARG A 1 416 ? -5.113 -11.732 -1.155 1.00 74.19 416 ARG A O 1
ATOM 2960 N N . VAL A 1 417 ? -6.703 -10.686 0.033 1.00 72.50 417 VAL A N 1
ATOM 2961 C CA . VAL A 1 417 ? -7.052 -9.708 -1.024 1.00 72.50 417 VAL A CA 1
ATOM 2962 C C . VAL A 1 417 ? -5.850 -8.819 -1.369 1.00 72.50 417 VAL A C 1
ATOM 2964 O O . VAL A 1 417 ? -5.519 -8.637 -2.544 1.00 72.50 417 VAL A O 1
ATOM 2967 N N . ILE A 1 418 ? -5.160 -8.311 -0.346 1.00 72.81 418 ILE A N 1
ATOM 2968 C CA . ILE A 1 418 ? -3.966 -7.475 -0.472 1.00 72.81 418 ILE A CA 1
ATOM 2969 C C . ILE A 1 418 ? -2.861 -8.240 -1.207 1.00 72.81 418 ILE A C 1
ATOM 2971 O O . ILE A 1 418 ? -2.354 -7.713 -2.195 1.00 72.81 418 ILE A O 1
ATOM 2975 N N . LEU A 1 419 ? -2.558 -9.490 -0.825 1.00 73.38 419 LEU A N 1
ATOM 2976 C CA . LEU A 1 419 ? -1.580 -10.385 -1.468 1.00 73.38 419 LEU A CA 1
ATOM 2977 C C . LEU A 1 419 ? -1.825 -10.544 -2.983 1.00 73.38 419 LEU A C 1
ATOM 2979 O O . LEU A 1 419 ? -0.884 -10.418 -3.776 1.00 73.38 419 LEU A O 1
ATOM 2983 N N . TRP A 1 420 ? -3.078 -10.735 -3.414 1.00 76.12 420 TRP A N 1
ATOM 2984 C CA . TRP A 1 420 ? -3.436 -10.757 -4.842 1.00 76.12 420 TRP A CA 1
ATOM 2985 C C . TRP A 1 420 ? -3.213 -9.401 -5.529 1.00 76.12 420 TRP A C 1
ATOM 2987 O O . TRP A 1 420 ? -2.720 -9.345 -6.662 1.00 76.12 420 TRP A O 1
ATOM 2997 N N . MET A 1 421 ? -3.494 -8.298 -4.833 1.00 74.94 421 MET A N 1
ATOM 2998 C CA . MET A 1 421 ? -3.191 -6.946 -5.306 1.00 74.94 421 MET A CA 1
ATOM 2999 C C . MET A 1 421 ? -1.675 -6.693 -5.422 1.00 74.94 421 MET A C 1
ATOM 3001 O O . MET A 1 421 ? -1.244 -6.019 -6.366 1.00 74.94 421 MET A O 1
ATOM 3005 N N . LEU A 1 422 ? -0.845 -7.284 -4.546 1.00 75.19 422 LEU A N 1
ATOM 3006 C CA . LEU A 1 422 ? 0.620 -7.235 -4.664 1.00 75.19 422 LEU A CA 1
ATOM 3007 C C . LEU A 1 422 ? 1.085 -7.959 -5.931 1.00 75.19 422 LEU A C 1
ATOM 3009 O O . LEU A 1 422 ? 1.911 -7.426 -6.675 1.00 75.19 422 LEU A O 1
ATOM 3013 N N . LEU A 1 423 ? 0.533 -9.149 -6.203 1.00 79.06 423 LEU A N 1
ATOM 3014 C CA . LEU A 1 423 ? 0.849 -9.929 -7.400 1.00 79.06 423 LEU A CA 1
ATOM 3015 C C . LEU A 1 423 ? 0.514 -9.145 -8.676 1.00 79.06 423 LEU A C 1
ATOM 3017 O O . LEU A 1 423 ? 1.363 -9.033 -9.561 1.00 79.06 423 LEU A O 1
ATOM 3021 N N . PHE A 1 424 ? -0.676 -8.542 -8.762 1.00 79.81 424 PHE A N 1
ATOM 3022 C CA . PHE A 1 424 ? -1.050 -7.700 -9.903 1.00 79.81 424 PHE A CA 1
ATOM 3023 C C . PHE A 1 424 ? -0.120 -6.485 -10.062 1.00 79.81 424 PHE A C 1
ATOM 3025 O O . PHE A 1 424 ? 0.382 -6.212 -11.155 1.00 79.81 424 PHE A O 1
ATOM 3032 N N . THR A 1 425 ? 0.184 -5.799 -8.960 1.00 83.06 425 THR A N 1
ATOM 3033 C CA . THR A 1 425 ? 1.092 -4.642 -8.930 1.00 83.06 425 THR A CA 1
ATOM 3034 C C . THR A 1 425 ? 2.505 -5.013 -9.411 1.00 83.06 425 THR A C 1
ATOM 3036 O O . THR A 1 425 ? 3.138 -4.273 -10.172 1.00 83.06 425 THR A O 1
ATOM 3039 N N . LEU A 1 426 ? 2.980 -6.206 -9.048 1.00 80.94 426 LEU A N 1
ATOM 3040 C CA . LEU A 1 426 ? 4.259 -6.763 -9.482 1.00 80.94 426 LEU A CA 1
ATOM 3041 C C . LEU A 1 426 ? 4.248 -7.202 -10.962 1.00 80.94 426 LEU A C 1
ATOM 3043 O O . LEU A 1 426 ? 5.241 -7.000 -11.666 1.00 80.94 426 LEU A O 1
ATOM 3047 N N . LEU A 1 427 ? 3.127 -7.725 -11.471 1.00 83.88 427 LEU A N 1
ATOM 3048 C CA . LEU A 1 427 ? 2.926 -8.029 -12.897 1.00 83.88 427 LEU A CA 1
ATOM 3049 C C . LEU A 1 427 ? 2.887 -6.755 -13.764 1.00 83.88 427 LEU A C 1
ATOM 3051 O O . LEU A 1 427 ? 3.460 -6.731 -14.856 1.00 83.88 427 LEU A O 1
ATOM 3055 N N . GLN A 1 428 ? 2.298 -5.662 -13.271 1.00 83.81 428 GLN A N 1
ATOM 3056 C CA . GLN A 1 428 ? 2.356 -4.359 -13.941 1.00 83.81 428 GLN A CA 1
ATOM 3057 C C . GLN A 1 428 ? 3.804 -3.842 -14.032 1.00 83.81 428 GLN A C 1
ATOM 3059 O O . GLN A 1 428 ? 4.245 -3.385 -15.093 1.00 83.81 428 GLN A O 1
ATOM 3064 N N . ALA A 1 429 ? 4.577 -3.965 -12.946 1.00 84.06 429 ALA A N 1
ATOM 3065 C CA . ALA A 1 429 ? 5.995 -3.607 -12.937 1.00 84.06 429 ALA A CA 1
ATOM 3066 C C . ALA A 1 429 ? 6.820 -4.471 -13.913 1.00 84.06 429 ALA A C 1
ATOM 3068 O O . ALA A 1 429 ? 7.640 -3.932 -14.662 1.00 84.06 429 ALA A O 1
ATOM 3069 N N . LEU A 1 430 ? 6.563 -5.785 -13.969 1.00 86.56 430 LEU A N 1
ATOM 3070 C CA . LEU A 1 430 ? 7.174 -6.723 -14.920 1.00 86.56 430 LEU A CA 1
ATOM 3071 C C . LEU A 1 430 ? 7.025 -6.239 -16.370 1.00 86.56 430 LEU A C 1
ATOM 3073 O O . LEU A 1 430 ? 8.029 -6.115 -17.075 1.00 86.56 430 LEU A O 1
ATOM 3077 N N . VAL A 1 431 ? 5.806 -5.906 -16.806 1.00 87.06 431 VAL A N 1
ATOM 3078 C CA . VAL A 1 431 ? 5.542 -5.431 -18.180 1.00 87.06 431 VAL A CA 1
ATOM 3079 C C . VAL A 1 431 ? 6.305 -4.133 -18.483 1.00 87.06 431 VAL A C 1
ATOM 3081 O O . VAL A 1 431 ? 6.924 -4.013 -19.545 1.00 87.06 431 VAL A O 1
ATOM 3084 N N . GLY A 1 432 ? 6.339 -3.186 -17.538 1.00 84.00 432 GLY A N 1
ATOM 3085 C CA . GLY A 1 432 ? 7.091 -1.933 -17.678 1.00 84.00 432 GLY A CA 1
ATOM 3086 C C . GLY A 1 432 ? 8.605 -2.139 -17.836 1.00 84.00 432 GLY A C 1
ATOM 3087 O O . GLY A 1 432 ? 9.243 -1.492 -18.679 1.00 84.00 432 GLY A O 1
ATOM 3088 N N . VAL A 1 433 ? 9.185 -3.075 -17.075 1.00 86.50 433 VAL A N 1
ATOM 3089 C CA . VAL A 1 433 ? 10.611 -3.424 -17.168 1.00 86.50 433 VAL A CA 1
ATOM 3090 C C . VAL A 1 433 ? 10.918 -4.175 -18.469 1.00 86.50 433 VAL A C 1
ATOM 3092 O O . VAL A 1 433 ? 11.885 -3.816 -19.144 1.00 86.50 433 VAL A O 1
ATOM 3095 N N . VAL A 1 434 ? 10.087 -5.148 -18.872 1.00 90.31 434 VAL A N 1
ATOM 3096 C CA . VAL A 1 434 ? 10.234 -5.878 -20.148 1.00 90.31 434 VAL A CA 1
ATOM 3097 C C . VAL A 1 434 ? 10.240 -4.905 -21.324 1.00 90.31 434 VAL A C 1
ATOM 3099 O O . VAL A 1 434 ? 11.203 -4.893 -22.088 1.00 90.31 434 VAL A O 1
ATOM 3102 N N . ASN A 1 435 ? 9.212 -4.060 -21.450 1.00 88.19 435 ASN A N 1
ATOM 3103 C CA . ASN A 1 435 ? 9.075 -3.113 -22.560 1.00 88.19 435 ASN A CA 1
ATOM 3104 C C . ASN A 1 435 ? 10.317 -2.209 -22.682 1.00 88.19 435 ASN A C 1
ATOM 3106 O O . ASN A 1 435 ? 10.932 -2.091 -23.746 1.00 88.19 435 ASN A O 1
ATOM 3110 N N . THR A 1 436 ? 10.761 -1.647 -21.555 1.00 85.75 436 THR A N 1
ATOM 3111 C CA . THR A 1 436 ? 11.907 -0.731 -21.542 1.00 85.75 436 THR A CA 1
ATOM 3112 C C . THR A 1 436 ? 13.236 -1.434 -21.850 1.00 85.75 436 THR A C 1
ATOM 3114 O O . THR A 1 436 ? 14.106 -0.853 -22.507 1.00 85.75 436 THR A O 1
ATOM 3117 N N . LEU A 1 437 ? 13.403 -2.692 -21.428 1.00 87.38 437 LEU A N 1
ATOM 3118 C CA . LEU A 1 437 ? 14.581 -3.498 -21.752 1.00 87.38 437 LEU A CA 1
ATOM 3119 C C . LEU A 1 437 ? 14.585 -3.989 -23.208 1.00 87.38 437 LEU A C 1
ATOM 3121 O O . LEU A 1 437 ? 15.646 -3.960 -23.829 1.00 87.38 437 LEU A O 1
ATOM 3125 N N . VAL A 1 438 ? 13.441 -4.381 -23.784 1.00 90.69 438 VAL A N 1
ATOM 3126 C CA . VAL A 1 438 ? 13.338 -4.735 -25.216 1.00 90.69 438 VAL A CA 1
ATOM 3127 C C . VAL A 1 438 ? 13.742 -3.542 -26.084 1.00 90.69 438 VAL A C 1
ATOM 3129 O O . VAL A 1 438 ? 14.614 -3.683 -26.944 1.00 90.69 438 VAL A O 1
ATOM 3132 N N . LEU A 1 439 ? 13.189 -2.353 -25.812 1.00 87.06 439 LEU A N 1
ATOM 3133 C CA . LEU A 1 439 ? 13.541 -1.126 -26.530 1.00 87.06 439 LEU A CA 1
ATOM 3134 C C . LEU A 1 439 ? 15.034 -0.789 -26.374 1.00 87.06 439 LEU A C 1
ATOM 3136 O O . LEU A 1 439 ? 15.726 -0.594 -27.371 1.00 87.06 439 LEU A O 1
ATOM 3140 N N . SER A 1 440 ? 15.555 -0.823 -25.140 1.00 84.69 440 SER A N 1
ATOM 3141 C CA . SER A 1 440 ? 16.984 -0.633 -24.837 1.00 84.69 440 SER A CA 1
ATOM 3142 C C . SER A 1 440 ? 17.893 -1.574 -25.631 1.00 84.69 440 SER A C 1
ATOM 3144 O O . SER A 1 440 ? 18.941 -1.159 -26.128 1.00 84.69 440 SER A O 1
ATOM 3146 N N . VAL A 1 441 ? 17.510 -2.847 -25.763 1.00 87.62 441 VAL A N 1
ATOM 3147 C CA . VAL A 1 441 ? 18.298 -3.845 -26.494 1.00 87.62 441 VAL A CA 1
ATOM 3148 C C . VAL A 1 441 ? 18.229 -3.626 -28.007 1.00 87.62 441 VAL A C 1
ATOM 3150 O O . VAL A 1 441 ? 19.244 -3.804 -28.684 1.00 87.62 441 VAL A O 1
ATOM 3153 N N . GLY A 1 442 ? 17.084 -3.178 -28.530 1.00 85.75 442 GLY A N 1
ATOM 3154 C CA . GLY A 1 442 ? 16.932 -2.752 -29.922 1.00 85.75 442 GLY A CA 1
ATOM 3155 C C . GLY A 1 442 ? 17.836 -1.565 -30.270 1.00 85.75 442 GLY A C 1
ATOM 3156 O O . GLY A 1 442 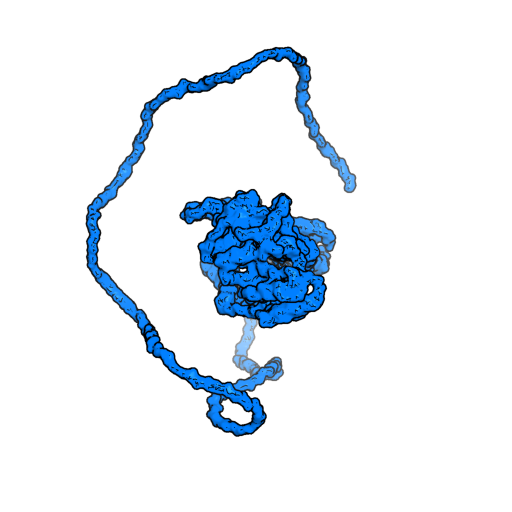? 18.660 -1.673 -31.178 1.00 85.75 442 GLY A O 1
ATOM 3157 N N . GLU A 1 443 ? 17.753 -0.478 -29.493 1.00 84.75 443 GLU A N 1
ATOM 3158 C CA . GLU A 1 443 ? 18.597 0.726 -29.626 1.00 84.75 443 GLU A CA 1
ATOM 3159 C C . GLU A 1 443 ? 20.100 0.390 -29.644 1.00 84.75 443 GLU A C 1
ATOM 3161 O O . GLU A 1 443 ? 20.884 0.997 -30.374 1.00 84.75 443 GLU A O 1
ATOM 3166 N N . ARG A 1 444 ? 20.513 -0.592 -28.833 1.00 85.75 444 ARG A N 1
ATOM 3167 C CA . ARG A 1 444 ? 21.923 -0.923 -28.574 1.00 85.75 444 ARG A CA 1
ATOM 3168 C C . ARG A 1 444 ? 22.455 -2.099 -29.392 1.00 85.75 444 ARG A C 1
ATOM 3170 O O . ARG A 1 444 ? 23.597 -2.512 -29.185 1.00 85.75 444 ARG A O 1
ATOM 3177 N N . ARG A 1 445 ? 21.691 -2.617 -30.363 1.00 85.69 445 ARG A N 1
ATOM 3178 C CA . ARG A 1 445 ? 22.078 -3.776 -31.195 1.00 85.69 445 ARG A CA 1
ATOM 3179 C C . ARG A 1 445 ? 23.483 -3.633 -31.800 1.00 85.69 445 ARG A C 1
ATOM 3181 O O . ARG A 1 445 ? 24.277 -4.570 -31.722 1.00 85.69 445 ARG A O 1
ATOM 3188 N N . ARG A 1 446 ? 23.834 -2.451 -32.322 1.00 83.06 446 ARG A N 1
ATOM 3189 C CA . ARG A 1 446 ? 25.170 -2.170 -32.886 1.00 83.06 446 ARG A CA 1
ATOM 3190 C C . ARG A 1 446 ? 26.280 -2.129 -31.824 1.00 83.06 446 ARG A C 1
ATOM 3192 O O . ARG A 1 446 ? 27.374 -2.624 -32.084 1.00 83.06 446 ARG A O 1
ATOM 3199 N N . GLU A 1 447 ? 26.003 -1.622 -30.618 1.00 86.81 447 GLU A N 1
ATOM 3200 C CA . GLU A 1 447 ? 26.952 -1.652 -29.488 1.00 86.81 447 GLU A CA 1
ATOM 3201 C C . GLU A 1 447 ? 27.254 -3.099 -29.057 1.00 86.81 447 GLU A C 1
ATOM 3203 O O . GLU A 1 447 ? 28.414 -3.467 -28.872 1.00 86.81 447 GLU A O 1
ATOM 3208 N N . PHE A 1 448 ? 26.228 -3.953 -28.960 1.00 88.94 448 PHE A N 1
ATOM 3209 C CA . PHE A 1 448 ? 26.403 -5.369 -28.622 1.00 88.94 448 PHE A CA 1
ATOM 3210 C C . PHE A 1 448 ? 27.135 -6.154 -29.717 1.00 88.94 448 PHE A C 1
ATOM 3212 O O . PHE A 1 448 ? 28.001 -6.972 -29.400 1.00 88.94 448 PHE A O 1
ATOM 3219 N N . GLY A 1 449 ? 26.857 -5.878 -30.995 1.00 87.94 449 GLY A N 1
ATOM 3220 C CA . GLY A 1 449 ? 27.599 -6.459 -32.116 1.00 87.94 449 GLY A CA 1
ATOM 3221 C C . GLY A 1 449 ? 29.090 -6.102 -32.078 1.00 87.94 449 GLY A C 1
ATOM 3222 O O . GLY A 1 449 ? 29.933 -6.996 -32.143 1.00 87.94 449 GLY A O 1
ATOM 3223 N N . LEU A 1 450 ? 29.427 -4.827 -31.850 1.00 88.75 450 LEU A N 1
ATOM 3224 C CA . LEU A 1 450 ? 30.810 -4.371 -31.640 1.00 88.75 450 LEU A CA 1
ATOM 3225 C C . LEU A 1 450 ? 31.489 -5.079 -30.455 1.00 88.75 450 LEU A C 1
ATOM 3227 O O . LEU A 1 450 ? 32.621 -5.546 -30.580 1.00 88.75 450 LEU A O 1
ATOM 3231 N N . LEU A 1 451 ? 30.795 -5.219 -29.319 1.00 88.69 451 LEU A N 1
ATOM 3232 C CA . LEU A 1 451 ? 31.313 -5.952 -28.159 1.00 88.69 451 LEU A CA 1
ATOM 3233 C C . LEU A 1 451 ? 31.562 -7.436 -28.472 1.00 88.69 451 LEU A C 1
ATOM 3235 O O . LEU A 1 451 ? 32.548 -7.995 -27.986 1.00 88.69 451 LEU A O 1
ATOM 3239 N N . ARG A 1 452 ? 30.725 -8.077 -29.301 1.00 89.44 452 ARG A N 1
ATOM 3240 C CA . ARG A 1 452 ? 30.955 -9.454 -29.776 1.00 89.44 452 ARG A CA 1
ATOM 3241 C C . ARG A 1 452 ? 32.161 -9.568 -30.706 1.00 89.44 452 ARG A C 1
ATOM 3243 O O . ARG A 1 452 ? 32.907 -10.534 -30.575 1.00 89.44 452 ARG A O 1
ATOM 3250 N N . VAL A 1 453 ? 32.370 -8.607 -31.608 1.00 90.25 453 VAL A N 1
ATOM 3251 C CA . VAL A 1 453 ? 33.568 -8.546 -32.470 1.00 90.25 453 VAL A CA 1
ATOM 3252 C C . VAL A 1 453 ? 34.834 -8.379 -31.621 1.00 90.25 453 VAL A C 1
ATOM 3254 O O . VAL A 1 453 ? 35.835 -9.036 -31.878 1.00 90.25 453 VAL A O 1
ATOM 3257 N N . ALA A 1 454 ? 34.762 -7.605 -30.534 1.00 87.38 454 ALA A N 1
ATOM 3258 C CA . ALA A 1 454 ? 35.818 -7.486 -29.524 1.00 87.38 454 ALA A CA 1
ATOM 3259 C C . ALA A 1 454 ? 35.953 -8.710 -28.579 1.00 87.38 454 ALA A C 1
ATOM 3261 O O . ALA A 1 454 ? 36.566 -8.607 -27.517 1.00 87.38 454 ALA A O 1
ATOM 3262 N N . GLY A 1 455 ? 35.373 -9.866 -28.928 1.00 88.31 455 GLY A N 1
ATOM 3263 C CA . GLY A 1 455 ? 35.527 -11.130 -28.197 1.00 88.31 455 GLY A CA 1
ATOM 3264 C C . GLY A 1 455 ? 34.549 -11.365 -27.038 1.00 88.31 455 GLY A C 1
ATOM 3265 O O . GLY A 1 455 ? 34.688 -12.353 -26.316 1.00 88.31 455 GLY A O 1
ATOM 3266 N N . THR A 1 456 ? 33.539 -10.511 -26.832 1.00 90.25 456 THR A N 1
ATOM 3267 C CA . THR A 1 456 ? 32.558 -10.724 -25.751 1.00 90.25 456 THR A CA 1
ATOM 3268 C C . THR A 1 456 ? 31.654 -11.922 -26.053 1.00 90.25 456 THR A C 1
ATOM 3270 O O . THR A 1 456 ? 30.971 -11.970 -27.080 1.00 90.25 456 THR A O 1
ATOM 3273 N N . SER A 1 457 ? 31.601 -12.892 -25.135 1.00 91.00 457 SER A N 1
ATOM 3274 C CA . SER A 1 457 ? 30.765 -14.086 -25.294 1.00 91.00 457 SER A CA 1
ATOM 3275 C C . SER A 1 457 ? 29.267 -13.783 -25.146 1.00 91.00 457 SER A C 1
ATOM 3277 O O . SER A 1 457 ? 28.861 -12.890 -24.398 1.00 91.00 457 SER A O 1
ATOM 3279 N N . ARG A 1 458 ? 28.422 -14.589 -25.811 1.00 90.06 458 ARG A N 1
ATOM 3280 C CA . ARG A 1 458 ? 26.950 -14.501 -25.711 1.00 90.06 458 ARG A CA 1
ATOM 3281 C C . ARG A 1 458 ? 26.465 -14.505 -24.256 1.00 90.06 458 ARG A C 1
ATOM 3283 O O . ARG A 1 458 ? 25.630 -13.690 -23.882 1.00 90.06 458 ARG A O 1
ATOM 3290 N N . ALA A 1 459 ? 27.034 -15.380 -23.424 1.00 90.06 459 ALA A N 1
ATOM 3291 C CA . ALA A 1 459 ? 26.689 -15.486 -22.008 1.00 90.06 459 ALA A CA 1
ATOM 3292 C C . ALA A 1 459 ? 27.098 -14.246 -21.192 1.00 90.06 459 ALA A C 1
ATOM 3294 O O . ALA A 1 459 ? 26.406 -13.893 -20.241 1.00 90.06 459 ALA A O 1
ATOM 3295 N N . ALA A 1 460 ? 28.191 -13.564 -21.554 1.00 90.31 460 ALA A N 1
ATOM 3296 C CA . ALA A 1 460 ? 28.616 -12.342 -20.876 1.00 90.31 460 ALA A CA 1
ATOM 3297 C C . ALA A 1 460 ? 27.688 -11.152 -21.195 1.00 90.31 460 ALA A C 1
ATOM 3299 O O . ALA A 1 460 ? 27.344 -10.405 -20.280 1.00 90.31 460 ALA A O 1
ATOM 3300 N N . LEU A 1 461 ? 27.210 -11.031 -22.442 1.00 90.06 461 LEU A N 1
ATOM 3301 C CA . LEU A 1 461 ? 26.165 -10.064 -22.814 1.00 90.06 461 LEU A CA 1
ATOM 3302 C C . LEU A 1 461 ? 24.816 -10.391 -22.158 1.00 90.06 461 LEU A C 1
ATOM 3304 O O . LEU A 1 461 ? 24.196 -9.511 -21.568 1.00 90.06 461 LEU A O 1
ATOM 3308 N N . MET A 1 462 ? 24.392 -11.661 -22.182 1.00 91.56 462 MET A N 1
ATOM 3309 C CA . MET A 1 462 ? 23.147 -12.093 -21.536 1.00 91.56 462 MET A CA 1
ATOM 3310 C C . MET A 1 462 ? 23.155 -11.762 -20.036 1.00 91.56 462 MET A C 1
ATOM 3312 O O . MET A 1 462 ? 22.211 -11.170 -19.521 1.00 91.56 462 MET A O 1
ATOM 3316 N N . ARG A 1 463 ? 24.250 -12.079 -19.331 1.00 90.88 463 ARG A N 1
ATOM 3317 C CA . ARG A 1 463 ? 24.405 -11.756 -17.904 1.00 90.88 463 ARG A CA 1
ATOM 3318 C C . ARG A 1 463 ? 24.482 -10.249 -17.634 1.00 90.88 463 ARG A C 1
ATOM 3320 O O . ARG A 1 463 ? 24.006 -9.824 -16.590 1.00 90.88 463 ARG A O 1
ATOM 3327 N N . MET A 1 464 ? 25.038 -9.447 -18.549 1.00 90.62 464 MET A N 1
ATOM 3328 C CA . MET A 1 464 ? 25.025 -7.983 -18.434 1.00 90.62 464 MET A CA 1
ATOM 3329 C C . MET A 1 464 ? 23.590 -7.436 -18.467 1.00 90.62 464 MET A C 1
ATOM 3331 O O . MET A 1 464 ? 23.234 -6.668 -17.582 1.00 90.62 464 MET A O 1
ATOM 3335 N N . VAL A 1 465 ? 22.752 -7.870 -19.416 1.00 91.19 465 VAL A N 1
ATOM 3336 C CA . VAL A 1 465 ? 21.353 -7.402 -19.523 1.00 91.19 465 VAL A CA 1
ATOM 3337 C C . VAL A 1 465 ? 20.467 -7.954 -18.398 1.00 91.19 465 VAL A C 1
ATOM 3339 O O . VAL A 1 465 ? 19.679 -7.203 -17.830 1.00 91.19 465 VAL A O 1
ATOM 3342 N N . LEU A 1 466 ? 20.650 -9.218 -17.990 1.00 91.50 466 LEU A N 1
ATOM 3343 C CA . LEU A 1 466 ? 20.020 -9.761 -16.774 1.00 91.50 466 LEU A CA 1
ATOM 3344 C C . LEU A 1 466 ? 20.347 -8.907 -15.540 1.00 91.50 466 LEU A C 1
ATOM 3346 O O . LEU A 1 466 ? 19.478 -8.629 -14.717 1.00 91.50 466 LEU A O 1
ATOM 3350 N N . PHE A 1 467 ? 21.597 -8.454 -15.432 1.00 89.38 467 PHE A N 1
ATOM 3351 C CA . PHE A 1 467 ? 22.034 -7.598 -14.340 1.00 89.38 467 PHE A CA 1
ATOM 3352 C C . PHE A 1 467 ? 21.549 -6.138 -14.466 1.00 89.38 467 PHE A C 1
ATOM 3354 O O . PHE A 1 467 ? 21.379 -5.487 -13.438 1.00 89.38 467 PHE A O 1
ATOM 3361 N N . GLU A 1 468 ? 21.241 -5.630 -15.669 1.00 90.44 468 GLU A N 1
ATOM 3362 C CA . GLU A 1 468 ? 20.495 -4.365 -15.818 1.00 90.44 468 GLU A CA 1
ATOM 3363 C C . GLU A 1 468 ? 19.099 -4.485 -15.172 1.00 90.44 468 GLU A C 1
ATOM 3365 O O . GLU A 1 468 ? 18.746 -3.641 -14.350 1.00 90.44 468 GLU A O 1
ATOM 3370 N N . GLY A 1 469 ? 18.366 -5.579 -15.424 1.00 90.94 469 GLY A N 1
ATOM 3371 C CA . GLY A 1 469 ? 17.073 -5.850 -14.776 1.00 90.94 469 GLY A CA 1
ATOM 3372 C C . GLY A 1 469 ? 17.150 -5.965 -13.252 1.00 90.94 469 GLY A C 1
ATOM 3373 O O . GLY A 1 469 ? 16.407 -5.284 -12.548 1.00 90.94 469 GLY A O 1
ATOM 3374 N N . VAL A 1 470 ? 18.093 -6.760 -12.731 1.00 92.06 470 VAL A N 1
ATOM 3375 C CA . VAL A 1 470 ? 18.316 -6.913 -11.277 1.00 92.06 470 VAL A CA 1
ATOM 3376 C C . VAL A 1 470 ? 18.724 -5.594 -10.615 1.00 92.06 470 VAL A C 1
ATOM 3378 O O . VAL A 1 470 ? 18.313 -5.318 -9.490 1.00 92.06 470 VAL A O 1
ATOM 3381 N N . ALA A 1 471 ? 19.514 -4.749 -11.283 1.00 91.94 471 ALA A N 1
ATOM 3382 C CA . ALA A 1 471 ? 19.878 -3.437 -10.752 1.00 91.94 471 ALA A CA 1
ATOM 3383 C C . ALA A 1 471 ? 18.679 -2.472 -10.704 1.00 91.94 471 ALA A C 1
ATOM 3385 O O . ALA A 1 471 ? 18.580 -1.691 -9.759 1.00 91.94 471 ALA A O 1
ATOM 3386 N N . PHE A 1 472 ? 17.760 -2.533 -11.676 1.00 92.25 472 PHE A N 1
ATOM 3387 C CA . PHE A 1 472 ? 16.518 -1.755 -11.620 1.00 92.25 472 PHE A CA 1
ATOM 3388 C C . PHE A 1 472 ? 15.583 -2.271 -10.522 1.00 92.25 472 PHE A C 1
ATOM 3390 O O . PHE A 1 472 ? 15.063 -1.465 -9.753 1.00 92.25 472 PHE A O 1
ATOM 3397 N N . SER A 1 473 ? 15.392 -3.592 -10.405 1.00 92.44 473 SER A N 1
ATOM 3398 C CA . SER A 1 473 ? 14.446 -4.132 -9.428 1.00 92.44 473 SER A CA 1
ATOM 3399 C C . SER A 1 473 ? 14.953 -4.045 -7.990 1.00 92.44 473 SER A C 1
ATOM 3401 O O . SER A 1 473 ? 14.187 -3.639 -7.123 1.00 92.44 473 SER A O 1
ATOM 3403 N N . SER A 1 474 ? 16.237 -4.303 -7.721 1.00 93.81 474 SER A N 1
ATOM 3404 C CA . SER A 1 474 ? 16.802 -4.136 -6.370 1.00 93.81 474 SER A CA 1
ATOM 3405 C C . SER A 1 474 ? 16.789 -2.680 -5.887 1.00 93.81 474 SER A C 1
ATOM 3407 O O . SER A 1 474 ? 16.405 -2.428 -4.748 1.00 93.81 474 SER A O 1
ATOM 3409 N N . VAL A 1 475 ? 17.147 -1.703 -6.733 1.00 94.19 475 VAL A N 1
ATOM 3410 C CA . VAL A 1 475 ? 17.107 -0.278 -6.346 1.00 94.19 475 VAL A CA 1
ATOM 3411 C C . VAL A 1 475 ? 15.677 0.240 -6.241 1.00 94.19 475 VAL A C 1
ATOM 3413 O O . VAL A 1 475 ? 15.381 0.986 -5.310 1.00 94.19 475 VAL A O 1
ATOM 3416 N N . GLY A 1 476 ? 14.797 -0.164 -7.162 1.00 93.00 476 GLY A N 1
ATOM 3417 C CA . GLY A 1 476 ? 13.375 0.154 -7.091 1.00 93.00 476 GLY A CA 1
ATOM 3418 C C . GLY A 1 476 ? 12.766 -0.371 -5.796 1.00 93.00 476 GLY A C 1
ATOM 3419 O O . GLY A 1 476 ? 12.206 0.405 -5.038 1.00 93.00 476 GLY A O 1
ATOM 3420 N N . THR A 1 477 ? 12.970 -1.651 -5.487 1.00 94.31 477 THR A N 1
ATOM 3421 C CA . THR A 1 477 ? 12.361 -2.305 -4.319 1.00 94.31 477 THR A CA 1
ATOM 3422 C C . THR A 1 477 ? 12.935 -1.825 -2.993 1.00 94.31 477 THR A C 1
ATOM 3424 O O . THR A 1 477 ? 12.167 -1.602 -2.071 1.00 94.31 477 THR A O 1
ATOM 3427 N N . LEU A 1 478 ? 14.247 -1.583 -2.883 1.00 95.50 478 LEU A N 1
ATOM 3428 C CA . LEU A 1 478 ? 14.830 -1.036 -1.650 1.00 95.50 478 LEU A CA 1
ATOM 3429 C C . LEU A 1 478 ? 14.283 0.364 -1.336 1.00 95.50 478 LEU A C 1
ATOM 3431 O O . LEU A 1 478 ? 13.887 0.638 -0.207 1.00 95.50 478 LEU A O 1
ATOM 3435 N N . LEU A 1 479 ? 14.246 1.251 -2.335 1.00 93.56 479 LEU A N 1
ATOM 3436 C CA . LEU A 1 479 ? 13.693 2.597 -2.165 1.00 93.56 479 LEU A CA 1
ATOM 3437 C C . LEU A 1 479 ? 12.163 2.579 -2.044 1.00 93.56 479 LEU A C 1
ATOM 3439 O O . LEU A 1 479 ? 11.601 3.454 -1.396 1.00 93.56 479 LEU A O 1
ATOM 3443 N N . GLY A 1 480 ? 11.510 1.583 -2.645 1.00 92.62 480 GLY A N 1
ATOM 3444 C CA . GLY A 1 480 ? 10.078 1.340 -2.542 1.00 92.62 480 GLY A CA 1
ATOM 3445 C C . GLY A 1 480 ? 9.694 0.935 -1.127 1.00 92.62 480 GLY A C 1
ATOM 3446 O O . GLY A 1 480 ? 8.878 1.617 -0.528 1.00 92.62 480 GLY A O 1
ATOM 3447 N N . ILE A 1 481 ? 10.367 -0.071 -0.556 1.00 94.88 481 ILE A N 1
ATOM 3448 C CA . ILE A 1 481 ? 10.178 -0.499 0.836 1.00 94.88 481 ILE A CA 1
ATOM 3449 C C . ILE A 1 481 ? 10.355 0.683 1.790 1.00 94.88 481 ILE A C 1
ATOM 3451 O O . ILE A 1 481 ? 9.448 0.977 2.557 1.00 94.88 481 ILE A O 1
ATOM 3455 N N . LEU A 1 482 ? 11.455 1.437 1.676 1.00 93.94 482 LEU A N 1
ATOM 3456 C CA . LEU A 1 482 ? 11.687 2.619 2.517 1.00 93.94 482 LEU A CA 1
ATOM 3457 C C . LEU A 1 482 ? 10.587 3.689 2.374 1.00 93.94 482 LEU A C 1
ATOM 3459 O O . LEU A 1 482 ? 10.164 4.264 3.374 1.00 93.94 482 LEU A O 1
ATOM 3463 N N . ALA A 1 483 ? 10.106 3.953 1.155 1.00 88.06 483 ALA A N 1
ATOM 3464 C CA . ALA A 1 483 ? 9.036 4.922 0.917 1.00 88.06 483 ALA A CA 1
ATOM 3465 C C . ALA A 1 483 ? 7.662 4.427 1.400 1.00 88.06 483 ALA A C 1
ATOM 3467 O O . ALA A 1 483 ? 6.897 5.210 1.951 1.00 88.06 483 ALA A O 1
ATOM 3468 N N . GLY A 1 484 ? 7.356 3.141 1.214 1.00 89.94 484 GLY A N 1
ATOM 3469 C CA . GLY A 1 484 ? 6.098 2.522 1.621 1.00 89.94 484 GLY A CA 1
ATOM 3470 C C . GLY A 1 484 ? 5.997 2.358 3.132 1.00 89.94 484 GLY A C 1
ATOM 3471 O O . GLY A 1 484 ? 5.001 2.765 3.711 1.00 89.94 484 GLY A O 1
ATOM 3472 N N . THR A 1 485 ? 7.046 1.854 3.789 1.00 92.31 485 THR A N 1
ATOM 3473 C CA . THR A 1 485 ? 7.126 1.791 5.258 1.00 92.31 485 THR A CA 1
ATOM 3474 C C . THR A 1 485 ? 7.064 3.191 5.876 1.00 92.31 485 THR A C 1
ATOM 3476 O O . THR A 1 485 ? 6.372 3.377 6.868 1.00 92.31 485 THR A O 1
ATOM 3479 N N . GLY A 1 486 ? 7.708 4.196 5.266 1.00 88.06 486 GLY A N 1
ATOM 3480 C CA . GLY A 1 486 ? 7.592 5.591 5.706 1.00 88.06 486 GLY A CA 1
ATOM 3481 C C . GLY A 1 486 ? 6.185 6.179 5.526 1.00 88.06 486 GLY A C 1
ATOM 3482 O O . GLY A 1 486 ? 5.697 6.873 6.411 1.00 88.06 486 GLY A O 1
ATOM 3483 N N . ALA A 1 487 ? 5.506 5.876 4.415 1.00 82.44 487 ALA A N 1
ATOM 3484 C CA . ALA A 1 487 ? 4.119 6.287 4.195 1.00 82.44 487 ALA A CA 1
ATOM 3485 C C . ALA A 1 487 ? 3.145 5.581 5.154 1.00 82.44 487 ALA A C 1
ATOM 3487 O O . ALA A 1 487 ? 2.230 6.218 5.666 1.00 82.44 487 ALA A O 1
ATOM 3488 N N . ALA A 1 488 ? 3.371 4.296 5.440 1.00 86.94 488 ALA A N 1
ATOM 3489 C CA . ALA A 1 488 ? 2.603 3.537 6.420 1.00 86.94 488 ALA A CA 1
ATOM 3490 C C . ALA A 1 488 ? 2.806 4.076 7.841 1.00 86.94 488 ALA A C 1
ATOM 3492 O O . ALA A 1 488 ? 1.824 4.253 8.542 1.00 86.94 488 ALA A O 1
ATOM 3493 N N . ALA A 1 489 ? 4.035 4.429 8.235 1.00 86.12 489 ALA A N 1
ATOM 3494 C CA . ALA A 1 489 ? 4.308 5.055 9.532 1.00 86.12 489 ALA A CA 1
ATOM 3495 C C . ALA A 1 489 ? 3.550 6.382 9.714 1.00 86.12 489 ALA A C 1
ATOM 3497 O O . ALA A 1 489 ? 2.983 6.623 10.773 1.00 86.12 489 ALA A O 1
ATOM 3498 N N . VAL A 1 490 ? 3.482 7.219 8.670 1.00 82.00 490 VAL A N 1
ATOM 3499 C CA . VAL A 1 490 ? 2.670 8.452 8.687 1.00 82.00 490 VAL A CA 1
ATOM 3500 C C . VAL A 1 490 ? 1.169 8.139 8.729 1.00 82.00 490 VAL A C 1
ATOM 3502 O O . VAL A 1 490 ? 0.429 8.854 9.393 1.00 82.00 490 VAL A O 1
ATOM 3505 N N . GLY A 1 491 ? 0.719 7.076 8.054 1.00 78.06 491 GLY A N 1
ATOM 3506 C CA . GLY A 1 491 ? -0.673 6.620 8.094 1.00 78.06 491 GLY A CA 1
ATOM 3507 C C . GLY A 1 491 ? -1.099 6.110 9.472 1.00 78.06 491 GLY A C 1
ATOM 3508 O O . GLY A 1 491 ? -2.126 6.540 9.974 1.00 78.06 491 GLY A O 1
ATOM 3509 N N . VAL A 1 492 ? -0.289 5.252 10.097 1.00 84.44 492 VAL A N 1
ATOM 3510 C CA . VAL A 1 492 ? -0.498 4.728 11.458 1.00 84.44 492 VAL A CA 1
ATOM 3511 C C . VAL A 1 492 ? -0.466 5.869 12.473 1.00 84.44 492 VAL A C 1
ATOM 3513 O O . VAL A 1 492 ? -1.396 6.013 13.251 1.00 84.44 492 VAL A O 1
ATOM 3516 N N . TRP A 1 493 ? 0.521 6.769 12.396 1.00 80.62 493 TRP A N 1
ATOM 3517 C CA . TRP A 1 493 ? 0.563 7.960 13.253 1.00 80.62 493 TRP A CA 1
ATOM 3518 C C . TRP A 1 493 ? -0.692 8.843 13.110 1.00 80.62 493 TRP A C 1
ATOM 3520 O O . TRP A 1 493 ? -1.237 9.297 14.110 1.00 80.62 493 TRP A O 1
ATOM 3530 N N . ALA A 1 494 ? -1.200 9.032 11.887 1.00 75.62 494 ALA A N 1
ATOM 3531 C CA . ALA A 1 494 ? -2.434 9.781 11.633 1.00 75.62 494 ALA A CA 1
ATOM 3532 C C . ALA A 1 494 ? -3.729 9.032 12.021 1.00 75.62 494 ALA A C 1
ATOM 3534 O O . ALA A 1 494 ? -4.802 9.631 11.988 1.00 75.62 494 ALA A O 1
ATOM 3535 N N . LEU A 1 495 ? -3.642 7.741 12.361 1.00 76.12 495 LEU A N 1
ATOM 3536 C CA . LEU A 1 495 ? -4.735 6.914 12.884 1.00 76.12 495 LEU A CA 1
ATOM 3537 C C . LEU A 1 495 ? -4.557 6.572 14.380 1.00 76.12 495 LEU A C 1
ATOM 3539 O O . LEU A 1 495 ? -5.440 5.946 14.967 1.00 76.12 495 LEU A O 1
ATOM 3543 N N . GLY A 1 496 ? -3.467 7.021 15.014 1.00 71.69 496 GLY A N 1
ATOM 3544 C CA . GLY A 1 496 ? -3.223 6.837 16.444 1.00 71.69 496 GLY A CA 1
ATOM 3545 C C . GLY A 1 496 ? -4.353 7.415 17.291 1.00 71.69 496 GLY A C 1
ATOM 3546 O O . GLY A 1 496 ? -4.894 6.706 18.129 1.00 71.69 496 GLY A O 1
ATOM 3547 N N . SER A 1 497 ? -4.823 8.623 16.959 1.00 65.06 497 SER A N 1
ATOM 3548 C CA . SER A 1 497 ? -5.910 9.339 17.649 1.00 65.06 497 SER A CA 1
ATOM 3549 C C . SER A 1 497 ? -7.326 8.770 17.435 1.00 65.06 497 SER A C 1
ATOM 3551 O O . SER A 1 497 ? -8.303 9.498 17.595 1.00 65.06 497 SER A O 1
ATOM 3553 N N . ILE A 1 498 ? -7.438 7.520 16.976 1.00 62.06 498 ILE A N 1
ATOM 3554 C CA . ILE A 1 498 ? -8.658 6.692 17.016 1.00 62.06 498 ILE A CA 1
ATOM 3555 C C . ILE A 1 498 ? -8.342 5.254 17.498 1.00 62.06 498 ILE A C 1
ATOM 3557 O O . ILE A 1 498 ? -9.074 4.311 17.190 1.00 62.06 498 ILE A O 1
ATOM 3561 N N . GLY A 1 499 ? -7.220 5.085 18.207 1.00 64.62 499 GLY A N 1
ATOM 3562 C CA . GLY A 1 499 ? -6.727 3.841 18.807 1.00 64.62 499 GLY A CA 1
ATOM 3563 C C . GLY A 1 499 ? -5.760 2.988 17.966 1.00 64.62 499 GLY A C 1
ATOM 3564 O O . GLY A 1 499 ? -5.144 2.076 18.508 1.00 64.62 499 GLY A O 1
ATOM 3565 N N . PHE A 1 500 ? -5.553 3.253 16.670 1.00 71.88 500 PHE A N 1
ATOM 3566 C CA . PHE A 1 500 ? -4.702 2.407 15.805 1.00 71.88 500 PHE A CA 1
ATOM 3567 C C . PHE A 1 500 ? -3.242 2.893 15.754 1.00 71.88 500 PHE A C 1
ATOM 3569 O O . PHE A 1 500 ? -2.713 3.217 14.689 1.00 71.88 500 PHE A O 1
ATOM 3576 N N . GLY A 1 501 ? -2.599 2.987 16.922 1.00 74.62 501 GLY A N 1
ATOM 3577 C CA . GLY A 1 501 ? -1.248 3.545 17.078 1.00 74.62 501 GLY A CA 1
ATOM 3578 C C . GLY A 1 501 ? -0.077 2.573 16.860 1.00 74.62 501 GLY A C 1
ATOM 3579 O O . GLY A 1 501 ? 1.061 3.028 16.708 1.00 74.62 501 GLY A O 1
ATOM 3580 N N . VAL A 1 502 ? -0.308 1.254 16.839 1.00 83.38 502 VAL A N 1
ATOM 3581 C CA . VAL A 1 502 ? 0.773 0.251 16.900 1.00 83.38 502 VAL A CA 1
ATOM 3582 C C . VAL A 1 502 ? 1.552 0.191 15.583 1.00 83.38 502 VAL A C 1
ATOM 3584 O O . VAL A 1 502 ? 0.997 -0.083 14.517 1.00 83.38 502 VAL A O 1
ATOM 3587 N N . PHE A 1 503 ? 2.866 0.441 15.623 1.00 89.56 503 PHE A N 1
ATOM 3588 C CA . PHE A 1 503 ? 3.717 0.463 14.426 1.00 89.56 503 PHE A CA 1
ATOM 3589 C C . PHE A 1 503 ? 4.549 -0.819 14.235 1.00 89.56 503 PHE A C 1
ATOM 3591 O O . PHE A 1 503 ? 5.715 -0.886 14.633 1.00 89.56 503 PHE A O 1
ATOM 3598 N N . THR A 1 504 ? 3.979 -1.809 13.540 1.00 90.94 504 THR A N 1
ATOM 3599 C CA . THR A 1 504 ? 4.627 -3.101 13.268 1.00 90.94 504 THR A CA 1
ATOM 3600 C C . THR A 1 504 ? 5.200 -3.178 11.857 1.00 90.94 504 THR A C 1
ATOM 3602 O O . THR A 1 504 ? 4.545 -2.905 10.852 1.00 90.94 504 THR A O 1
ATOM 3605 N N . VAL A 1 505 ? 6.457 -3.623 11.760 1.00 93.81 505 VAL A N 1
ATOM 3606 C CA . VAL A 1 505 ? 7.168 -3.818 10.489 1.00 93.81 505 VAL A CA 1
ATOM 3607 C C . VAL A 1 505 ? 7.330 -5.321 10.219 1.00 93.81 505 VAL A C 1
ATOM 3609 O O . VAL A 1 505 ? 8.220 -5.943 10.803 1.00 93.81 505 VAL A O 1
ATOM 3612 N N . PRO A 1 506 ? 6.548 -5.933 9.306 1.00 91.38 506 PRO A N 1
ATOM 3613 C CA . PRO A 1 506 ? 6.589 -7.372 9.047 1.00 91.38 506 PRO A CA 1
ATOM 3614 C C . PRO A 1 506 ? 7.823 -7.740 8.206 1.00 91.38 506 PRO A C 1
ATOM 3616 O O . PRO A 1 506 ? 7.760 -7.921 6.986 1.00 91.38 506 PRO A O 1
ATOM 3619 N N . VAL A 1 507 ? 8.984 -7.839 8.864 1.00 94.31 507 VAL A N 1
ATOM 3620 C CA . VAL A 1 507 ? 10.308 -8.013 8.232 1.00 94.31 507 VAL A CA 1
ATOM 3621 C C . VAL A 1 507 ? 10.341 -9.190 7.251 1.00 94.31 507 VAL A C 1
ATOM 3623 O O . VAL A 1 507 ? 10.921 -9.072 6.170 1.00 94.31 507 VAL A O 1
ATOM 3626 N N . TRP A 1 508 ? 9.682 -10.306 7.578 1.00 90.94 508 TRP A N 1
ATOM 3627 C CA . TRP A 1 508 ? 9.615 -11.487 6.711 1.00 90.94 508 TRP A CA 1
ATOM 3628 C C . TRP A 1 508 ? 8.790 -11.256 5.440 1.00 90.94 508 TRP A C 1
ATOM 3630 O O . TRP A 1 508 ? 9.230 -11.652 4.359 1.00 90.94 508 TRP A O 1
ATOM 3640 N N . ALA A 1 509 ? 7.659 -10.548 5.528 1.00 87.75 509 ALA A N 1
ATOM 3641 C CA . ALA A 1 509 ? 6.871 -10.163 4.357 1.00 87.75 509 ALA A CA 1
ATOM 3642 C C . ALA A 1 509 ? 7.659 -9.193 3.461 1.00 87.75 509 ALA A C 1
ATOM 3644 O O . ALA A 1 509 ? 7.740 -9.391 2.248 1.00 87.75 509 ALA A O 1
ATOM 3645 N N . LEU A 1 510 ? 8.333 -8.199 4.053 1.00 92.06 510 LEU A N 1
ATOM 3646 C CA . LEU A 1 510 ? 9.197 -7.259 3.326 1.00 92.06 510 LEU A CA 1
ATOM 3647 C C . LEU A 1 510 ? 10.393 -7.954 2.652 1.00 92.06 510 LEU A C 1
ATOM 3649 O O . LEU A 1 510 ? 10.755 -7.606 1.525 1.00 92.06 510 LEU A O 1
ATOM 3653 N N . LEU A 1 511 ? 10.977 -8.973 3.291 1.00 94.19 511 LEU A N 1
ATOM 3654 C CA . LEU A 1 511 ? 12.013 -9.815 2.691 1.00 94.19 511 LEU A CA 1
ATOM 3655 C C . LEU A 1 511 ? 11.454 -10.663 1.536 1.00 94.19 511 LEU A C 1
ATOM 3657 O O . LEU A 1 511 ? 12.091 -10.754 0.485 1.00 94.19 511 LEU A O 1
ATOM 3661 N N . GLY A 1 512 ? 10.251 -11.224 1.689 1.00 91.12 512 GLY A N 1
ATOM 3662 C CA . GLY A 1 512 ? 9.529 -11.932 0.629 1.00 91.12 512 GLY A CA 1
ATOM 3663 C C . GLY A 1 512 ? 9.271 -11.044 -0.592 1.00 91.12 512 GLY A C 1
ATOM 3664 O O . GLY A 1 512 ? 9.612 -11.423 -1.712 1.00 91.12 512 GLY A O 1
ATOM 3665 N N . ILE A 1 513 ? 8.780 -9.820 -0.373 1.00 89.50 513 ILE A N 1
ATOM 3666 C CA . ILE A 1 513 ? 8.599 -8.776 -1.396 1.00 89.50 513 ILE A CA 1
ATOM 3667 C C . ILE A 1 513 ? 9.931 -8.460 -2.097 1.00 89.50 513 ILE A C 1
ATOM 3669 O O . ILE A 1 513 ? 9.992 -8.423 -3.329 1.00 89.50 513 ILE A O 1
ATOM 3673 N N . ALA A 1 514 ? 11.019 -8.287 -1.337 1.00 92.75 514 ALA A N 1
ATOM 3674 C CA . ALA A 1 514 ? 12.347 -8.020 -1.887 1.00 92.75 514 ALA A CA 1
ATOM 3675 C C . ALA A 1 514 ? 12.865 -9.168 -2.774 1.00 92.75 514 ALA A C 1
ATOM 3677 O O . ALA A 1 514 ? 13.385 -8.920 -3.867 1.00 92.75 514 ALA A O 1
ATOM 3678 N N . VAL A 1 515 ? 12.689 -10.424 -2.349 1.00 93.75 515 VAL A N 1
ATOM 3679 C CA . VAL A 1 515 ? 13.058 -11.610 -3.138 1.00 93.75 515 VAL A CA 1
ATOM 3680 C C . VAL A 1 515 ? 12.183 -11.730 -4.389 1.00 93.75 515 VAL A C 1
ATOM 3682 O O . VAL A 1 515 ? 12.718 -11.877 -5.490 1.00 93.75 515 VAL A O 1
ATOM 3685 N N . ALA A 1 516 ? 10.860 -11.597 -4.258 1.00 90.12 516 ALA A N 1
ATOM 3686 C CA . ALA A 1 516 ? 9.914 -11.683 -5.369 1.00 90.12 516 ALA A CA 1
ATOM 3687 C C . ALA A 1 516 ? 10.201 -10.632 -6.454 1.00 90.12 516 ALA A C 1
ATOM 3689 O O . ALA A 1 516 ? 10.265 -10.963 -7.640 1.00 90.12 516 ALA A O 1
ATOM 3690 N N . ALA A 1 517 ? 10.474 -9.382 -6.071 1.00 90.25 517 ALA A N 1
ATOM 3691 C CA . ALA A 1 517 ? 10.816 -8.325 -7.019 1.00 90.25 517 ALA A CA 1
ATOM 3692 C C . ALA A 1 517 ? 12.188 -8.531 -7.694 1.00 90.25 517 ALA A C 1
ATOM 3694 O O . ALA A 1 517 ? 12.367 -8.183 -8.866 1.00 90.25 517 ALA A O 1
ATOM 3695 N N . VAL A 1 518 ? 13.161 -9.150 -7.013 1.00 91.00 518 VAL A N 1
ATOM 3696 C CA . VAL A 1 518 ? 14.422 -9.569 -7.651 1.00 91.00 518 VAL A CA 1
ATOM 3697 C C . VAL A 1 518 ? 14.179 -10.693 -8.663 1.00 91.00 518 VAL A C 1
ATOM 3699 O O . VAL A 1 518 ? 14.653 -10.579 -9.795 1.00 91.00 518 VAL A O 1
ATOM 3702 N N . LEU A 1 519 ? 13.397 -11.723 -8.317 1.00 92.62 519 LEU A N 1
ATOM 3703 C CA . LEU A 1 519 ? 13.024 -12.811 -9.235 1.00 92.62 519 LEU A CA 1
ATOM 3704 C C . LEU A 1 519 ? 12.277 -12.285 -10.470 1.00 92.62 519 LEU A C 1
ATOM 3706 O O . LEU A 1 519 ? 12.618 -12.639 -11.600 1.00 92.62 519 LEU A O 1
ATOM 3710 N N . VAL A 1 520 ? 11.325 -11.372 -10.280 1.00 89.38 520 VAL A N 1
ATOM 3711 C CA . VAL A 1 520 ? 10.587 -10.728 -11.375 1.00 89.38 520 VAL A CA 1
ATOM 3712 C C . VAL A 1 520 ? 11.486 -9.815 -12.212 1.00 89.38 520 VAL A C 1
ATOM 3714 O O . VAL A 1 520 ? 11.362 -9.807 -13.434 1.00 89.38 520 VAL A O 1
ATOM 3717 N N . GLY A 1 521 ? 12.471 -9.133 -11.618 1.00 90.56 521 GLY A N 1
ATOM 3718 C CA . GLY A 1 521 ? 13.506 -8.404 -12.365 1.00 90.56 521 GLY A CA 1
ATOM 3719 C C . GLY A 1 521 ? 14.391 -9.306 -13.239 1.00 90.56 521 GLY A C 1
ATOM 3720 O O . GLY A 1 521 ? 14.750 -8.924 -14.356 1.00 90.56 521 GLY A O 1
ATOM 3721 N N . VAL A 1 522 ? 14.703 -10.523 -12.774 1.00 92.94 522 VAL A N 1
ATOM 3722 C CA . VAL A 1 522 ? 15.400 -11.551 -13.571 1.00 92.94 522 VAL A CA 1
ATOM 3723 C C . VAL A 1 522 ? 14.512 -12.045 -14.716 1.00 92.94 522 VAL A C 1
ATOM 3725 O O . VAL A 1 522 ? 14.975 -12.097 -15.857 1.00 92.94 522 VAL A O 1
ATOM 3728 N N . ALA A 1 523 ? 13.242 -12.360 -14.441 1.00 92.56 523 ALA A N 1
ATOM 3729 C CA . ALA A 1 523 ? 12.278 -12.795 -15.452 1.00 92.56 523 ALA A CA 1
ATOM 3730 C C . ALA A 1 523 ? 12.063 -11.720 -16.535 1.00 92.56 523 ALA A C 1
ATOM 3732 O O . ALA A 1 523 ? 12.161 -12.015 -17.728 1.00 92.56 523 ALA A O 1
ATOM 3733 N N . ALA A 1 524 ? 11.887 -10.458 -16.127 1.00 90.00 524 ALA A N 1
ATOM 3734 C CA . ALA A 1 524 ? 11.726 -9.312 -17.019 1.00 90.00 524 ALA A CA 1
ATOM 3735 C C . ALA A 1 524 ? 12.905 -9.144 -17.986 1.00 90.00 524 ALA A C 1
ATOM 3737 O O . ALA A 1 524 ? 12.729 -8.836 -19.166 1.00 90.00 524 ALA A O 1
ATOM 3738 N N . ALA A 1 525 ? 14.127 -9.357 -17.493 1.00 92.44 525 ALA A N 1
ATOM 3739 C CA . ALA A 1 525 ? 15.337 -9.192 -18.283 1.00 92.44 525 ALA A CA 1
ATOM 3740 C C . ALA A 1 525 ? 15.719 -10.424 -19.115 1.00 92.44 525 ALA A C 1
ATOM 3742 O O . ALA A 1 525 ? 16.528 -10.294 -20.031 1.00 92.44 525 ALA A O 1
ATOM 3743 N N . TRP A 1 526 ? 15.149 -11.603 -18.856 1.00 94.31 526 TRP A N 1
ATOM 3744 C CA . TRP A 1 526 ? 15.519 -12.861 -19.518 1.00 94.31 526 TRP A CA 1
ATOM 3745 C C . TRP A 1 526 ? 15.283 -12.852 -21.033 1.00 94.31 526 TRP A C 1
ATOM 3747 O O . TRP A 1 526 ? 16.179 -13.219 -21.800 1.00 94.31 526 TRP A O 1
ATOM 3757 N N . PHE A 1 527 ? 14.117 -12.382 -21.482 1.00 93.62 527 PHE A N 1
ATOM 3758 C CA . PHE A 1 527 ? 13.801 -12.276 -22.910 1.00 93.62 527 PHE A CA 1
ATOM 3759 C C . PHE A 1 527 ? 14.668 -11.206 -23.622 1.00 93.62 527 PHE A C 1
ATOM 3761 O O . PHE A 1 527 ? 15.375 -11.568 -24.570 1.00 93.62 527 PHE A O 1
ATOM 3768 N N . PRO A 1 528 ? 14.765 -9.948 -23.134 1.00 91.06 528 PRO A N 1
ATOM 3769 C CA . PRO A 1 528 ? 15.714 -8.955 -23.654 1.00 91.06 528 PRO A CA 1
ATOM 3770 C C . PRO A 1 528 ? 17.175 -9.432 -23.665 1.00 91.06 528 PRO A C 1
ATOM 3772 O O . PRO A 1 528 ? 17.904 -9.199 -24.629 1.00 91.06 528 PRO A O 1
ATOM 3775 N N . ALA A 1 529 ? 17.622 -10.143 -22.627 1.00 92.94 529 ALA A N 1
ATOM 3776 C CA . ALA A 1 529 ? 18.984 -10.662 -22.538 1.00 92.94 529 ALA A CA 1
ATOM 3777 C C . ALA A 1 529 ? 19.276 -11.736 -23.596 1.00 92.94 529 ALA A C 1
ATOM 3779 O O . ALA A 1 529 ? 20.388 -11.786 -24.131 1.00 92.94 529 ALA A O 1
ATOM 3780 N N . ARG A 1 530 ? 18.283 -12.565 -23.944 1.00 92.75 530 ARG A N 1
ATOM 3781 C CA . ARG A 1 530 ? 18.373 -13.502 -25.073 1.00 92.75 530 ARG A CA 1
ATOM 3782 C C . ARG A 1 530 ? 18.435 -12.765 -26.413 1.00 92.75 530 ARG A C 1
ATOM 3784 O O . ARG A 1 530 ? 19.284 -13.114 -27.230 1.00 92.75 530 ARG A O 1
ATOM 3791 N N . MET A 1 531 ? 17.642 -11.706 -26.611 1.00 89.62 531 MET A N 1
ATOM 3792 C CA . MET A 1 531 ? 17.739 -10.851 -27.807 1.00 89.62 531 MET A CA 1
ATOM 3793 C C . MET A 1 531 ? 19.137 -10.220 -27.947 1.00 89.62 531 MET A C 1
ATOM 3795 O O . MET A 1 531 ? 19.741 -10.295 -29.017 1.00 89.62 531 MET A O 1
ATOM 3799 N N . ALA A 1 532 ? 19.700 -9.676 -26.862 1.00 88.06 532 ALA A N 1
ATOM 3800 C CA . ALA A 1 532 ? 21.041 -9.079 -26.853 1.00 88.06 532 ALA A CA 1
ATOM 3801 C C . ALA A 1 532 ? 22.156 -10.104 -27.141 1.00 88.06 532 ALA A C 1
ATOM 3803 O O . ALA A 1 532 ? 23.130 -9.800 -27.830 1.00 88.06 532 ALA A O 1
ATOM 3804 N N . ALA A 1 533 ? 22.010 -11.338 -26.652 1.00 89.75 533 ALA A N 1
ATOM 3805 C CA . ALA A 1 533 ? 22.947 -12.430 -26.912 1.00 89.75 533 ALA A CA 1
ATOM 3806 C C . ALA A 1 533 ? 22.835 -13.021 -28.335 1.00 89.75 533 ALA A C 1
ATOM 3808 O O . ALA A 1 533 ? 23.799 -13.613 -28.836 1.00 89.75 533 ALA A O 1
ATOM 3809 N N . ALA A 1 534 ? 21.680 -12.873 -28.991 1.00 88.25 534 ALA A N 1
ATOM 3810 C CA . ALA A 1 534 ? 21.436 -13.381 -30.340 1.00 88.25 534 ALA A CA 1
ATOM 3811 C C . ALA A 1 534 ? 22.136 -12.559 -31.438 1.00 88.25 534 ALA A C 1
ATOM 3813 O O . ALA A 1 534 ? 22.485 -13.130 -32.472 1.00 88.25 534 ALA A O 1
ATOM 3814 N N . VAL A 1 535 ? 22.388 -11.262 -31.203 1.00 86.06 535 VAL A N 1
ATOM 3815 C CA . VAL A 1 535 ? 22.973 -10.314 -32.175 1.00 86.06 535 VAL A CA 1
ATOM 3816 C C . VAL A 1 535 ? 24.199 -10.913 -32.888 1.00 86.06 535 VAL A C 1
ATOM 3818 O O . VAL A 1 535 ? 25.170 -11.272 -32.210 1.00 86.06 535 VAL A O 1
ATOM 3821 N N . PRO A 1 536 ? 24.203 -11.047 -34.227 1.00 82.75 536 PRO A N 1
ATOM 3822 C CA . PRO A 1 536 ? 25.364 -11.536 -34.969 1.00 82.75 536 PRO A CA 1
ATOM 3823 C C . PRO A 1 536 ? 26.541 -10.540 -34.938 1.00 82.75 536 PRO A C 1
ATOM 3825 O O . PRO A 1 536 ? 26.318 -9.331 -34.938 1.00 82.75 536 PRO A O 1
ATOM 3828 N N . PRO A 1 537 ? 27.809 -11.003 -34.955 1.00 79.19 537 PRO A N 1
ATOM 3829 C CA . PRO A 1 537 ? 28.959 -10.098 -35.055 1.00 79.19 537 PRO A CA 1
ATOM 3830 C C . PRO A 1 537 ? 29.086 -9.483 -36.455 1.00 79.19 537 PRO A C 1
ATOM 3832 O O . PRO A 1 537 ? 29.560 -8.360 -36.587 1.00 79.19 537 PRO A O 1
ATOM 3835 N N . LEU A 1 538 ? 28.676 -10.227 -37.491 1.00 76.75 538 LEU A N 1
ATOM 3836 C CA . LEU A 1 538 ? 28.862 -9.850 -38.893 1.00 76.75 538 LEU A CA 1
ATOM 3837 C C . LEU A 1 538 ? 27.984 -8.657 -39.291 1.00 76.75 538 LEU A C 1
ATOM 3839 O O . LEU A 1 538 ? 28.512 -7.756 -39.934 1.00 76.75 538 LEU A O 1
ATOM 3843 N N . ASP A 1 539 ? 26.724 -8.589 -38.834 1.00 70.62 539 ASP A N 1
ATOM 3844 C CA . ASP A 1 539 ? 25.826 -7.428 -38.999 1.00 70.62 539 ASP A CA 1
ATOM 3845 C C . ASP A 1 539 ? 26.560 -6.112 -38.664 1.00 70.62 539 ASP A C 1
ATOM 3847 O O . ASP A 1 539 ? 26.648 -5.194 -39.477 1.00 70.62 539 A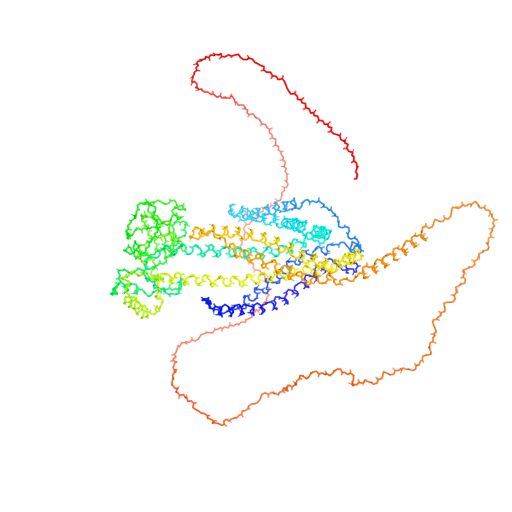SP A O 1
ATOM 3851 N N . ALA A 1 540 ? 27.183 -6.057 -37.481 1.00 65.12 540 ALA A N 1
ATOM 3852 C CA . ALA A 1 540 ? 27.856 -4.861 -36.982 1.00 65.12 540 ALA A CA 1
ATOM 3853 C C . ALA A 1 540 ? 29.173 -4.530 -37.708 1.00 65.12 540 ALA A C 1
ATOM 3855 O O . ALA A 1 540 ? 29.641 -3.397 -37.610 1.00 65.12 540 ALA A O 1
ATOM 3856 N N . VAL A 1 541 ? 29.773 -5.482 -38.435 1.00 65.81 541 VAL A N 1
ATOM 3857 C CA . VAL A 1 541 ? 30.926 -5.231 -39.321 1.00 65.81 541 VAL A CA 1
ATOM 3858 C C . VAL A 1 541 ? 30.460 -4.813 -40.718 1.00 65.81 541 VAL A C 1
ATOM 3860 O O . VAL A 1 541 ? 31.100 -3.962 -41.333 1.00 65.81 541 VAL A O 1
ATOM 3863 N N . ALA A 1 542 ? 29.334 -5.344 -41.203 1.00 67.44 542 ALA A N 1
ATOM 3864 C CA . ALA A 1 542 ? 28.752 -4.990 -42.496 1.00 67.44 542 ALA A CA 1
ATOM 3865 C C . ALA A 1 542 ? 28.351 -3.504 -42.552 1.00 67.44 542 ALA A C 1
ATOM 3867 O O . ALA A 1 542 ? 28.727 -2.818 -43.505 1.00 67.44 542 ALA A O 1
ATOM 3868 N N . ASP A 1 543 ? 27.718 -2.981 -41.494 1.00 60.56 543 ASP A N 1
ATOM 3869 C CA . ASP A 1 543 ? 27.425 -1.545 -41.335 1.00 60.56 543 ASP A CA 1
ATOM 3870 C C . ASP A 1 543 ? 28.694 -0.683 -41.475 1.00 60.56 543 ASP A C 1
ATOM 3872 O O . ASP A 1 543 ? 28.723 0.311 -42.203 1.00 60.56 543 ASP A O 1
ATOM 3876 N N . ILE A 1 544 ? 29.788 -1.088 -40.817 1.00 60.12 544 ILE A N 1
ATOM 3877 C CA . ILE A 1 544 ? 31.080 -0.382 -40.863 1.00 60.12 544 ILE A CA 1
ATOM 3878 C C . ILE A 1 544 ? 31.712 -0.499 -42.258 1.00 60.12 544 ILE A C 1
ATOM 3880 O O . ILE A 1 544 ? 32.328 0.454 -42.740 1.00 60.12 544 ILE A O 1
ATOM 3884 N N . GLY A 1 545 ? 31.546 -1.634 -42.940 1.00 60.19 545 GLY A N 1
ATOM 3885 C CA . GLY A 1 545 ? 31.948 -1.815 -44.335 1.00 60.19 545 GLY A CA 1
ATOM 3886 C C . GLY A 1 545 ? 31.227 -0.836 -45.265 1.00 60.19 545 GLY A C 1
ATOM 3887 O O . GLY A 1 545 ? 31.872 -0.155 -46.064 1.00 60.19 545 GLY A O 1
ATOM 3888 N N . ALA A 1 546 ? 29.911 -0.683 -45.103 1.00 60.56 546 ALA A N 1
ATOM 3889 C CA . ALA A 1 546 ? 29.111 0.267 -45.870 1.00 60.56 546 ALA A CA 1
ATOM 3890 C C . ALA A 1 546 ? 29.512 1.727 -45.579 1.00 60.56 546 ALA A C 1
ATOM 3892 O O . ALA A 1 546 ? 29.812 2.485 -46.505 1.00 60.56 546 ALA A O 1
ATOM 3893 N N . GLU A 1 547 ? 29.602 2.124 -44.306 1.00 57.41 547 GLU A N 1
ATOM 3894 C CA . GLU A 1 547 ? 30.009 3.477 -43.898 1.00 57.41 547 GLU A CA 1
ATOM 3895 C C . GLU A 1 547 ? 31.441 3.831 -44.334 1.00 57.41 547 GLU A C 1
ATOM 3897 O O . GLU A 1 547 ? 31.704 4.949 -44.796 1.00 57.41 547 GLU A O 1
ATOM 3902 N N . SER A 1 548 ? 32.388 2.894 -44.228 1.00 57.94 548 SER A N 1
ATOM 3903 C CA . SER A 1 548 ? 33.775 3.116 -44.655 1.00 57.94 548 SER A CA 1
ATOM 3904 C C . SER A 1 548 ? 33.887 3.218 -46.180 1.00 57.94 548 SER A C 1
ATOM 3906 O O . SER A 1 548 ? 34.552 4.132 -46.676 1.00 57.94 548 SER A O 1
ATOM 3908 N N . ALA A 1 549 ? 33.156 2.398 -46.943 1.00 63.03 549 ALA A N 1
ATOM 3909 C CA . ALA A 1 549 ? 33.068 2.516 -48.399 1.00 63.03 549 ALA A CA 1
ATOM 3910 C C . ALA A 1 549 ? 32.430 3.850 -48.841 1.00 63.03 549 ALA A C 1
ATOM 3912 O O . ALA A 1 549 ? 32.975 4.554 -49.700 1.00 63.03 549 ALA A O 1
ATOM 3913 N N . LEU A 1 550 ? 31.314 4.253 -48.224 1.00 60.66 550 LEU A N 1
ATOM 3914 C CA . LEU A 1 550 ? 30.615 5.511 -48.517 1.00 60.66 550 LEU A CA 1
ATOM 3915 C C . LEU A 1 550 ? 31.453 6.743 -48.149 1.00 60.66 550 LEU A C 1
ATOM 3917 O O . LEU A 1 550 ? 31.546 7.692 -48.935 1.00 60.66 550 LEU A O 1
ATOM 3921 N N . SER A 1 551 ? 32.114 6.736 -46.992 1.00 63.56 551 SER A N 1
ATOM 3922 C CA . SER A 1 551 ? 32.986 7.836 -46.567 1.00 63.56 551 SER A CA 1
ATOM 3923 C C . SER A 1 551 ? 34.278 7.907 -47.393 1.00 63.56 551 SER A C 1
ATOM 3925 O O . SER A 1 551 ? 34.709 9.009 -47.744 1.00 63.56 551 SER A O 1
ATOM 3927 N N . ALA A 1 552 ? 34.846 6.774 -47.823 1.00 67.75 552 ALA A N 1
ATOM 3928 C CA . ALA A 1 552 ? 35.938 6.737 -48.795 1.00 67.75 552 ALA A CA 1
ATOM 3929 C C . ALA A 1 552 ? 35.507 7.296 -50.165 1.00 67.75 552 ALA A C 1
ATOM 3931 O O . ALA A 1 552 ? 36.222 8.118 -50.745 1.00 67.75 552 ALA A O 1
ATOM 3932 N N . ARG A 1 553 ? 34.313 6.934 -50.659 1.00 69.75 553 ARG A N 1
ATOM 3933 C CA . ARG A 1 553 ? 33.720 7.479 -51.897 1.00 69.75 553 ARG A CA 1
ATOM 3934 C C . ARG A 1 553 ? 33.514 8.998 -51.795 1.00 69.75 553 ARG A C 1
ATOM 3936 O O . ARG A 1 553 ? 33.953 9.728 -52.684 1.00 69.75 553 ARG A O 1
ATOM 3943 N N . ARG A 1 554 ? 32.971 9.498 -50.674 1.00 72.12 554 ARG A N 1
ATOM 3944 C CA . ARG A 1 554 ? 32.853 10.944 -50.378 1.00 72.12 554 ARG A CA 1
ATOM 3945 C C . ARG A 1 554 ? 34.219 11.650 -50.310 1.00 72.12 554 ARG A C 1
ATOM 3947 O O . ARG A 1 554 ? 34.345 12.756 -50.835 1.00 72.12 554 ARG A O 1
ATOM 3954 N N . ARG A 1 555 ? 35.262 11.030 -49.736 1.00 70.06 555 ARG A N 1
ATOM 3955 C CA . ARG A 1 555 ? 36.636 11.586 -49.720 1.00 70.06 555 ARG A CA 1
ATOM 3956 C C . ARG A 1 555 ? 37.262 11.646 -51.120 1.00 70.06 555 ARG A C 1
ATOM 3958 O O . ARG A 1 555 ? 37.897 12.649 -51.439 1.00 70.06 555 ARG A O 1
ATOM 3965 N N . ARG A 1 556 ? 37.057 10.632 -51.972 1.00 69.25 556 ARG A N 1
ATOM 3966 C CA . ARG A 1 556 ? 37.516 10.638 -53.379 1.00 69.25 556 ARG A CA 1
ATOM 3967 C C . ARG A 1 556 ? 36.824 11.740 -54.193 1.00 69.25 556 ARG A C 1
ATOM 3969 O O . ARG A 1 556 ? 37.508 12.489 -54.887 1.00 69.25 556 ARG A O 1
ATOM 3976 N N . LEU A 1 557 ? 35.508 11.908 -54.035 1.00 70.25 557 LEU A N 1
ATOM 3977 C CA . LEU A 1 557 ? 34.746 13.006 -54.650 1.00 70.25 557 LEU A CA 1
ATOM 3978 C C . LEU A 1 557 ? 35.252 14.383 -54.186 1.00 70.25 557 LEU A C 1
ATOM 3980 O O . LEU A 1 557 ? 35.586 15.222 -55.019 1.00 70.25 557 LEU A O 1
ATOM 3984 N N . ARG A 1 558 ? 35.423 14.595 -52.871 1.00 67.81 558 ARG A N 1
ATOM 3985 C CA . ARG A 1 558 ? 35.996 15.843 -52.332 1.00 67.81 558 ARG A CA 1
ATOM 3986 C C . ARG A 1 558 ? 37.437 16.115 -52.782 1.00 67.81 558 ARG A C 1
ATOM 3988 O O . ARG A 1 558 ? 37.812 17.278 -52.832 1.00 67.81 558 ARG A O 1
ATOM 3995 N N . ARG A 1 559 ? 38.241 15.095 -53.117 1.00 64.25 559 ARG A N 1
ATOM 3996 C CA . ARG A 1 559 ? 39.569 15.298 -53.729 1.00 64.25 559 ARG A CA 1
ATOM 3997 C C . ARG A 1 559 ? 39.476 15.760 -55.187 1.00 64.25 559 ARG A C 1
ATOM 3999 O O . ARG A 1 559 ? 40.221 16.661 -55.542 1.00 64.25 559 ARG A O 1
ATOM 4006 N N . ARG A 1 560 ? 38.550 15.224 -55.997 1.00 59.38 560 ARG A N 1
ATOM 4007 C CA . ARG A 1 560 ? 38.321 15.706 -57.379 1.00 59.38 560 ARG A CA 1
ATOM 4008 C C . ARG A 1 560 ? 37.840 17.162 -57.415 1.00 59.38 560 ARG A C 1
ATOM 4010 O O . ARG A 1 560 ? 38.356 17.947 -58.192 1.00 59.38 560 ARG A O 1
ATOM 4017 N N . VAL A 1 561 ? 36.933 17.545 -56.514 1.00 59.69 561 VAL A N 1
ATOM 4018 C CA . VAL A 1 561 ? 36.422 18.931 -56.391 1.00 59.69 561 VAL A CA 1
ATOM 4019 C C . VAL A 1 561 ? 37.449 19.899 -55.762 1.00 59.69 561 VAL A C 1
ATOM 4021 O O . VAL A 1 561 ? 37.219 21.101 -55.714 1.00 59.69 561 VAL A O 1
ATOM 4024 N N . ARG A 1 562 ? 38.594 19.402 -55.268 1.00 50.44 562 ARG A N 1
ATOM 4025 C CA . ARG A 1 562 ? 39.628 20.204 -54.586 1.00 50.44 562 ARG A CA 1
ATOM 4026 C C . ARG A 1 562 ? 41.031 20.018 -55.179 1.00 50.44 562 ARG A C 1
ATOM 4028 O O . ARG A 1 562 ? 42.020 20.238 -54.482 1.00 50.44 562 ARG A O 1
ATOM 4035 N N . GLN A 1 563 ? 41.132 19.626 -56.450 1.00 50.88 563 GLN A N 1
ATOM 4036 C CA . GLN A 1 563 ? 42.332 19.932 -57.231 1.00 50.88 563 GLN A CA 1
ATOM 4037 C C . GLN A 1 563 ? 42.290 21.432 -57.570 1.00 50.88 563 GLN A C 1
ATOM 4039 O O . GLN A 1 563 ? 41.277 21.882 -58.106 1.00 50.88 563 GLN A O 1
ATOM 4044 N N . PRO A 1 564 ? 43.323 22.225 -57.234 1.00 45.88 564 PRO A N 1
ATOM 4045 C CA . PRO A 1 564 ? 43.386 23.608 -57.682 1.00 45.88 564 PRO A CA 1
ATOM 4046 C C . PRO A 1 564 ? 43.589 23.643 -59.201 1.00 45.88 564 PRO A C 1
ATOM 4048 O O . PRO A 1 564 ? 44.341 22.831 -59.745 1.00 45.88 564 PRO A O 1
ATOM 4051 N N . ALA A 1 565 ? 42.953 24.600 -59.877 1.00 53.38 565 ALA A N 1
ATOM 4052 C CA . ALA A 1 565 ? 43.371 24.970 -61.224 1.00 53.38 565 ALA A CA 1
ATOM 4053 C C . ALA A 1 565 ? 44.824 25.475 -61.171 1.00 53.38 565 ALA A C 1
ATOM 4055 O O . ALA A 1 565 ? 45.209 26.154 -60.215 1.00 53.38 565 ALA A O 1
ATOM 4056 N N . GLY A 1 566 ? 45.634 25.108 -62.166 1.00 43.44 566 GLY A N 1
ATOM 4057 C CA . GLY A 1 566 ? 47.042 25.498 -62.217 1.00 43.44 566 GLY A CA 1
ATOM 4058 C C . GLY A 1 566 ? 47.219 27.016 -62.297 1.00 43.44 566 GLY A C 1
ATOM 4059 O O . GLY A 1 566 ? 46.433 27.710 -62.939 1.00 43.44 566 GLY A O 1
ATOM 4060 N N . THR A 1 567 ? 48.265 27.528 -61.651 1.00 44.97 567 THR A N 1
ATOM 4061 C CA . THR A 1 567 ? 48.675 28.936 -61.744 1.00 44.97 567 THR A CA 1
ATOM 4062 C C . THR A 1 567 ? 49.021 29.320 -63.188 1.00 44.97 567 THR A C 1
ATOM 4064 O O . THR A 1 567 ? 49.729 28.552 -63.845 1.00 44.97 567 THR A O 1
ATOM 4067 N N . PRO A 1 568 ? 48.596 30.496 -63.688 1.00 51.03 568 PRO A N 1
ATOM 4068 C CA . PRO A 1 568 ? 48.923 30.932 -65.042 1.00 51.03 568 PRO A CA 1
ATOM 4069 C C . PRO A 1 568 ? 50.417 31.272 -65.185 1.00 51.03 568 PRO A C 1
ATOM 4071 O O . PRO A 1 568 ? 50.954 32.078 -64.427 1.00 51.03 568 PRO A O 1
ATOM 4074 N N . GLY A 1 569 ? 51.069 30.660 -66.178 1.00 36.28 569 GLY A N 1
ATOM 4075 C CA . GLY A 1 569 ? 52.396 31.028 -66.690 1.00 36.28 569 GLY A CA 1
ATOM 4076 C C . GLY A 1 569 ? 52.285 31.846 -67.988 1.00 36.28 569 GLY A C 1
ATOM 4077 O O . GLY A 1 569 ? 51.207 31.878 -68.586 1.00 36.28 569 GLY A O 1
ATOM 4078 N N . PRO A 1 570 ? 53.350 32.549 -68.414 1.00 44.19 570 PRO A N 1
ATOM 4079 C CA . PRO A 1 570 ? 53.235 33.669 -69.346 1.00 44.19 570 PRO A CA 1
ATOM 4080 C C . PRO A 1 570 ? 52.832 33.272 -70.771 1.00 44.19 570 PRO A C 1
ATOM 4082 O O . PRO A 1 570 ? 53.244 32.242 -71.305 1.00 44.19 570 PRO A O 1
ATOM 4085 N N . ALA A 1 571 ? 52.054 34.150 -71.405 1.00 52.66 571 ALA A N 1
ATOM 4086 C CA . ALA A 1 571 ? 51.585 33.974 -72.769 1.00 52.66 571 ALA A CA 1
ATOM 4087 C C . ALA A 1 571 ? 52.736 34.048 -73.786 1.00 52.66 571 ALA A C 1
ATOM 4089 O O . ALA A 1 571 ? 53.410 35.068 -73.910 1.00 52.66 571 ALA A O 1
ATOM 4090 N N . THR A 1 572 ? 52.887 32.989 -74.579 1.00 40.28 572 THR A N 1
ATOM 4091 C CA . THR A 1 572 ? 53.544 33.030 -75.891 1.00 40.28 572 THR A CA 1
ATOM 4092 C C . THR A 1 572 ? 52.495 32.680 -76.943 1.00 40.28 572 THR A C 1
ATOM 4094 O O . THR A 1 572 ? 51.700 31.758 -76.768 1.00 40.28 572 THR A O 1
ATOM 4097 N N . GLY A 1 573 ? 52.393 33.509 -77.982 1.00 51.69 573 GLY A N 1
ATOM 4098 C CA . GLY A 1 573 ? 51.223 33.528 -78.855 1.00 51.69 573 GLY A CA 1
ATOM 4099 C C . GLY A 1 573 ? 51.274 32.498 -79.978 1.00 51.69 573 GLY A C 1
ATOM 4100 O O . GLY A 1 573 ? 51.984 32.697 -80.957 1.00 51.69 573 GLY A O 1
ATOM 4101 N N . VAL A 1 574 ? 50.421 31.477 -79.897 1.00 42.69 574 VAL A N 1
ATOM 4102 C CA . VAL A 1 574 ? 49.922 30.729 -81.062 1.00 42.69 574 VAL A CA 1
ATOM 4103 C C . VAL A 1 574 ? 48.403 30.640 -80.926 1.00 42.69 574 VAL A C 1
ATOM 4105 O O . VAL A 1 574 ? 47.908 30.255 -79.869 1.00 42.69 574 VAL A O 1
ATOM 4108 N N . ARG A 1 575 ? 47.653 31.013 -81.970 1.00 46.16 575 ARG A N 1
ATOM 4109 C CA . ARG A 1 575 ? 46.202 30.767 -82.044 1.00 46.16 575 ARG A CA 1
ATOM 4110 C C . ARG A 1 575 ? 45.964 29.343 -82.561 1.00 46.16 575 ARG A C 1
ATOM 4112 O O . ARG A 1 575 ? 46.365 29.077 -83.692 1.00 46.16 575 ARG A O 1
ATOM 4119 N N . PRO A 1 576 ? 45.273 28.462 -81.822 1.00 43.41 576 PRO A N 1
ATOM 4120 C CA . PRO A 1 576 ? 44.565 27.338 -82.417 1.00 43.41 576 PRO A CA 1
ATOM 4121 C C . PRO A 1 576 ? 43.256 27.831 -83.052 1.00 43.41 576 PRO A C 1
ATOM 4123 O O . PRO A 1 576 ? 42.685 28.839 -82.628 1.00 43.41 576 PRO A O 1
ATOM 4126 N N . GLU A 1 577 ? 42.772 27.106 -84.053 1.00 53.06 577 GLU A N 1
ATOM 4127 C CA . GLU A 1 577 ? 41.460 27.325 -84.671 1.00 53.06 577 GLU A CA 1
ATOM 4128 C C . GLU A 1 577 ? 40.294 26.982 -83.717 1.00 53.06 577 GLU A C 1
ATOM 4130 O O . GLU A 1 577 ? 40.496 26.276 -82.721 1.00 53.06 577 GLU A O 1
ATOM 4135 N N . PRO A 1 578 ? 39.059 27.450 -83.995 1.00 45.66 578 PRO A N 1
ATOM 4136 C CA . PRO A 1 578 ? 37.873 27.047 -83.242 1.00 45.66 578 PRO A CA 1
ATOM 4137 C C . PRO A 1 578 ? 37.556 25.558 -83.455 1.00 45.66 578 PRO A C 1
ATOM 4139 O O . PRO A 1 578 ? 36.799 25.180 -84.348 1.00 45.66 578 PRO A O 1
ATOM 4142 N N . VAL A 1 579 ? 38.114 24.704 -82.595 1.00 47.91 579 VAL A N 1
ATOM 4143 C CA . VAL A 1 579 ? 37.743 23.286 -82.508 1.00 47.91 579 VAL A CA 1
ATOM 4144 C C . VAL A 1 579 ? 36.261 23.187 -82.138 1.00 47.91 579 VAL A C 1
ATOM 4146 O O . VAL A 1 579 ? 35.832 23.710 -81.108 1.00 47.91 579 VAL A O 1
ATOM 4149 N N . GLY A 1 580 ? 35.478 22.528 -82.996 1.00 54.84 580 GLY A N 1
ATOM 4150 C CA . GLY A 1 580 ? 34.046 22.316 -82.787 1.00 54.84 580 GLY A CA 1
ATOM 4151 C C . GLY A 1 580 ? 33.726 21.446 -81.559 1.00 54.84 580 GLY A C 1
ATOM 4152 O O . GLY A 1 580 ? 34.627 20.864 -80.948 1.00 54.84 580 GLY A O 1
ATOM 4153 N N . PRO A 1 581 ? 32.439 21.329 -81.180 1.00 61.44 581 PRO A N 1
ATOM 4154 C CA . PRO A 1 581 ? 32.036 20.474 -80.068 1.00 61.44 581 PRO A CA 1
ATOM 4155 C C . PRO A 1 581 ? 32.483 19.018 -80.306 1.00 61.44 581 PRO A C 1
ATOM 4157 O O . PRO A 1 581 ? 32.413 18.536 -81.439 1.00 61.44 581 PRO A O 1
ATOM 4160 N N . PRO A 1 582 ? 32.939 18.300 -79.261 1.00 55.41 582 PRO A N 1
ATOM 4161 C CA . PRO A 1 582 ? 33.421 16.932 -79.410 1.00 55.41 582 PRO A CA 1
ATOM 4162 C C . PRO A 1 582 ? 32.294 16.005 -79.898 1.00 55.41 582 PRO A C 1
ATOM 4164 O O . PRO A 1 582 ? 31.139 16.194 -79.503 1.00 55.41 582 PRO A O 1
ATOM 4167 N N . PRO A 1 583 ? 32.606 14.984 -80.717 1.00 52.34 583 PRO A N 1
ATOM 4168 C CA . PRO A 1 583 ? 31.599 14.064 -81.228 1.00 52.34 583 PRO A CA 1
ATOM 4169 C C . PRO A 1 583 ? 30.918 13.322 -80.074 1.00 52.34 583 PRO A C 1
ATOM 4171 O O . PRO A 1 583 ? 31.570 12.671 -79.254 1.00 52.34 583 PRO A O 1
ATOM 4174 N N . VAL A 1 584 ? 29.589 13.407 -80.025 1.00 53.25 584 VAL A N 1
ATOM 4175 C CA . VAL A 1 584 ? 28.777 12.626 -79.090 1.00 53.25 584 VAL A CA 1
ATOM 4176 C C . VAL A 1 584 ? 28.873 11.160 -79.502 1.00 53.25 584 VAL A C 1
ATOM 4178 O O . VAL A 1 584 ? 28.379 10.776 -80.561 1.00 53.25 584 VAL A O 1
ATOM 4181 N N . ALA A 1 585 ? 29.516 10.338 -78.673 1.00 46.47 585 ALA A N 1
ATOM 4182 C CA . ALA A 1 585 ? 29.541 8.897 -78.887 1.00 46.47 585 ALA A CA 1
ATOM 4183 C C . ALA A 1 585 ? 28.098 8.351 -78.855 1.00 46.47 585 ALA A C 1
ATOM 4185 O O . ALA A 1 585 ? 27.362 8.670 -77.914 1.00 46.47 585 ALA A O 1
ATOM 4186 N N . PRO A 1 586 ? 27.670 7.547 -79.846 1.00 45.31 586 PRO A N 1
ATOM 4187 C CA . PRO A 1 586 ? 26.320 7.007 -79.866 1.00 45.31 586 PRO A CA 1
ATOM 4188 C C . PRO A 1 586 ? 26.114 6.087 -78.662 1.00 45.31 586 PRO A C 1
ATOM 4190 O O . PRO A 1 586 ? 26.855 5.122 -78.460 1.00 45.31 586 PRO A O 1
ATOM 4193 N N . VAL A 1 587 ? 25.092 6.385 -77.859 1.00 43.81 587 VAL A N 1
ATOM 4194 C CA . VAL A 1 587 ? 24.652 5.495 -76.783 1.00 43.81 587 VAL A CA 1
ATOM 4195 C C . VAL A 1 587 ? 24.134 4.216 -77.431 1.00 43.81 587 VAL A C 1
ATOM 4197 O O . VAL A 1 587 ? 23.140 4.249 -78.154 1.00 43.81 587 VAL A O 1
ATOM 4200 N N . GLN A 1 588 ? 24.798 3.088 -77.174 1.00 43.12 588 GLN A N 1
ATOM 4201 C CA . GLN A 1 588 ? 24.252 1.785 -77.538 1.00 43.12 588 GLN A CA 1
ATOM 4202 C C . GLN A 1 588 ? 22.948 1.574 -76.766 1.00 43.12 588 GLN A C 1
ATOM 4204 O O . GLN A 1 588 ? 22.945 1.523 -75.534 1.00 43.12 588 GLN A O 1
ATOM 4209 N N . ALA A 1 589 ? 21.839 1.465 -77.496 1.00 49.03 589 ALA A N 1
ATOM 4210 C CA . ALA A 1 589 ? 20.596 0.972 -76.927 1.00 49.03 589 ALA A CA 1
ATOM 4211 C C . ALA A 1 589 ? 20.793 -0.484 -76.456 1.00 49.03 589 ALA A C 1
ATOM 4213 O O . ALA A 1 589 ? 21.547 -1.229 -77.093 1.00 49.03 589 ALA A O 1
ATOM 4214 N N . PRO A 1 590 ? 20.127 -0.920 -75.370 1.00 48.00 590 PRO A N 1
ATOM 4215 C CA . PRO A 1 590 ? 20.030 -2.344 -75.069 1.00 48.00 590 PRO A CA 1
ATOM 4216 C C . PRO A 1 590 ? 19.348 -3.074 -76.243 1.00 48.00 590 PRO A C 1
ATOM 4218 O O . PRO A 1 590 ? 18.537 -2.462 -76.946 1.00 48.00 590 PRO A O 1
ATOM 4221 N N . PRO A 1 591 ? 19.663 -4.359 -76.482 1.00 44.94 591 PRO A N 1
ATOM 4222 C CA . PRO A 1 591 ? 19.120 -5.098 -77.616 1.00 44.94 591 PRO A CA 1
ATOM 4223 C C . PRO A 1 591 ? 17.589 -5.160 -77.550 1.00 44.94 591 PRO A C 1
ATOM 4225 O O . PRO A 1 591 ? 17.017 -5.569 -76.542 1.00 44.94 591 PRO A O 1
ATOM 4228 N N . THR A 1 592 ? 16.925 -4.771 -78.637 1.00 44.56 592 THR A N 1
ATOM 4229 C CA . THR A 1 592 ? 15.477 -4.936 -78.788 1.00 44.56 592 THR A CA 1
ATOM 4230 C C . THR A 1 592 ? 15.161 -6.375 -79.164 1.00 44.56 592 THR A C 1
ATOM 4232 O O . THR A 1 592 ? 15.374 -6.777 -80.310 1.00 44.56 592 THR A O 1
ATOM 4235 N N . GLU A 1 593 ? 14.626 -7.140 -78.216 1.00 41.41 593 GLU A N 1
ATOM 4236 C CA . GLU A 1 593 ? 13.902 -8.369 -78.542 1.00 41.41 593 GLU A CA 1
ATOM 4237 C C . GLU A 1 593 ? 12.680 -8.042 -79.425 1.00 41.41 593 GLU A C 1
ATOM 4239 O O . GLU A 1 593 ? 12.071 -6.976 -79.270 1.00 41.41 593 GLU A O 1
ATOM 4244 N N . PRO A 1 594 ? 12.314 -8.918 -80.378 1.00 44.41 594 PRO A N 1
ATOM 4245 C CA . PRO A 1 594 ? 11.158 -8.696 -81.236 1.00 44.41 594 PRO A CA 1
ATOM 4246 C C . PRO A 1 594 ? 9.858 -8.762 -80.425 1.00 44.41 594 PRO A C 1
ATOM 4248 O O . PRO A 1 594 ? 9.671 -9.650 -79.593 1.00 44.41 594 PRO A O 1
ATOM 4251 N N . VAL A 1 595 ? 8.926 -7.847 -80.706 1.00 47.56 595 VAL A N 1
ATOM 4252 C CA . VAL A 1 595 ? 7.612 -7.814 -80.048 1.00 47.56 595 VAL A CA 1
ATOM 4253 C C . VAL A 1 595 ? 6.775 -9.014 -80.497 1.00 47.56 595 VAL A C 1
ATOM 4255 O O . VAL A 1 595 ? 6.163 -9.004 -81.564 1.00 47.56 595 VAL A O 1
ATOM 4258 N N . GLY A 1 596 ? 6.765 -10.057 -79.668 1.00 39.28 596 GLY A N 1
ATOM 4259 C CA . GLY A 1 596 ? 5.855 -11.192 -79.790 1.00 39.28 596 GLY A CA 1
ATOM 4260 C C . GLY A 1 596 ? 4.405 -10.823 -79.454 1.00 39.28 596 GLY A C 1
ATOM 4261 O O . GLY A 1 596 ? 4.132 -9.832 -78.777 1.00 39.28 596 GLY A O 1
ATOM 4262 N N . ALA A 1 597 ? 3.469 -11.645 -79.932 1.00 52.28 597 ALA A N 1
ATOM 4263 C CA . ALA A 1 597 ? 2.036 -11.500 -79.677 1.00 52.28 597 ALA A CA 1
ATOM 4264 C C . ALA A 1 597 ? 1.697 -11.550 -78.165 1.00 52.28 597 ALA A C 1
ATOM 4266 O O . ALA A 1 597 ? 2.442 -12.163 -77.395 1.00 52.28 597 ALA A O 1
ATOM 4267 N N . PRO A 1 598 ? 0.576 -10.941 -77.718 1.00 44.62 598 PRO A N 1
ATOM 4268 C CA . PRO A 1 598 ? 0.203 -10.909 -76.305 1.00 44.62 598 PRO A CA 1
ATOM 4269 C C . PRO A 1 598 ? 0.029 -12.320 -75.729 1.00 44.62 598 PRO A C 1
ATOM 4271 O O . PRO A 1 598 ? -0.886 -13.055 -76.099 1.00 44.62 598 PRO A O 1
ATOM 4274 N N . VAL A 1 599 ? 0.904 -12.679 -74.788 1.00 41.88 599 VAL A N 1
ATOM 4275 C CA . VAL A 1 599 ? 0.847 -13.955 -74.071 1.00 41.88 599 VAL A CA 1
ATOM 4276 C C . VAL A 1 599 ? -0.315 -13.919 -73.082 1.00 41.88 599 VAL A C 1
ATOM 4278 O O . VAL A 1 599 ? -0.265 -13.225 -72.065 1.00 41.88 599 VAL A O 1
ATOM 4281 N N . THR A 1 600 ? -1.365 -14.686 -73.370 1.00 54.31 600 THR A N 1
ATOM 4282 C CA . THR A 1 600 ? -2.422 -14.993 -72.399 1.00 54.31 600 THR A CA 1
ATOM 4283 C C . THR A 1 600 ? -1.821 -15.693 -71.177 1.00 54.31 600 THR A C 1
ATOM 4285 O O . THR A 1 600 ? -0.986 -16.586 -71.360 1.00 54.31 600 THR A O 1
ATOM 4288 N N . PRO A 1 601 ? -2.241 -15.363 -69.941 1.00 46.75 601 PRO A N 1
ATOM 4289 C CA . PRO A 1 601 ? -1.791 -16.099 -68.766 1.00 46.75 601 PRO A CA 1
ATOM 4290 C C . PRO A 1 601 ? -2.195 -17.582 -68.877 1.00 46.75 601 PRO A C 1
ATOM 4292 O O . PRO A 1 601 ? -3.251 -17.881 -69.443 1.00 46.75 601 PRO A O 1
ATOM 4295 N N . PRO A 1 602 ? -1.389 -18.519 -68.343 1.00 55.62 602 PRO A N 1
ATOM 4296 C CA . PRO A 1 602 ? -1.784 -19.920 -68.282 1.00 55.62 602 PRO A CA 1
ATOM 4297 C C . PRO A 1 602 ? -3.055 -20.079 -67.427 1.00 55.62 602 PRO A C 1
ATOM 4299 O O . PRO A 1 602 ? -3.269 -19.288 -66.500 1.00 55.62 602 PRO A O 1
ATOM 4302 N N . PRO A 1 603 ? -3.898 -21.092 -67.702 1.00 53.44 603 PRO A N 1
ATOM 4303 C CA . PRO A 1 603 ? -5.077 -21.357 -66.888 1.00 53.44 603 PRO A CA 1
ATOM 4304 C C . PRO A 1 603 ? -4.681 -21.625 -65.431 1.00 53.44 603 PRO A C 1
ATOM 4306 O O . PRO A 1 603 ? -3.666 -22.264 -65.148 1.00 53.44 603 PRO A O 1
ATOM 4309 N N . PHE A 1 604 ? -5.499 -21.124 -64.508 1.00 48.84 604 PHE A N 1
ATOM 4310 C CA . PHE A 1 604 ? -5.308 -21.296 -63.071 1.00 48.84 604 PHE A CA 1
ATOM 4311 C C . PHE A 1 604 ? -5.379 -22.787 -62.701 1.00 48.84 604 PHE A C 1
ATOM 4313 O O . PHE A 1 604 ? -6.389 -23.433 -62.966 1.00 48.84 604 PHE A O 1
ATOM 4320 N N . ASP A 1 605 ? -4.318 -23.321 -62.091 1.00 54.97 605 ASP A N 1
ATOM 4321 C CA . ASP A 1 605 ? -4.240 -24.701 -61.592 1.00 54.97 605 ASP A CA 1
ATOM 4322 C C . ASP A 1 605 ? -4.776 -24.759 -60.145 1.00 54.97 605 ASP A C 1
ATOM 4324 O O . ASP A 1 605 ? -4.065 -24.356 -59.217 1.00 54.97 605 ASP A O 1
ATOM 4328 N N . PRO A 1 606 ? -6.013 -25.245 -59.909 1.00 47.69 606 PRO A N 1
ATOM 4329 C CA . PRO A 1 606 ? -6.596 -25.272 -58.570 1.00 47.69 606 PRO A CA 1
ATOM 4330 C C . PRO A 1 606 ? -5.957 -26.329 -57.656 1.00 47.69 606 PRO A C 1
ATOM 4332 O O . PRO A 1 606 ? -6.168 -26.275 -56.446 1.00 47.69 606 PRO A O 1
ATOM 4335 N N . SER A 1 607 ? -5.156 -27.267 -58.185 1.00 48.31 607 SER A N 1
ATOM 4336 C CA . SER A 1 607 ? -4.561 -28.361 -57.397 1.00 48.31 607 SER A CA 1
ATOM 4337 C C . SER A 1 607 ? -3.427 -27.919 -56.459 1.00 48.31 607 SER A C 1
ATOM 4339 O O . SER A 1 607 ? -2.911 -28.726 -55.687 1.00 48.31 607 SER A O 1
ATOM 4341 N N . ARG A 1 608 ? -3.041 -26.635 -56.503 1.00 44.75 608 ARG A N 1
ATOM 4342 C CA . ARG A 1 608 ? -1.945 -26.049 -55.706 1.00 44.75 608 ARG A CA 1
ATOM 4343 C C . ARG A 1 608 ? -2.404 -25.140 -54.565 1.00 44.75 608 ARG A C 1
ATOM 4345 O O . ARG A 1 608 ? -1.566 -24.517 -53.913 1.00 44.75 608 ARG A O 1
ATOM 4352 N N . LEU A 1 609 ? -3.709 -25.045 -54.316 1.00 44.81 609 LEU A N 1
ATOM 4353 C CA . LEU A 1 609 ? -4.235 -24.358 -53.137 1.00 44.81 609 LEU A CA 1
ATOM 4354 C C . LEU A 1 609 ? -4.002 -25.216 -51.877 1.00 44.81 609 LEU A C 1
ATOM 4356 O O . LEU A 1 609 ? -4.292 -26.413 -51.907 1.00 44.81 609 LEU A O 1
ATOM 4360 N N . PRO A 1 610 ? -3.518 -24.646 -50.757 1.00 43.72 610 PRO A N 1
ATOM 4361 C CA . PRO A 1 610 ? -3.512 -25.356 -49.483 1.00 43.72 610 PRO A CA 1
ATOM 4362 C C . PRO A 1 610 ? -4.956 -25.594 -49.022 1.00 43.72 610 PRO A C 1
ATOM 4364 O O . PRO A 1 610 ? -5.788 -24.687 -49.078 1.00 43.72 610 PRO A O 1
ATOM 4367 N N . SER A 1 611 ? -5.253 -26.815 -48.572 1.00 43.28 611 SER A N 1
ATOM 4368 C CA . SER A 1 611 ? -6.612 -27.249 -48.234 1.00 43.28 611 SER A CA 1
ATOM 4369 C C . SER A 1 611 ? -7.276 -26.341 -47.185 1.00 43.28 611 SER A C 1
ATOM 4371 O O . SER A 1 611 ? -6.694 -26.141 -46.114 1.00 43.28 611 SER A O 1
ATOM 4373 N N . PRO A 1 612 ? -8.493 -25.819 -47.430 1.00 38.12 612 PRO A N 1
ATOM 4374 C CA . PRO A 1 612 ? -9.219 -25.052 -46.425 1.00 38.12 612 PRO A CA 1
ATOM 4375 C C . PRO A 1 612 ? -9.661 -25.963 -45.272 1.00 38.12 612 PRO A C 1
ATOM 4377 O O . PRO A 1 612 ? -10.193 -27.051 -45.488 1.00 38.12 612 PRO A O 1
ATOM 4380 N N . VAL A 1 613 ? -9.469 -25.502 -44.035 1.00 38.56 613 VAL A N 1
ATOM 4381 C CA . VAL A 1 613 ? -10.015 -26.168 -42.845 1.00 38.56 613 VAL A CA 1
ATOM 4382 C C . VAL A 1 613 ? -11.535 -26.002 -42.838 1.00 38.56 613 VAL A C 1
ATOM 4384 O O . VAL A 1 613 ? -12.039 -24.894 -43.023 1.00 38.56 613 VAL A O 1
ATOM 4387 N N . HIS A 1 614 ? -12.268 -27.094 -42.617 1.00 34.44 614 HIS A N 1
ATOM 4388 C CA . HIS A 1 614 ? -13.728 -27.069 -42.562 1.00 34.44 614 HIS A CA 1
ATOM 4389 C C . HIS A 1 614 ? -14.244 -26.190 -41.411 1.00 34.44 614 HIS A C 1
ATOM 4391 O O . HIS A 1 614 ? -14.053 -26.509 -40.239 1.00 34.44 614 HIS A O 1
ATOM 4397 N N . LEU A 1 615 ? -15.007 -25.156 -41.761 1.00 32.75 615 LEU A N 1
ATOM 4398 C CA . LEU A 1 615 ? -16.066 -24.604 -40.919 1.00 32.75 615 LEU A CA 1
ATOM 4399 C C . LEU A 1 615 ? -17.387 -24.835 -41.655 1.00 32.75 615 LEU A C 1
ATOM 4401 O O . LEU A 1 615 ? -17.571 -24.360 -42.774 1.00 32.75 615 LEU A O 1
ATOM 4405 N N . GLY A 1 616 ? -18.266 -25.642 -41.060 1.00 30.36 616 GLY A N 1
ATOM 4406 C CA . GLY A 1 616 ? -19.548 -26.001 -41.662 1.00 30.36 616 GLY A CA 1
ATOM 4407 C C . GLY A 1 616 ? -20.515 -24.820 -41.665 1.00 30.36 616 GLY A C 1
ATOM 4408 O O . GLY A 1 616 ? -20.673 -24.144 -40.650 1.00 30.36 616 GLY A O 1
ATOM 4409 N N . ALA A 1 617 ? -21.180 -24.585 -42.795 1.00 28.52 617 ALA A N 1
ATOM 4410 C CA . ALA A 1 617 ? -22.258 -23.610 -42.874 1.00 28.52 617 ALA A CA 1
ATOM 4411 C C . ALA A 1 617 ? -23.543 -24.177 -42.249 1.00 28.52 617 ALA A C 1
ATOM 4413 O O . ALA A 1 617 ? -23.955 -25.288 -42.580 1.00 28.52 617 ALA A O 1
ATOM 4414 N N . ALA A 1 618 ? -24.202 -23.383 -41.406 1.00 29.77 618 ALA A N 1
ATOM 4415 C CA . ALA A 1 618 ? -25.603 -23.569 -41.043 1.00 29.77 618 ALA A CA 1
ATOM 4416 C C . ALA A 1 618 ? -26.438 -22.524 -41.801 1.00 29.77 618 ALA A C 1
ATOM 4418 O O . ALA A 1 618 ? -26.105 -21.339 -41.802 1.00 29.77 618 ALA A O 1
ATOM 4419 N N . THR A 1 619 ? -27.484 -22.966 -42.495 1.00 31.77 619 THR A N 1
ATOM 4420 C CA . THR A 1 619 ? -28.318 -22.122 -43.363 1.00 31.77 619 THR A CA 1
ATOM 4421 C C . THR A 1 619 ? -29.371 -21.338 -42.586 1.00 31.77 619 THR A C 1
ATOM 4423 O O . THR A 1 619 ? -29.996 -21.871 -41.672 1.00 31.77 619 THR A O 1
ATOM 4426 N N . VAL A 1 620 ? -29.627 -20.099 -43.011 1.00 31.69 620 VAL A N 1
ATOM 4427 C CA . VAL A 1 620 ? -30.743 -19.273 -42.522 1.00 31.69 620 VAL A CA 1
ATOM 4428 C C . VAL A 1 620 ? -32.053 -19.710 -43.182 1.00 31.69 620 VAL A C 1
ATOM 4430 O O . VAL A 1 620 ? -32.119 -19.785 -44.407 1.00 31.69 620 VAL A O 1
ATOM 4433 N N . VAL A 1 621 ? -33.096 -19.929 -42.375 1.00 29.11 621 VAL A N 1
ATOM 4434 C CA . VAL A 1 621 ? -34.512 -19.968 -42.784 1.00 29.11 621 VAL A CA 1
ATOM 4435 C C . VAL A 1 621 ? -35.337 -19.268 -41.693 1.00 29.11 621 VAL A C 1
ATOM 4437 O O . VAL A 1 621 ? -35.001 -19.356 -40.513 1.00 29.11 621 VAL A O 1
ATOM 4440 N N . GLU A 1 622 ? -36.377 -18.532 -42.089 1.00 31.28 622 GLU A N 1
ATOM 4441 C CA . GLU A 1 622 ? -37.229 -17.725 -41.202 1.00 31.28 622 GLU A CA 1
ATOM 4442 C C . GLU A 1 622 ? -38.249 -18.542 -40.375 1.00 31.28 622 GLU A C 1
ATOM 4444 O O . GLU A 1 622 ? -38.564 -19.685 -40.719 1.00 31.28 622 GLU A O 1
ATOM 4449 N N . PRO A 1 623 ? -38.779 -17.978 -39.268 1.00 37.41 623 PRO A N 1
ATOM 4450 C CA . PRO A 1 623 ? -39.626 -18.714 -38.336 1.00 37.41 623 PRO A CA 1
ATOM 4451 C C . PRO A 1 623 ? -41.079 -18.853 -38.812 1.00 37.41 623 PRO A C 1
ATOM 4453 O O . PRO A 1 623 ? -41.756 -17.871 -39.108 1.00 37.41 623 PRO A O 1
ATOM 4456 N N . THR A 1 624 ? -41.606 -20.076 -38.744 1.00 29.12 624 THR A N 1
ATOM 4457 C CA . THR A 1 624 ? -43.051 -20.351 -38.731 1.00 29.12 624 THR A CA 1
ATOM 4458 C C . THR A 1 624 ? -43.376 -21.407 -37.673 1.00 29.12 624 THR A C 1
ATOM 4460 O O . THR A 1 624 ? -42.673 -22.402 -37.527 1.00 29.12 624 THR A O 1
ATOM 4463 N N . GLY A 1 625 ? -44.455 -21.182 -36.924 1.00 29.56 625 GLY A N 1
ATOM 4464 C CA . GLY A 1 625 ? -45.209 -22.234 -36.233 1.00 29.56 625 GLY A CA 1
ATOM 4465 C C . GLY A 1 625 ? -46.628 -22.297 -36.817 1.00 29.56 625 GLY A C 1
ATOM 4466 O O . GLY A 1 625 ? -46.876 -21.618 -37.817 1.00 29.56 625 GLY A O 1
ATOM 4467 N N . PRO A 1 626 ? -47.594 -23.002 -36.192 1.00 56.72 626 PRO A N 1
ATOM 4468 C CA . PRO A 1 626 ? -47.508 -23.836 -34.979 1.00 56.72 626 PRO A CA 1
ATOM 4469 C C . PRO A 1 626 ? -48.022 -25.288 -35.195 1.00 56.72 626 PRO A C 1
ATOM 4471 O O . PRO A 1 626 ? -48.625 -25.553 -36.229 1.00 56.72 626 PRO A O 1
ATOM 4474 N N . ALA A 1 627 ? -47.890 -26.194 -34.203 1.00 27.55 627 ALA A N 1
ATOM 4475 C CA . ALA A 1 627 ? -48.911 -27.218 -33.852 1.00 27.55 627 ALA A CA 1
ATOM 4476 C C . ALA A 1 627 ? -48.517 -28.178 -32.691 1.00 27.55 627 ALA A C 1
ATOM 4478 O O . ALA A 1 627 ? -47.373 -28.592 -32.570 1.00 27.55 627 ALA A O 1
ATOM 4479 N N . ALA A 1 628 ? -49.529 -28.531 -31.884 1.00 26.88 628 ALA A N 1
ATOM 4480 C CA . ALA A 1 628 ? -49.792 -29.770 -31.116 1.00 26.88 628 ALA A CA 1
ATOM 4481 C C . ALA A 1 628 ? -48.669 -30.779 -30.711 1.00 26.88 628 ALA A C 1
ATOM 4483 O O . ALA A 1 628 ? -48.140 -31.488 -31.556 1.00 26.88 628 ALA A O 1
ATOM 4484 N N . GLN A 1 629 ? -48.451 -30.922 -29.384 1.00 27.44 629 GLN A N 1
ATOM 4485 C CA . GLN A 1 629 ? -48.895 -32.037 -28.485 1.00 27.44 629 GLN A CA 1
ATOM 4486 C C . GLN A 1 629 ? -48.767 -33.539 -28.895 1.00 27.44 629 GLN A C 1
ATOM 4488 O O . GLN A 1 629 ? -48.776 -33.827 -30.087 1.00 27.44 629 GLN A O 1
ATOM 4493 N N . PRO A 1 630 ? -48.843 -34.528 -27.948 1.00 43.88 630 PRO A N 1
ATOM 4494 C CA . PRO A 1 630 ? -48.925 -34.471 -26.460 1.00 43.88 630 PRO A CA 1
ATOM 4495 C C . PRO A 1 630 ? -48.028 -35.516 -25.701 1.00 43.88 630 PRO A C 1
ATOM 4497 O O . PRO A 1 630 ? -47.243 -36.216 -26.325 1.00 43.88 630 PRO A O 1
ATOM 4500 N N . VAL A 1 631 ? -48.255 -35.691 -24.374 1.00 29.00 631 VAL A N 1
ATOM 4501 C CA . VAL A 1 631 ? -47.859 -36.846 -23.495 1.00 29.00 631 VAL A CA 1
ATOM 4502 C C . VAL A 1 631 ? -46.355 -36.948 -23.134 1.00 29.00 631 VAL A C 1
ATOM 4504 O O . VAL A 1 631 ? -45.516 -36.863 -24.015 1.00 29.00 631 VAL A O 1
ATOM 4507 N N . ALA A 1 632 ? -45.888 -37.205 -21.898 1.00 28.64 632 ALA A N 1
ATOM 4508 C CA . ALA A 1 632 ? -46.386 -37.112 -20.504 1.00 28.64 632 ALA A CA 1
ATOM 4509 C C . ALA A 1 632 ? -45.144 -37.184 -19.559 1.00 28.64 632 ALA A C 1
ATOM 4511 O O . ALA A 1 632 ? -44.070 -37.557 -20.017 1.00 28.64 632 ALA A O 1
ATOM 4512 N N . GLY A 1 633 ? -45.182 -36.884 -18.254 1.00 27.16 633 GLY A N 1
ATOM 4513 C CA . GLY A 1 633 ? -46.247 -36.361 -17.388 1.00 27.16 633 GLY A CA 1
ATOM 4514 C C . GLY A 1 633 ? -45.849 -36.443 -15.898 1.00 27.16 633 GLY A C 1
ATOM 4515 O O . GLY A 1 633 ? -44.919 -37.164 -15.551 1.00 27.16 633 GLY A O 1
ATOM 4516 N N . GLY A 1 634 ? -46.577 -35.732 -15.027 1.00 27.72 634 GLY A N 1
ATOM 4517 C CA . GLY A 1 634 ? -46.338 -35.681 -13.572 1.00 27.72 634 GLY A CA 1
ATOM 4518 C C . GLY A 1 634 ? -45.278 -34.646 -13.140 1.00 27.72 634 GLY A C 1
ATOM 4519 O O . GLY A 1 634 ? -44.271 -34.475 -13.815 1.00 27.72 634 GLY A O 1
ATOM 4520 N N . SER A 1 635 ? -45.448 -33.903 -12.042 1.00 30.67 635 SER A N 1
ATOM 4521 C CA . SER A 1 635 ? -46.644 -33.724 -11.196 1.00 30.67 635 SER A CA 1
ATOM 4522 C C . SER A 1 635 ? -46.538 -32.427 -10.379 1.00 30.67 635 SER A C 1
ATOM 4524 O O . SER A 1 635 ? -45.505 -32.185 -9.763 1.00 30.67 635 SER A O 1
ATOM 4526 N N . ALA A 1 636 ? -47.614 -31.637 -10.331 1.00 28.81 636 ALA A N 1
ATOM 4527 C CA . ALA A 1 636 ? -47.770 -30.472 -9.449 1.00 28.81 636 ALA A CA 1
ATOM 4528 C C . ALA A 1 636 ? -48.856 -30.740 -8.387 1.00 28.81 636 ALA A C 1
ATOM 4530 O O . ALA A 1 636 ? -49.701 -31.617 -8.588 1.00 28.81 636 ALA A O 1
ATOM 4531 N N . PRO A 1 637 ? -48.842 -30.002 -7.267 1.00 43.78 637 PRO A N 1
ATOM 4532 C CA . PRO A 1 637 ? -49.921 -29.033 -6.969 1.00 43.78 637 PRO A CA 1
ATOM 4533 C C . PRO A 1 637 ? -49.413 -27.578 -7.154 1.00 43.78 637 PRO A C 1
ATOM 4535 O O . PRO A 1 637 ? -48.214 -27.346 -7.064 1.00 43.78 637 PRO A O 1
ATOM 4538 N N . ALA A 1 638 ? -50.183 -26.566 -7.586 1.00 28.92 638 ALA A N 1
ATOM 4539 C CA . ALA A 1 638 ? -51.413 -25.983 -7.005 1.00 28.92 638 ALA A CA 1
ATOM 4540 C C . ALA A 1 638 ? -51.168 -25.455 -5.569 1.00 28.92 638 ALA A C 1
ATOM 4542 O O . ALA A 1 638 ? -50.640 -26.190 -4.748 1.00 28.92 638 ALA A O 1
ATOM 4543 N N . THR A 1 639 ? -51.460 -24.208 -5.176 1.00 28.98 639 THR A N 1
ATOM 4544 C CA . THR A 1 639 ? -52.373 -23.128 -5.654 1.00 28.98 639 THR A CA 1
ATOM 4545 C C . THR A 1 639 ? -51.746 -21.755 -5.282 1.00 28.98 639 THR A C 1
ATOM 4547 O O . THR A 1 639 ? -50.729 -21.748 -4.605 1.00 28.98 639 THR A O 1
ATOM 4550 N N . GLY A 1 640 ? -52.233 -20.550 -5.618 1.00 26.44 640 GLY A N 1
ATOM 4551 C CA . GLY A 1 640 ? -53.424 -20.070 -6.336 1.00 26.44 640 GLY A CA 1
ATOM 4552 C C . GLY A 1 640 ? -53.696 -18.576 -6.010 1.00 26.44 640 GLY A C 1
ATOM 4553 O O . GLY A 1 640 ? -53.072 -18.030 -5.112 1.00 26.44 640 GLY A O 1
ATOM 4554 N N . GLN A 1 641 ? -54.669 -17.957 -6.697 1.00 29.89 641 GLN A N 1
ATOM 4555 C CA . GLN A 1 641 ? -55.275 -16.627 -6.428 1.00 29.89 641 GLN A CA 1
ATOM 4556 C C . GLN A 1 641 ? -54.483 -15.319 -6.710 1.00 29.89 641 GLN A C 1
ATOM 4558 O O . GLN A 1 641 ? -53.362 -15.090 -6.273 1.00 29.89 641 GLN A O 1
ATOM 4563 N N . ARG A 1 642 ? -55.192 -14.397 -7.383 1.00 30.59 642 ARG A N 1
ATOM 4564 C CA . ARG A 1 642 ? -55.047 -12.926 -7.374 1.00 30.59 642 ARG A CA 1
ATOM 4565 C C . ARG A 1 642 ? -56.444 -12.347 -7.092 1.00 30.59 642 ARG A C 1
ATOM 4567 O O . ARG A 1 642 ? -57.415 -12.883 -7.627 1.00 30.59 642 ARG A O 1
ATOM 4574 N N . PRO A 1 643 ? -56.545 -11.243 -6.345 1.00 42.12 643 PRO A N 1
ATOM 4575 C CA . PRO A 1 643 ? -57.229 -10.035 -6.844 1.00 42.12 643 PRO A CA 1
ATOM 4576 C C . PRO A 1 643 ? -56.288 -8.802 -6.677 1.00 42.12 643 PRO A C 1
ATOM 4578 O O . PRO A 1 643 ? -55.251 -8.925 -6.036 1.00 42.12 643 PRO A O 1
ATOM 4581 N N . ALA A 1 644 ? -56.397 -7.635 -7.332 1.00 29.08 644 ALA A N 1
ATOM 4582 C CA . ALA A 1 644 ? -57.526 -6.787 -7.759 1.00 29.08 644 ALA A CA 1
ATOM 4583 C C . ALA A 1 644 ? -58.256 -6.102 -6.574 1.00 29.08 644 ALA A C 1
ATOM 4585 O O . ALA A 1 644 ? -58.562 -6.772 -5.601 1.00 29.08 644 ALA A O 1
ATOM 4586 N N . VAL A 1 645 ? -58.586 -4.800 -6.566 1.00 33.41 645 VAL A N 1
ATOM 4587 C CA . VAL A 1 645 ? -58.322 -3.653 -7.474 1.00 33.41 645 VAL A CA 1
ATOM 4588 C C . VAL A 1 645 ? -58.599 -2.346 -6.686 1.00 33.41 645 VAL A C 1
ATOM 4590 O O . VAL A 1 645 ? -59.487 -2.390 -5.847 1.00 33.41 645 VAL A O 1
ATOM 4593 N N . THR A 1 646 ? -57.910 -1.219 -6.967 1.00 29.25 646 THR A N 1
ATOM 4594 C CA . THR A 1 646 ? -58.430 0.189 -7.068 1.00 29.25 646 THR A CA 1
ATOM 4595 C C . THR A 1 646 ? -57.295 1.232 -7.043 1.00 29.25 646 THR A C 1
ATOM 4597 O O . THR A 1 646 ? -56.385 1.108 -6.232 1.00 29.25 646 THR A O 1
ATOM 4600 N N . GLY A 1 647 ? -57.391 2.295 -7.859 1.00 28.59 647 GLY A N 1
ATOM 4601 C CA . GLY A 1 647 ? -56.497 3.474 -7.830 1.00 28.59 647 GLY A CA 1
ATOM 4602 C C . GLY A 1 647 ? -56.168 4.012 -9.241 1.00 28.59 647 GLY A C 1
ATOM 4603 O O . GLY A 1 647 ? -55.589 3.258 -10.020 1.00 28.59 647 GLY A O 1
ATOM 4604 N N . PRO A 1 648 ? -56.567 5.245 -9.627 1.00 39.50 648 PRO A N 1
ATOM 4605 C CA . PRO A 1 648 ? -56.521 5.693 -11.026 1.00 39.50 648 PRO A CA 1
ATOM 4606 C C . PRO A 1 648 ? -55.230 6.420 -11.455 1.00 39.50 648 PRO A C 1
ATOM 4608 O O . PRO A 1 648 ? -54.488 6.970 -10.646 1.00 39.50 648 PRO A O 1
ATOM 4611 N N . VAL A 1 649 ? -55.022 6.458 -12.775 1.00 30.34 649 VAL A N 1
ATOM 4612 C CA . VAL A 1 649 ? -53.901 7.097 -13.492 1.00 30.34 649 VAL A CA 1
ATOM 4613 C C . VAL A 1 649 ? -54.260 8.523 -13.936 1.00 30.34 649 VAL A C 1
ATOM 4615 O O . VAL A 1 649 ? -55.394 8.763 -14.348 1.00 30.34 649 VAL A O 1
ATOM 4618 N N . GLN A 1 650 ? -53.272 9.426 -13.988 1.00 30.64 650 GLN A N 1
ATOM 4619 C CA . GLN A 1 650 ? -53.235 10.523 -14.971 1.00 30.64 650 GLN A CA 1
ATOM 4620 C C . GLN A 1 650 ? -51.845 10.626 -15.645 1.00 30.64 650 GLN A C 1
ATOM 4622 O O . GLN A 1 650 ? -50.885 10.083 -15.094 1.00 30.64 650 GLN A O 1
ATOM 4627 N N . PRO A 1 651 ? -51.737 11.216 -16.858 1.00 36.34 651 PRO A N 1
ATOM 4628 C CA . PRO A 1 651 ? -50.626 10.937 -17.775 1.00 36.34 651 PRO A CA 1
ATOM 4629 C C . PRO A 1 651 ? -49.654 12.112 -18.009 1.00 36.34 651 PRO A C 1
ATOM 4631 O O . PRO A 1 651 ? -49.961 13.270 -17.731 1.00 36.34 651 PRO A O 1
ATOM 4634 N N . GLU A 1 652 ? -48.513 11.808 -18.638 1.00 35.41 652 GLU A N 1
ATOM 4635 C CA . GLU A 1 652 ? -47.708 12.793 -19.382 1.00 35.41 652 GLU A CA 1
ATOM 4636 C C . GLU A 1 652 ? -48.485 13.362 -20.588 1.00 35.41 652 GLU A C 1
ATOM 4638 O O . GLU A 1 652 ? -49.437 12.745 -21.082 1.00 35.41 652 GLU A O 1
ATOM 4643 N N . PRO A 1 653 ? -48.032 14.499 -21.143 1.00 40.62 653 PRO A N 1
ATOM 4644 C CA . PRO A 1 653 ? -47.551 14.416 -22.527 1.00 40.62 653 PRO A CA 1
ATOM 4645 C C . PRO A 1 653 ? -46.241 15.185 -22.790 1.00 40.62 653 PRO A C 1
ATOM 4647 O O . PRO A 1 653 ? -45.745 15.947 -21.964 1.00 40.62 653 PRO A O 1
ATOM 4650 N N . SER A 1 654 ? -45.686 14.978 -23.984 1.00 27.14 654 SER A N 1
ATOM 4651 C CA . SER A 1 654 ? -44.363 15.440 -24.427 1.00 27.14 654 SER A CA 1
ATOM 4652 C C . SER A 1 654 ? -44.424 16.340 -25.683 1.00 27.14 654 SER A C 1
ATOM 4654 O O . SER A 1 654 ? -45.502 16.556 -26.230 1.00 27.14 654 SER A O 1
ATOM 4656 N N . VAL A 1 655 ? -43.242 16.774 -26.172 1.00 30.56 655 VAL A N 1
ATOM 4657 C CA . VAL A 1 655 ? -42.907 17.237 -27.555 1.00 30.56 655 VAL A CA 1
ATOM 4658 C C . VAL A 1 655 ? -42.707 18.757 -27.832 1.00 30.56 655 VAL A C 1
ATOM 4660 O O . VAL A 1 655 ? -43.590 19.580 -27.636 1.00 30.56 655 VAL A O 1
ATOM 4663 N N . ALA A 1 656 ? -41.547 19.038 -28.464 1.00 28.19 656 ALA A N 1
ATOM 4664 C CA . ALA A 1 656 ? -41.169 20.136 -29.390 1.00 28.19 656 ALA A CA 1
ATOM 4665 C C . ALA A 1 656 ? -40.779 21.569 -28.924 1.00 28.19 656 ALA A C 1
ATOM 4667 O O . ALA A 1 656 ? -41.361 22.184 -28.042 1.00 28.19 656 ALA A O 1
ATOM 4668 N N . GLN A 1 657 ? -39.790 22.112 -29.659 1.00 31.72 657 GLN A N 1
ATOM 4669 C CA . GLN A 1 657 ? -39.495 23.545 -29.890 1.00 31.72 657 GLN A CA 1
ATOM 4670 C C . GLN A 1 657 ? -40.074 23.944 -31.276 1.00 31.72 657 GLN A C 1
ATOM 4672 O O . GLN A 1 657 ? -40.284 23.023 -32.075 1.00 31.72 657 GLN A O 1
ATOM 4677 N N . PRO A 1 658 ? -40.271 25.241 -31.641 1.00 38.56 658 PRO A N 1
ATOM 4678 C CA . PRO A 1 658 ? -39.165 25.996 -32.284 1.00 38.56 658 PRO A CA 1
ATOM 4679 C C . PRO A 1 658 ? -39.188 27.566 -32.237 1.00 38.56 658 PRO A C 1
ATOM 4681 O O . PRO A 1 658 ? -40.229 28.192 -32.355 1.00 38.56 658 PRO A O 1
ATOM 4684 N N . VAL A 1 659 ? -37.988 28.179 -32.224 1.00 27.58 659 VAL A N 1
ATOM 4685 C CA . VAL A 1 659 ? -37.509 29.302 -33.097 1.00 27.58 659 VAL A CA 1
ATOM 4686 C C . VAL A 1 659 ? -38.233 30.692 -33.177 1.00 27.58 659 VAL A C 1
ATOM 4688 O O . VAL A 1 659 ? -39.349 30.791 -33.663 1.00 27.58 659 VAL A O 1
ATOM 4691 N N . ALA A 1 660 ? -37.434 31.766 -32.945 1.00 26.41 660 ALA A N 1
ATOM 4692 C CA . ALA A 1 660 ? -37.385 33.109 -33.614 1.00 26.41 660 ALA A CA 1
ATOM 4693 C C . ALA A 1 660 ? -38.086 34.415 -33.094 1.00 26.41 660 ALA A C 1
ATOM 4695 O O . ALA A 1 660 ? -39.301 34.535 -33.098 1.00 26.41 660 ALA A O 1
ATOM 4696 N N . ILE A 1 661 ? -37.234 35.462 -32.939 1.00 26.64 661 ILE A N 1
ATOM 4697 C CA . ILE A 1 661 ? -37.339 36.882 -33.419 1.00 26.64 661 ILE A CA 1
ATOM 4698 C C . ILE A 1 661 ? -38.046 38.008 -32.584 1.00 26.64 661 ILE A C 1
ATOM 4700 O O . ILE A 1 661 ? -39.262 38.069 -32.490 1.00 26.64 661 ILE A O 1
ATOM 4704 N N . ALA A 1 662 ? -37.198 38.973 -32.158 1.00 26.28 662 ALA A N 1
ATOM 4705 C CA . ALA A 1 662 ? -37.289 40.462 -32.086 1.00 26.28 662 ALA A CA 1
ATOM 4706 C C . ALA A 1 662 ? -38.211 41.292 -31.132 1.00 26.28 662 ALA A C 1
ATOM 4708 O O . ALA A 1 662 ? -39.430 41.212 -31.177 1.00 26.28 662 ALA A O 1
ATOM 4709 N N . ASP A 1 663 ? -37.526 42.235 -30.450 1.00 26.94 663 ASP A N 1
ATOM 4710 C CA . ASP A 1 663 ? -37.801 43.674 -30.180 1.00 26.94 663 ASP A CA 1
ATOM 4711 C C . ASP A 1 663 ? -38.940 44.233 -29.280 1.00 26.94 663 ASP A C 1
ATOM 4713 O O . ASP A 1 663 ? -40.081 43.790 -29.298 1.00 26.94 663 ASP A O 1
ATOM 4717 N N . ALA A 1 664 ? -38.578 45.362 -28.624 1.00 28.14 664 ALA A N 1
ATOM 4718 C CA . ALA A 1 664 ? -39.400 46.451 -28.039 1.00 28.14 664 ALA A CA 1
ATOM 4719 C C . ALA A 1 664 ? -40.197 46.180 -26.726 1.00 28.14 664 ALA A C 1
ATOM 4721 O O . ALA A 1 664 ? -40.733 45.098 -26.538 1.00 28.14 664 ALA A O 1
ATOM 4722 N N . THR A 1 665 ? -40.359 47.109 -25.755 1.00 28.03 665 THR A N 1
ATOM 4723 C CA . THR A 1 665 ? -39.790 48.470 -25.498 1.00 28.03 665 THR A CA 1
ATOM 4724 C C . THR A 1 665 ? -40.070 48.936 -24.048 1.00 28.03 665 THR A C 1
ATOM 4726 O O . THR A 1 665 ? -41.160 48.657 -23.568 1.00 28.03 665 THR A O 1
ATOM 4729 N N . ALA A 1 666 ? -39.180 49.776 -23.472 1.00 28.70 666 ALA A N 1
ATOM 4730 C CA . ALA A 1 666 ? -39.369 50.685 -22.303 1.00 28.70 666 ALA A CA 1
ATOM 4731 C C . ALA A 1 666 ? -39.786 50.062 -20.940 1.00 28.70 666 ALA A C 1
ATOM 4733 O O . ALA A 1 666 ? -40.371 48.990 -20.894 1.00 28.70 666 ALA A O 1
ATOM 4734 N N . GLY A 1 667 ? -39.524 50.653 -19.765 1.00 26.41 667 GLY A N 1
ATOM 4735 C CA . GLY A 1 667 ? -38.769 51.849 -19.320 1.00 26.41 667 GLY A CA 1
ATOM 4736 C C . GLY A 1 667 ? -38.626 51.772 -17.775 1.00 26.41 667 GLY A C 1
ATOM 4737 O O . GLY A 1 667 ? -39.139 50.824 -17.187 1.00 26.41 667 GLY A O 1
ATOM 4738 N N . GLU A 1 668 ? -37.956 52.653 -17.027 1.00 31.22 668 GLU A N 1
ATOM 4739 C CA . GLU A 1 668 ? -37.236 53.908 -17.304 1.00 31.22 668 GLU A CA 1
ATOM 4740 C C . GLU A 1 668 ? -36.006 53.995 -16.367 1.00 31.22 668 GLU A C 1
ATOM 4742 O O . GLU A 1 668 ? -36.007 53.366 -15.310 1.00 31.22 668 GLU A O 1
ATOM 4747 N N . ASP A 1 669 ? -34.980 54.782 -16.715 1.00 32.59 669 ASP A N 1
ATOM 4748 C CA . ASP A 1 669 ? -33.760 54.966 -15.901 1.00 32.59 669 ASP A CA 1
ATOM 4749 C C . ASP A 1 669 ? -33.304 56.450 -15.983 1.00 32.59 669 ASP A C 1
ATOM 4751 O O . ASP A 1 669 ? -33.280 56.986 -17.100 1.00 32.59 669 ASP A O 1
ATOM 4755 N N . PRO A 1 670 ? -32.998 57.178 -14.882 1.00 37.03 670 PRO A N 1
ATOM 4756 C CA . PRO A 1 670 ? -32.948 58.646 -14.919 1.00 37.03 670 PRO A CA 1
ATOM 4757 C C . PRO A 1 670 ? -31.521 59.236 -14.980 1.00 37.03 670 PRO A C 1
ATOM 4759 O O . PRO A 1 670 ? -30.836 59.262 -13.963 1.00 37.03 670 PRO A O 1
ATOM 4762 N N . TRP A 1 671 ? -31.173 59.857 -16.123 1.00 30.77 671 TRP A N 1
ATOM 4763 C CA . TRP A 1 671 ? -30.059 60.821 -16.346 1.00 30.77 671 TRP A CA 1
ATOM 4764 C C . TRP A 1 671 ? -28.618 60.268 -16.113 1.00 30.77 671 TRP A C 1
ATOM 4766 O O . TRP A 1 671 ? -28.326 59.608 -15.128 1.00 30.77 671 TRP A O 1
ATOM 4776 N N . GLY A 1 672 ? -27.613 60.446 -16.987 1.00 28.08 672 GLY A N 1
ATOM 4777 C CA . GLY A 1 672 ? -27.262 61.620 -17.808 1.00 28.08 672 GLY A CA 1
ATOM 4778 C C . GLY A 1 672 ? -26.579 62.666 -16.911 1.00 28.08 672 GLY A C 1
ATOM 4779 O O . GLY A 1 672 ? -27.196 63.119 -15.960 1.00 28.08 672 GLY A O 1
ATOM 4780 N N . ASP A 1 673 ? -25.328 63.108 -17.064 1.00 29.12 673 ASP A N 1
ATOM 4781 C CA . ASP A 1 673 ? -24.308 63.104 -18.133 1.00 29.12 673 ASP A CA 1
ATOM 4782 C C . ASP A 1 673 ? -22.934 63.436 -17.447 1.00 29.12 673 ASP A C 1
ATOM 4784 O O . ASP A 1 673 ? -22.919 63.702 -16.249 1.00 29.12 673 ASP A O 1
ATOM 4788 N N . GLN A 1 674 ? -21.731 63.570 -18.037 1.00 30.58 674 GLN A N 1
ATOM 4789 C CA . GLN A 1 674 ? -21.008 63.009 -19.197 1.00 30.58 674 GLN A CA 1
ATOM 4790 C C . GLN A 1 674 ? -19.570 63.627 -19.191 1.00 30.58 674 GLN A C 1
ATOM 4792 O O . GLN A 1 674 ? -19.269 64.513 -18.399 1.00 30.58 674 GLN A O 1
ATOM 4797 N N . ILE A 1 675 ? -18.708 63.234 -20.139 1.00 30.08 675 ILE A N 1
ATOM 4798 C CA . ILE A 1 675 ? -17.493 63.950 -20.609 1.00 30.08 675 ILE A CA 1
ATOM 4799 C C . ILE A 1 675 ? -16.173 63.830 -19.794 1.00 30.08 675 ILE A C 1
ATOM 4801 O O . ILE A 1 675 ? -16.015 64.181 -18.634 1.00 30.08 675 ILE A O 1
ATOM 4805 N N . ARG A 1 676 ? -15.165 63.383 -20.555 1.00 28.84 676 ARG A N 1
ATOM 4806 C CA . ARG A 1 676 ? -13.714 63.233 -20.322 1.00 28.84 676 ARG A CA 1
ATOM 4807 C C . ARG A 1 676 ? -13.007 64.572 -20.005 1.00 28.84 676 ARG A C 1
ATOM 4809 O O . ARG A 1 676 ? -13.325 65.541 -20.692 1.00 28.84 676 ARG A O 1
ATOM 4816 N N . GLN A 1 677 ? -11.901 64.566 -19.231 1.00 30.20 677 GLN A N 1
ATOM 4817 C CA . GLN A 1 677 ? -10.568 65.049 -19.701 1.00 30.20 677 GLN A CA 1
ATOM 4818 C C . GLN A 1 677 ? -9.371 64.948 -18.705 1.00 30.20 677 GLN A C 1
ATOM 4820 O O . GLN A 1 677 ? -9.511 65.118 -17.505 1.00 30.20 677 GLN A O 1
ATOM 4825 N N . THR A 1 678 ? -8.189 64.668 -19.284 1.00 29.03 678 THR A N 1
ATOM 4826 C CA . THR A 1 678 ? -6.771 65.003 -18.940 1.00 29.03 678 THR A CA 1
ATOM 4827 C C . THR A 1 678 ? -6.208 65.205 -17.505 1.00 29.03 678 THR A C 1
ATOM 4829 O O . THR A 1 678 ? -6.702 65.985 -16.706 1.00 29.03 678 THR A O 1
ATOM 4832 N N . ARG A 1 679 ? -4.994 64.634 -17.315 1.00 30.14 679 ARG A N 1
ATOM 4833 C CA . ARG A 1 679 ? -3.854 65.008 -16.414 1.00 30.14 679 ARG A CA 1
ATOM 4834 C C . ARG A 1 679 ? -3.727 66.516 -16.071 1.00 30.14 679 ARG A C 1
ATOM 4836 O O . ARG A 1 679 ? -3.939 67.306 -16.992 1.00 30.14 679 ARG A O 1
ATOM 4843 N N . PRO A 1 680 ? -3.231 66.924 -14.866 1.00 40.94 680 PRO A N 1
ATOM 4844 C CA . PRO A 1 680 ? -1.773 66.908 -14.530 1.00 40.94 680 PRO A CA 1
ATOM 4845 C C . PRO A 1 680 ? -1.398 66.641 -13.028 1.00 40.94 680 PRO A C 1
ATOM 4847 O O . PRO A 1 680 ? -2.201 66.865 -12.139 1.00 40.94 680 PRO A O 1
ATOM 4850 N N . ALA A 1 681 ? -0.267 65.979 -12.708 1.00 27.73 681 ALA A N 1
ATOM 4851 C CA . ALA A 1 681 ? 1.045 66.512 -12.229 1.00 27.73 681 ALA A CA 1
ATOM 4852 C C . ALA A 1 681 ? 1.272 66.567 -10.684 1.00 27.73 681 ALA A C 1
ATOM 4854 O O . ALA A 1 681 ? 0.331 66.508 -9.905 1.00 27.73 681 ALA A O 1
ATOM 4855 N N . ARG A 1 682 ? 2.552 66.617 -10.250 1.00 35.62 682 ARG A N 1
ATOM 4856 C CA . ARG A 1 682 ? 3.027 66.743 -8.840 1.00 35.62 682 ARG A CA 1
ATOM 4857 C C . ARG A 1 682 ? 3.153 68.218 -8.412 1.00 35.62 682 ARG A C 1
ATOM 4859 O O . ARG A 1 682 ? 3.479 69.032 -9.275 1.00 35.62 682 ARG A O 1
ATOM 4866 N N . PRO A 1 683 ? 3.043 68.538 -7.105 1.00 40.69 683 PRO A N 1
ATOM 4867 C CA . PRO A 1 683 ? 4.195 69.122 -6.364 1.00 40.69 683 PRO A CA 1
ATOM 4868 C C . PRO A 1 683 ? 4.283 68.673 -4.861 1.00 40.69 683 PRO A C 1
ATOM 4870 O O . PRO A 1 683 ? 3.264 68.328 -4.285 1.00 40.69 683 PRO A O 1
ATOM 4873 N N . VAL A 1 684 ? 5.462 68.401 -4.257 1.00 29.19 684 VAL A N 1
ATOM 4874 C CA . VAL A 1 684 ? 6.410 69.269 -3.468 1.00 29.19 684 VAL A CA 1
ATOM 4875 C C . VAL A 1 684 ? 6.222 69.190 -1.924 1.00 29.19 684 VAL A C 1
ATOM 4877 O O . VAL A 1 684 ? 5.143 68.877 -1.444 1.00 29.19 684 VAL A O 1
ATOM 4880 N N . VAL A 1 685 ? 7.313 69.411 -1.167 1.00 37.06 685 VAL A N 1
ATOM 4881 C CA . VAL A 1 685 ? 7.514 69.314 0.307 1.00 37.06 685 VAL A CA 1
ATOM 4882 C C . VAL A 1 685 ? 8.181 70.618 0.797 1.00 37.06 685 VAL A C 1
ATOM 4884 O O . VAL A 1 685 ? 9.066 71.078 0.067 1.00 37.06 685 VAL A O 1
ATOM 4887 N N . PRO A 1 686 ? 7.765 71.270 1.918 1.00 46.69 686 PRO A N 1
ATOM 4888 C CA . PRO A 1 686 ? 8.587 71.364 3.170 1.00 46.69 686 PRO A CA 1
ATOM 4889 C C . PRO A 1 686 ? 7.752 71.662 4.480 1.00 46.69 686 PRO A C 1
ATOM 4891 O O . PRO A 1 686 ? 6.530 71.563 4.408 1.00 46.69 686 PRO A O 1
ATOM 4894 N N . PRO A 1 687 ? 8.311 72.101 5.647 1.00 55.97 687 PRO A N 1
ATOM 4895 C CA . PRO A 1 687 ? 9.283 71.421 6.544 1.00 55.97 687 PRO A CA 1
ATOM 4896 C C . PRO A 1 687 ? 9.018 71.545 8.093 1.00 55.97 687 PRO A C 1
ATOM 4898 O O . PRO A 1 687 ? 8.257 72.402 8.527 1.00 55.97 687 PRO A O 1
ATOM 4901 N N . GLY A 1 688 ? 9.794 70.810 8.922 1.00 29.75 688 GLY A N 1
ATOM 4902 C CA . GLY A 1 688 ? 10.128 71.129 10.345 1.00 29.75 688 GLY A CA 1
ATOM 4903 C C . GLY A 1 688 ? 9.198 70.582 11.460 1.00 29.75 688 GLY A C 1
ATOM 4904 O O . GLY A 1 688 ? 8.006 70.437 11.225 1.00 29.75 688 GLY A O 1
ATOM 4905 N N . GLY A 1 689 ? 9.663 70.255 12.685 1.00 29.09 689 GLY A N 1
ATOM 4906 C CA . GLY A 1 689 ? 11.041 70.165 13.222 1.00 29.09 689 GLY A CA 1
ATOM 4907 C C . GLY A 1 689 ? 11.128 69.679 14.702 1.00 29.09 689 GLY A C 1
ATOM 4908 O O . GLY A 1 689 ? 10.199 69.921 15.457 1.00 29.09 689 GLY A O 1
ATOM 4909 N N . GLU A 1 690 ? 12.231 68.979 15.039 1.00 33.88 690 GLU A N 1
ATOM 4910 C CA . GLU A 1 690 ? 12.965 68.802 16.337 1.00 33.88 690 GLU A CA 1
ATOM 4911 C C . GLU A 1 690 ? 12.245 68.557 17.704 1.00 33.88 690 GLU A C 1
ATOM 4913 O O . GLU A 1 690 ? 11.467 69.397 18.133 1.00 33.88 690 GLU A O 1
ATOM 4918 N N . ASP A 1 691 ? 12.595 67.467 18.443 1.00 32.12 691 ASP A N 1
ATOM 4919 C CA . ASP A 1 691 ? 13.318 67.523 19.759 1.00 32.12 691 ASP A CA 1
ATOM 4920 C C . ASP A 1 691 ? 13.765 66.146 20.381 1.00 32.12 691 ASP A C 1
ATOM 4922 O O . ASP A 1 691 ? 13.412 65.086 19.856 1.00 32.12 691 ASP A O 1
ATOM 4926 N N . VAL A 1 692 ? 14.628 66.154 21.433 1.00 35.12 692 VAL A N 1
ATOM 4927 C CA . VAL A 1 692 ? 15.650 65.105 21.811 1.00 35.12 692 VAL A CA 1
ATOM 4928 C C . VAL A 1 692 ? 16.116 65.203 23.320 1.00 35.12 692 VAL A C 1
ATOM 4930 O O . VAL A 1 692 ? 16.201 66.344 23.768 1.00 35.12 692 VAL A O 1
ATOM 4933 N N . PRO A 1 693 ? 16.584 64.176 24.124 1.00 46.59 693 PRO A N 1
ATOM 4934 C CA . PRO A 1 693 ? 16.484 62.686 24.147 1.00 46.59 693 PRO A CA 1
ATOM 4935 C C . PRO A 1 693 ? 16.232 62.039 25.603 1.00 46.59 693 PRO A C 1
ATOM 4937 O O . PRO A 1 693 ? 15.162 62.362 26.110 1.00 46.59 693 PRO A O 1
ATOM 4940 N N . PRO A 1 694 ? 17.005 61.116 26.309 1.00 53.81 694 PRO A N 1
ATOM 4941 C CA . PRO A 1 694 ? 16.403 60.150 27.301 1.00 53.81 694 PRO A CA 1
ATOM 4942 C C . PRO A 1 694 ? 17.132 59.798 28.671 1.00 53.81 694 PRO A C 1
ATOM 4944 O O . PRO A 1 694 ? 18.217 60.289 28.967 1.00 53.81 694 PRO A O 1
ATOM 4947 N N . ALA A 1 695 ? 16.584 58.797 29.413 1.00 33.50 695 ALA A N 1
ATOM 4948 C CA . ALA A 1 695 ? 17.219 57.786 30.331 1.00 33.50 695 ALA A CA 1
ATOM 4949 C C . ALA A 1 695 ? 17.433 57.993 31.878 1.00 33.50 695 ALA A C 1
ATOM 4951 O O . ALA A 1 695 ? 17.724 59.087 32.347 1.00 33.50 695 ALA A O 1
ATOM 4952 N N . SER A 1 696 ? 17.425 56.852 32.623 1.00 35.41 696 SER A N 1
ATOM 4953 C CA . SER A 1 696 ? 17.822 56.594 34.056 1.00 35.41 696 SER A CA 1
ATOM 4954 C C . SER A 1 696 ? 16.876 57.080 35.195 1.00 35.41 696 SER A C 1
ATOM 4956 O O . SER A 1 696 ? 15.980 57.858 34.872 1.00 35.41 696 SER A O 1
ATOM 4958 N N . PRO A 1 697 ? 17.002 56.666 36.505 1.00 56.44 697 PRO A N 1
ATOM 4959 C CA . PRO A 1 697 ? 18.082 55.897 37.200 1.00 56.44 697 PRO A CA 1
ATOM 4960 C C . PRO A 1 697 ? 17.701 54.802 38.269 1.00 56.44 697 PRO A C 1
ATOM 4962 O O . PRO A 1 697 ? 16.591 54.796 38.790 1.00 56.44 697 PRO A O 1
ATOM 4965 N N . ALA A 1 698 ? 18.681 53.962 38.685 1.00 32.22 698 ALA A N 1
ATOM 4966 C CA . ALA A 1 698 ? 18.929 53.352 40.037 1.00 32.22 698 ALA A CA 1
ATOM 4967 C C . ALA A 1 698 ? 20.182 52.414 39.951 1.00 32.22 698 ALA A C 1
ATOM 4969 O O . ALA A 1 698 ? 20.253 51.647 38.999 1.00 32.22 698 ALA A O 1
ATOM 4970 N N . ALA A 1 699 ? 21.299 52.494 40.706 1.00 34.59 699 ALA A N 1
ATOM 4971 C CA . ALA A 1 699 ? 21.602 52.485 42.162 1.00 34.59 699 ALA A CA 1
ATOM 4972 C C . ALA A 1 699 ? 21.616 51.064 42.808 1.00 34.59 699 ALA A C 1
ATOM 4974 O O . ALA A 1 699 ? 20.627 50.358 42.672 1.00 34.59 699 ALA A O 1
ATOM 4975 N N . ALA A 1 700 ? 22.641 50.577 43.548 1.00 33.03 700 ALA A N 1
ATOM 4976 C CA . ALA A 1 700 ? 24.014 51.056 43.856 1.00 33.03 700 ALA A CA 1
ATOM 4977 C C . ALA A 1 700 ? 24.930 49.913 44.428 1.00 33.03 700 ALA A C 1
ATOM 4979 O O . ALA A 1 700 ? 24.403 48.906 44.891 1.00 33.03 700 ALA A O 1
ATOM 4980 N N . GLY A 1 701 ? 26.276 50.061 44.458 1.00 28.08 701 GLY A N 1
ATOM 4981 C CA . GLY A 1 701 ? 27.218 49.123 45.141 1.00 28.08 701 GLY A CA 1
ATOM 4982 C C . GLY A 1 701 ? 28.722 49.241 44.758 1.00 28.08 701 GLY A C 1
ATOM 4983 O O . GLY A 1 701 ? 29.034 49.578 43.621 1.00 28.08 701 GLY A O 1
ATOM 4984 N N . GLN A 1 702 ? 29.659 48.985 45.693 1.00 34.97 702 GLN A N 1
ATOM 4985 C CA . GLN A 1 702 ? 31.144 49.144 45.601 1.00 34.97 702 GLN A CA 1
ATOM 4986 C C . GLN A 1 702 ? 31.863 48.235 46.655 1.00 34.97 702 GLN A C 1
ATOM 4988 O O . GLN A 1 702 ? 31.143 47.705 47.502 1.00 34.97 702 GLN A O 1
ATOM 4993 N N . PRO A 1 703 ? 33.220 48.167 46.800 1.00 54.84 703 PRO A N 1
ATOM 4994 C CA . PRO A 1 703 ? 34.353 48.124 45.836 1.00 54.84 703 PRO A CA 1
ATOM 4995 C C . PRO A 1 703 ? 35.470 47.077 46.217 1.00 54.84 703 PRO A C 1
ATOM 4997 O O . PRO A 1 703 ? 35.393 46.453 47.271 1.00 54.84 703 PRO A O 1
ATOM 5000 N N . GLY A 1 704 ? 36.581 46.945 45.455 1.00 31.88 704 GLY A N 1
ATOM 5001 C CA . GLY A 1 704 ? 37.876 46.403 45.977 1.00 31.88 704 GLY A CA 1
ATOM 5002 C C . GLY A 1 704 ? 38.777 45.589 44.995 1.00 31.88 704 GLY A C 1
ATOM 5003 O O . GLY A 1 704 ? 38.214 45.002 44.075 1.00 31.88 704 GLY A O 1
ATOM 5004 N N . PRO A 1 705 ? 40.141 45.553 45.111 1.00 55.97 705 PRO A N 1
ATOM 5005 C CA . PRO A 1 705 ? 41.019 45.246 43.950 1.00 55.97 705 PRO A CA 1
ATOM 5006 C C . PRO A 1 705 ? 42.236 44.273 44.131 1.00 55.97 705 PRO A C 1
ATOM 5008 O O . PRO A 1 705 ? 42.542 43.821 45.232 1.00 55.97 705 PRO A O 1
ATOM 5011 N N . SER A 1 706 ? 43.004 44.102 43.027 1.00 32.09 706 SER A N 1
ATOM 5012 C CA . SER A 1 706 ? 44.346 43.463 42.805 1.00 32.09 706 SER A CA 1
ATOM 5013 C C . SER A 1 706 ? 44.375 42.006 42.266 1.00 32.09 706 SER A C 1
ATOM 5015 O O . SER A 1 706 ? 43.540 41.202 42.656 1.00 32.09 706 SER A O 1
ATOM 5017 N N . GLY A 1 707 ? 45.283 41.599 41.347 1.00 30.14 707 GLY A N 1
ATOM 5018 C CA . GLY A 1 707 ? 46.278 42.367 40.557 1.00 30.14 707 GLY A CA 1
ATOM 5019 C C . GLY A 1 707 ? 47.123 41.548 39.527 1.00 30.14 707 GLY A C 1
ATOM 5020 O O . GLY A 1 707 ? 47.156 40.328 39.584 1.00 30.14 707 GLY A O 1
ATOM 5021 N N . ALA A 1 708 ? 47.809 42.261 38.610 1.00 32.56 708 ALA A N 1
ATOM 5022 C CA . ALA A 1 708 ? 49.023 41.926 37.808 1.00 32.56 708 ALA A CA 1
ATOM 5023 C C . ALA A 1 708 ? 49.167 40.650 36.895 1.00 32.56 708 ALA A C 1
ATOM 5025 O O . ALA A 1 708 ? 49.639 39.610 37.334 1.00 32.56 708 ALA A O 1
ATOM 5026 N N . THR A 1 709 ? 48.879 40.798 35.583 1.00 34.31 709 THR A N 1
ATOM 5027 C CA . THR A 1 709 ? 49.793 40.760 34.375 1.00 34.31 709 THR A CA 1
ATOM 5028 C C . THR A 1 709 ? 51.178 40.038 34.366 1.00 34.31 709 THR A C 1
ATOM 5030 O O . THR A 1 709 ? 51.827 40.081 35.409 1.00 34.31 709 THR A O 1
ATOM 5033 N N . PRO A 1 710 ? 51.809 39.702 33.189 1.00 58.94 710 PRO A N 1
ATOM 5034 C CA . PRO A 1 710 ? 51.325 39.414 31.802 1.00 58.94 710 PRO A CA 1
ATOM 5035 C C . PRO A 1 710 ? 52.152 38.320 31.002 1.00 58.94 710 PRO A C 1
ATOM 5037 O O . PRO A 1 710 ? 52.840 37.503 31.600 1.00 58.94 710 PRO A O 1
ATOM 5040 N N . GLU A 1 711 ? 52.125 38.380 29.646 1.00 33.00 711 GLU A N 1
ATOM 5041 C CA . GLU A 1 711 ? 52.937 37.680 28.592 1.00 33.00 711 GLU A CA 1
ATOM 5042 C C . GLU A 1 711 ? 52.544 36.226 28.194 1.00 33.00 711 GLU A C 1
ATOM 5044 O O . GLU A 1 711 ? 52.086 35.454 29.025 1.00 33.00 711 GLU A O 1
ATOM 5049 N N . GLY A 1 712 ? 52.647 35.766 26.926 1.00 29.56 712 GLY A N 1
ATOM 5050 C CA . GLY A 1 712 ? 53.127 36.387 25.669 1.00 29.56 712 GLY A CA 1
ATOM 5051 C C . GLY A 1 712 ? 52.669 35.646 24.375 1.00 29.56 712 GLY A C 1
ATOM 5052 O O . GLY A 1 712 ? 51.971 34.638 24.441 1.00 29.56 712 GLY A O 1
ATOM 5053 N N . VAL A 1 713 ? 53.022 36.164 23.183 1.00 37.44 713 VAL A N 1
ATOM 5054 C CA . VAL A 1 713 ? 52.489 35.823 21.823 1.00 37.44 713 VAL A CA 1
ATOM 5055 C C . VAL A 1 713 ? 53.688 35.794 20.831 1.00 37.44 713 VAL A C 1
ATOM 5057 O O . VAL A 1 713 ? 54.532 36.675 21.010 1.00 37.44 713 VAL A O 1
ATOM 5060 N N . PRO A 1 714 ? 53.863 34.866 19.833 1.00 46.56 714 PRO A N 1
ATOM 5061 C CA . PRO A 1 714 ? 52.993 34.738 18.640 1.00 46.56 714 PRO A CA 1
ATOM 5062 C C . PRO A 1 714 ? 52.925 33.361 17.898 1.00 46.56 714 PRO A C 1
ATOM 5064 O O . PRO A 1 714 ? 53.468 32.345 18.317 1.00 46.56 714 PRO A O 1
ATOM 5067 N N . SER A 1 715 ? 52.252 33.366 16.736 1.00 33.41 715 SER A N 1
ATOM 5068 C CA . SER A 1 715 ? 52.205 32.336 15.662 1.00 33.41 715 SER A CA 1
ATOM 5069 C C . SER A 1 715 ? 52.843 32.931 14.368 1.00 33.41 715 SER A C 1
ATOM 5071 O O . SER A 1 715 ? 53.289 34.079 14.457 1.00 33.41 715 SER A O 1
ATOM 5073 N N . PRO A 1 716 ? 52.851 32.330 13.145 1.00 58.50 716 PRO A N 1
ATOM 5074 C CA . PRO A 1 716 ? 52.576 30.951 12.688 1.00 58.50 716 PRO A CA 1
ATOM 5075 C C . PRO A 1 716 ? 53.676 30.359 11.747 1.00 58.50 716 PRO A C 1
ATOM 5077 O O . PRO A 1 716 ? 54.591 31.065 11.329 1.00 58.50 716 PRO A O 1
ATOM 5080 N N . ALA A 1 717 ? 53.551 29.096 11.292 1.00 29.25 717 ALA A N 1
ATOM 5081 C CA . ALA A 1 717 ? 54.346 28.567 10.160 1.00 29.25 717 ALA A CA 1
ATOM 5082 C C . ALA A 1 717 ? 53.684 27.399 9.385 1.00 29.25 717 ALA A C 1
ATOM 5084 O O . ALA A 1 717 ? 52.872 26.650 9.922 1.00 29.25 717 ALA A O 1
ATOM 5085 N N . VAL A 1 718 ? 54.076 27.224 8.114 1.00 38.59 718 VAL A N 1
ATOM 5086 C CA . VAL A 1 718 ? 53.618 26.183 7.162 1.00 38.59 718 VAL A CA 1
ATOM 5087 C C . VAL A 1 718 ? 54.837 25.456 6.572 1.00 38.59 718 VAL A C 1
ATOM 5089 O O . VAL A 1 718 ? 55.862 26.104 6.362 1.00 38.59 718 VAL A O 1
ATOM 5092 N N . PRO A 1 719 ? 54.730 24.170 6.178 1.00 44.97 719 PRO A N 1
ATOM 5093 C CA . PRO A 1 719 ? 55.578 23.667 5.095 1.00 44.97 719 PRO A CA 1
ATOM 5094 C C . PRO A 1 719 ? 54.820 22.961 3.955 1.00 44.97 719 PRO A C 1
ATOM 5096 O O . PRO A 1 719 ? 53.833 22.252 4.141 1.00 44.97 719 PRO A O 1
ATOM 5099 N N . ARG A 1 720 ? 55.355 23.120 2.738 1.00 34.00 720 ARG A N 1
ATOM 5100 C CA . ARG A 1 720 ? 54.883 22.520 1.479 1.00 34.00 720 ARG A CA 1
ATOM 5101 C C . ARG A 1 720 ? 56.085 21.866 0.783 1.00 34.00 720 ARG A C 1
ATOM 5103 O O . ARG A 1 720 ? 57.044 22.575 0.498 1.00 34.00 720 ARG A O 1
ATOM 5110 N N . ARG A 1 721 ? 56.048 20.562 0.479 1.00 30.00 721 ARG A N 1
ATOM 5111 C CA . ARG A 1 721 ? 56.958 19.826 -0.445 1.00 30.00 721 ARG A CA 1
ATOM 5112 C C . ARG A 1 721 ? 56.373 18.417 -0.691 1.00 30.00 721 ARG A C 1
ATOM 5114 O O . ARG A 1 721 ? 55.686 17.925 0.190 1.00 30.00 721 ARG A O 1
ATOM 5121 N N . ALA A 1 722 ? 56.622 17.640 -1.751 1.00 32.59 722 ALA A N 1
ATOM 5122 C CA . ALA A 1 722 ? 56.922 17.832 -3.184 1.00 32.59 722 ALA A CA 1
ATOM 5123 C C . ALA A 1 722 ? 57.819 16.673 -3.698 1.00 32.59 722 ALA A C 1
ATOM 5125 O O . ALA A 1 722 ? 58.996 16.613 -3.371 1.00 32.59 722 ALA A O 1
ATOM 5126 N N . ALA A 1 723 ? 57.242 15.816 -4.550 1.00 35.78 723 ALA A N 1
ATOM 5127 C CA . ALA A 1 723 ? 57.861 15.004 -5.617 1.00 35.78 723 ALA A CA 1
ATOM 5128 C C . ALA A 1 723 ? 59.088 14.077 -5.365 1.00 35.78 723 ALA A C 1
ATOM 5130 O O . ALA A 1 723 ? 60.232 14.511 -5.313 1.00 35.78 723 ALA A O 1
ATOM 5131 N N . SER A 1 724 ? 58.868 12.761 -5.507 1.00 34.47 724 SER A N 1
ATOM 5132 C CA . SER A 1 724 ? 59.613 11.849 -6.419 1.00 34.47 724 SER A CA 1
ATOM 5133 C C . SER A 1 724 ? 58.802 10.539 -6.558 1.00 34.47 724 SER A C 1
ATOM 5135 O O . SER A 1 724 ? 58.155 10.127 -5.606 1.00 34.47 724 SER A O 1
ATOM 5137 N N . ARG A 1 725 ? 58.542 9.941 -7.732 1.00 38.88 725 ARG A N 1
ATOM 5138 C CA . ARG A 1 725 ? 59.408 9.343 -8.774 1.00 38.88 725 ARG A CA 1
ATOM 5139 C C . ARG A 1 725 ? 60.259 8.149 -8.295 1.00 38.88 725 ARG A C 1
ATOM 5141 O O . ARG A 1 725 ? 61.424 8.317 -7.959 1.00 38.88 725 ARG A O 1
ATOM 5148 N N . ARG A 1 726 ? 59.721 6.930 -8.438 1.00 39.53 726 ARG A N 1
ATOM 5149 C CA . ARG A 1 726 ? 60.467 5.738 -8.897 1.00 39.53 726 ARG A CA 1
ATOM 5150 C C . ARG A 1 726 ? 59.522 4.710 -9.528 1.00 39.53 726 ARG A C 1
ATOM 5152 O O . ARG A 1 726 ? 58.310 4.806 -9.366 1.00 39.53 726 ARG A O 1
ATOM 5159 N N . SER A 1 727 ? 60.091 3.796 -10.306 1.00 41.06 727 SER A N 1
ATOM 5160 C CA . SER A 1 727 ? 59.392 2.891 -11.224 1.00 41.06 727 SER A CA 1
ATOM 5161 C C . SER A 1 727 ? 59.791 1.435 -11.007 1.00 41.06 727 SER A C 1
ATOM 5163 O O . SER A 1 727 ? 60.975 1.164 -10.797 1.00 41.06 727 SER A O 1
ATOM 5165 N N . ARG A 1 728 ? 58.840 0.524 -11.210 1.00 41.94 728 ARG A N 1
ATOM 5166 C CA . ARG A 1 728 ? 59.023 -0.760 -11.897 1.00 41.94 728 ARG A CA 1
ATOM 5167 C C . ARG A 1 728 ? 57.697 -1.166 -12.537 1.00 41.94 728 ARG A C 1
ATOM 5169 O O . ARG A 1 728 ? 56.666 -0.639 -12.064 1.00 41.94 728 ARG A O 1
#

pLDDT: mean 71.05, std 20.67, range [26.28, 95.5]